Protein 7E1G (pdb70)

Foldseek 3Di:
DDAEKEWEQEQFWIWIQDVVQGILGTFGQKWKAQPPDHTDDAGPVRVCVVDDPGIDMDGQDALQDGPDLVSVLVNVVVSVVSSVDPLSLAQHQYEYEGANYDPVSQVVNQVSSCSHYPYYYYHYLQLLLCVLQPDPLQAAWAWEWAAAQQIKTFTGGNSGTPDMDDRLHNVVLLVLQCCCCVVVQFGDDSVQSSVPVQEAQPAPWDKDKTAHNVPRHIIDDDTSVVNNVSVNVSCVVVVVRSVVRLVVDDPVNNVVCQAQHYEYAYPCLPHHHCCNNCVVNVGDYYGVRHCSSVSSVVVVSCSVVVSVVVD/DAEWEWEQDQFWIWIQDVVPGTLGTFGQKFKDFAPDDTPDAGPSGCVPPDPHGIDMDGQDDLQDGPDLVSVLVSVVVSQVSVVDPLNLAQHEYEYEGANYDPVSQVVNQVSSCSHYPYYYYYHLQLLLQVLQPHPLQAAWAWEWAAAQSIKIFTGGNRHTPDMDDRLHNQVLLVLQCVCCVPVQWHDDSVVSSVPVLEAQAAPWDKDKGARNVPRHIIDDDTSVVNNVSVNVSCVVVVVRSVVNLVVDPPVNSVVCQAQHYEYAYPCLPHHHCCNCCVVSVGDYYGPRHCSSVSSVVVVCVSVVVVVVD

Organism: NCBI:txid315358

B-factor: mean 26.21, std 13.28, range [7.71, 82.86]

Sequence (620 aa):
PPRFIAIDLGTTNSIAYIGGRGIIYNEASVMAYETGTKLVALGEDARLIGTHDKIEIYTPLRNGAITDLRIAEEFIQHIGNRAKVQDVWKGSIVLIACPSVTELERRAMVEMCHHLGADLVQVEEDTLMAALGAGANIFAPGTFILDIGGGTSAGIISAGGIVVSSIKIAGNYIDEEEILYIRAKKHTISIGVVTAEQIQIGSLYGETMVIFGRDVVTGMPETEEILDSEIRKLLISIFSSITQLVTDILESTPAELAGDAVMNGLLVSGGCAQISGLEFLESYFQIPVIANPQTAVIDGCIAYEEIRDRLIEENPRFIAIDLGTTNSIAYIGGRGIIYNEASVMAYETGTKLVALGEDARLIGTHDKIEIYTPLRNGAITDLRIAEEFIQHIIGNRAKVQDVWKGSIVLIACPSVTELERRAMVEMCHLGADLVQVEEDTLMAALGAGANIFAPGTFILDIGGGTSAGIISAGGIVVSSIKIAGNYIDEEEILYIRRAKHTISIGVVTAEQIQIGSLYGETMVIFGRRDVVTGMPETEILDSEIRKLLISIFSSITQLVTDILESTPAELAGDAVMNGLLVSGGCAQISGLEFLESSYFQIPVIANPQTAVIDGCIAYEEIRDRLIEE

InterPro domains:
  IPR004753 Cell shape determining protein MreB [MF_02207] (19-348)
  IPR004753 Cell shape determining protein MreB [PR01652] (57-75)
  IPR004753 Cell shape determining protein MreB [PR01652] (77-100)
  IPR004753 Cell shape determining protein MreB [PR01652] (140-159)
  IPR004753 Cell shape determining protein MreB [PR01652] (195-215)
  IPR004753 Cell shape determining protein MreB [PR01652] (308-334)
  IPR004753 Cell shape determining protein MreB [cd10225] (22-333)
  IPR018181 Heat shock protein 70, conserved site [PS00297] (24-31)
  IPR043129 ATPase, nucleotide binding domain [SSF53067] (20-156)
  IPR043129 ATPase, nucleotide binding domain [SSF53067] (161-336)
  IPR056546 MreB/MamK-like [PF06723] (20-341)

Nearest PDB structures (foldseek):
  7e1c-assembly1_A  TM=9.773E-01  e=6.033E-52  Spiroplasma eriocheiris
  7bvz-assembly1_A  TM=9.174E-01  e=8.202E-34  Spiroplasma citri
  4czi-assembly1_A  TM=8.754E-01  e=6.742E-29  Caulobacter vibrioides
  7zpt-assembly1_M  TM=8.899E-01  e=3.237E-27  Geobacillus stearothermophilus
  7zpu-assembly1_M  TM=8.758E-01  e=3.647E-27  Geobacillus stearothermophilus ATCC 7953

Secondary structure (DSSP, 8-state):
----EEEE--SSEEEEEETTTEEEEEEES-EEEETT--EEEEGGGT------TTEEEE-SEETTEES-HHHHHHHHHHHHHTT--TTTTTT-EEEEEE----HHHHHHHHHH---S-SEEEEEEHHHHHHHHTT--TT---EEEEE-----EEEEEETTEEEE---S-SHHHHHHHH--HHHHH-EE--HHHHHH----B------EE--EETTT----EE--HHHHHHHHHHHHHHHHHHHHHHHHTS-HHHHHHHHHH-EEEESGGGGSBT--HHHHHH-S-----TTTHHHHHHHHT--HHHHHHHT-/---EEEE--SSEEEEEETTTEEEEEEES-EEEETT--EEEEGGGT------SSEEEE-SEETTEES-HHHHHHHHHHHHHTT--TTTTTT-EEEEEE----HHHHHHHHHH---S-SEEEEEEHHHHHHHHTT--TT---EEEEE-----EEEEEETTEEEE---S-SHHHHHHHH--HHHHH-B---HHHHHH----B------EE---BTTT----EE--HHHHHHHHHHHHHHHHHHHHHHHHTS-HHHHHHHHHH-EEEESGGGGSBT--HHHHHH-S-----TTTHHHHHHHHT--HHHHHHH-

Solvent-accessible surface area: 32610 Å² total

Radius of gyration: 34.28 Å; Cα contacts (8 Å, |Δi|>4): 1248; chains: 2; bounding box: 67×41×112 Å

Structure (mmCIF, N/CA/C/O backbone):
data_7E1G
#
_entry.id   7E1G
#
_cell.length_a   50.290
_cell.length_b   56.270
_cell.length_c   120.531
_cell.angle_alpha   90.00
_cell.angle_beta   90.56
_cell.angle_gamma   90.00
#
_symmetry.space_group_name_H-M   'P 1 21 1'
#
loop_
_entity.id
_entity.type
_entity.pdbx_description
1 polymer 'Cell shape-determining protein MreB'
2 non-polymer 'MAGNESIUM ION'
3 non-polymer 'PHOSPHOAMINOPHOSPHONIC ACID-ADENYLATE ESTER'
4 water water
#
loop_
_atom_site.group_PDB
_atom_site.id
_atom_site.type_symbol
_atom_site.label_atom_id
_atom_site.label_alt_id
_atom_site.label_comp_id
_atom_site.label_asym_id
_atom_site.label_entity_id
_atom_site.label_seq_id
_atom_site.pdbx_PDB_ins_code
_atom_site.Cartn_x
_atom_site.Cartn_y
_atom_site.Cartn_z
_atom_site.occupancy
_atom_site.B_iso_or_equiv
_atom_site.auth_seq_id
_atom_site.auth_comp_id
_atom_site.auth_asym_id
_atom_site.auth_atom_id
_atom_site.pdbx_PDB_model_num
ATOM 1 N N . PRO A 1 20 ? -7.791 -9.002 36.616 1.00 64.74 17 PRO A N 1
ATOM 2 C CA . PRO A 1 20 ? -9.076 -8.520 36.104 1.00 67.08 17 PRO A CA 1
ATOM 3 C C . PRO A 1 20 ? -8.884 -7.532 34.957 1.00 66.06 17 PRO A C 1
ATOM 4 O O . PRO A 1 20 ? -9.078 -6.331 35.163 1.00 61.91 17 PRO A O 1
ATOM 8 N N . PRO A 1 21 ? -8.514 -8.038 33.779 1.00 67.27 18 PRO A N 1
ATOM 9 C CA . PRO A 1 21 ? -8.118 -7.152 32.677 1.00 66.56 18 PRO A CA 1
ATOM 10 C C . PRO A 1 21 ? -9.152 -6.066 32.414 1.00 54.57 18 PRO A C 1
ATOM 11 O O . PRO A 1 21 ? -10.361 -6.316 32.405 1.00 59.29 18 PRO A O 1
ATOM 15 N N . ARG A 1 22 ? -8.661 -4.846 32.225 1.00 50.97 19 ARG A N 1
ATOM 16 C CA . ARG A 1 22 ? -9.514 -3.710 31.910 1.00 42.29 19 ARG A CA 1
ATOM 17 C C . ARG A 1 22 ? -10.160 -3.915 30.551 1.00 36.19 19 ARG A C 1
ATOM 18 O O . ARG A 1 22 ? -9.506 -4.384 29.618 1.00 34.29 19 ARG A O 1
ATOM 37 N N . PHE A 1 24 ? -11.429 -2.971 26.993 1.00 25.17 21 PHE A N 1
ATOM 38 C CA . PHE A 1 24 ? -11.100 -2.031 25.937 1.00 17.62 21 PHE A CA 1
ATOM 39 C C . PHE A 1 24 ? -12.357 -1.717 25.143 1.00 17.28 21 PHE A C 1
ATOM 40 O O . PHE A 1 24 ? -13.006 -2.628 24.642 1.00 18.15 21 PHE A O 1
ATOM 48 N N . ILE A 1 25 ? -12.677 -0.431 25.044 1.00 14.59 22 ILE A N 1
ATOM 49 C CA . ILE A 1 25 ? -13.827 0.076 24.300 1.00 13.63 22 ILE A CA 1
ATOM 50 C C . ILE A 1 25 ? -13.301 1.015 23.225 1.00 17.65 22 ILE A C 1
ATOM 51 O O . ILE A 1 25 ? -12.535 1.938 23.524 1.00 15.66 22 ILE A O 1
ATOM 56 N N . ALA A 1 26 ? -13.710 0.790 21.981 1.00 14.30 23 ALA A N 1
ATOM 57 C CA . ALA A 1 26 ? -13.297 1.651 20.881 1.00 13.76 23 ALA A CA 1
ATOM 58 C C . ALA A 1 26 ? -14.526 2.181 20.168 1.00 13.98 23 ALA A C 1
ATOM 59 O O . ALA A 1 26 ? -15.495 1.443 19.960 1.00 14.28 23 ALA A O 1
ATOM 61 N N . ILE A 1 27 ? -14.487 3.458 19.790 1.00 13.00 24 ILE A N 1
ATOM 62 C CA . ILE A 1 27 ? -15.611 4.099 19.110 1.00 12.30 24 ILE A CA 1
ATOM 63 C C . ILE A 1 27 ? -15.096 4.833 17.882 1.00 15.22 24 ILE A C 1
ATOM 64 O O . ILE A 1 27 ? -14.234 5.715 17.996 1.00 14.49 24 ILE A O 1
ATOM 69 N N . ASP A 1 28 ? -15.615 4.463 16.710 1.00 13.34 25 ASP A N 1
ATOM 70 C CA . ASP A 1 28 ? -15.439 5.234 15.478 1.00 11.20 25 ASP A CA 1
ATOM 71 C C . ASP A 1 28 ? -16.615 6.186 15.401 1.00 11.22 25 ASP A C 1
ATOM 72 O O . ASP A 1 28 ? -17.711 5.772 15.037 1.00 11.47 25 ASP A O 1
ATOM 77 N N . LEU A 1 29 ? -16.403 7.450 15.764 1.00 10.16 26 LEU A N 1
ATOM 78 C CA . LEU A 1 29 ? -17.464 8.461 15.734 1.00 10.93 26 LEU A CA 1
ATOM 79 C C . LEU A 1 29 ? -17.456 9.132 14.361 1.00 12.82 26 LEU A C 1
ATOM 80 O O . LEU A 1 29 ? -16.563 9.933 14.055 1.00 15.33 26 LEU A O 1
ATOM 85 N N . GLY A 1 30 ? -18.446 8.803 13.523 1.00 13.17 27 GLY A N 1
ATOM 86 C CA . GLY A 1 30 ? -18.444 9.325 12.167 1.00 12.95 27 GLY A CA 1
ATOM 87 C C . GLY A 1 30 ? -19.644 10.193 11.849 1.00 11.50 27 GLY A C 1
ATOM 88 O O . GLY A 1 30 ? -20.651 10.154 12.566 1.00 13.84 27 GLY A O 1
ATOM 89 N N . THR A 1 31 ? -19.539 11.006 10.795 1.00 12.91 28 THR A N 1
ATOM 90 C CA . THR A 1 31 ? -20.641 11.894 10.434 1.00 15.61 28 THR A CA 1
ATOM 91 C C . THR A 1 31 ? -21.878 11.101 10.044 1.00 16.09 28 THR A C 1
ATOM 92 O O . THR A 1 31 ? -23.003 11.479 10.388 1.00 13.46 28 THR A O 1
ATOM 96 N N . THR A 1 32 ? -21.689 10.017 9.293 1.00 11.26 29 THR A N 1
ATOM 97 C CA . THR A 1 32 ? -22.774 9.223 8.734 1.00 12.27 29 THR A CA 1
ATOM 98 C C . THR A 1 32 ? -23.094 8.000 9.582 1.00 11.88 29 THR A C 1
ATOM 99 O O . THR A 1 32 ? -24.266 7.738 9.881 1.00 11.40 29 THR A O 1
ATOM 103 N N . ASN A 1 33 ? -22.064 7.261 9.986 1.00 11.48 30 ASN A N 1
ATOM 104 C CA . ASN A 1 33 ? -22.182 6.023 10.739 1.00 12.72 30 ASN A CA 1
ATOM 105 C C . ASN A 1 33 ? -21.191 6.048 11.892 1.00 10.50 30 ASN A C 1
ATOM 106 O O . ASN A 1 33 ? -20.138 6.682 11.802 1.00 11.12 30 ASN A O 1
ATOM 111 N N . SER A 1 34 ? -21.530 5.356 12.974 1.00 9.91 31 SER A N 1
ATOM 112 C CA . SER A 1 34 ? -20.579 5.139 14.055 1.00 11.13 31 SER A CA 1
ATOM 113 C C . SER A 1 34 ? -20.505 3.660 14.397 1.00 10.52 31 SER A C 1
ATOM 114 O O . SER A 1 34 ? -21.461 2.905 14.219 1.00 11.38 31 SER A O 1
ATOM 117 N N . ILE A 1 35 ? -19.326 3.239 14.845 1.00 9.81 32 ILE A N 1
ATOM 118 C CA . ILE A 1 35 ? -19.080 1.850 15.195 1.00 13.47 32 ILE A CA 1
ATOM 119 C C . ILE A 1 35 ? -18.471 1.816 16.586 1.00 14.40 32 ILE A C 1
ATOM 120 O O . ILE A 1 35 ? -17.614 2.646 16.917 1.00 13.96 32 ILE A O 1
ATOM 125 N N . ALA A 1 36 ? -18.931 0.880 17.413 1.00 14.05 33 ALA A N 1
ATOM 126 C CA . ALA A 1 36 ? -18.347 0.666 18.728 1.00 18.05 33 ALA A CA 1
ATOM 127 C C . ALA A 1 36 ? -17.991 -0.798 18.910 1.00 14.51 33 ALA A C 1
ATOM 128 O O . ALA A 1 36 ? -18.718 -1.690 18.456 1.00 14.39 33 ALA A O 1
ATOM 130 N N . TYR A 1 37 ? -16.861 -1.018 19.578 1.00 12.70 34 TYR A N 1
ATOM 131 C CA . TYR A 1 37 ? -16.258 -2.322 19.811 1.00 16.25 34 TYR A CA 1
ATOM 132 C C . TYR A 1 37 ? -15.930 -2.429 21.287 1.00 15.98 34 TYR A C 1
ATOM 133 O O . TYR A 1 37 ? -15.485 -1.454 21.899 1.00 14.53 34 TYR A O 1
ATOM 142 N N . ILE A 1 38 ? -16.173 -3.598 21.866 1.00 13.72 35 ILE A N 1
ATOM 143 C CA . ILE A 1 38 ? -15.734 -3.890 23.226 1.00 18.01 35 ILE A CA 1
ATOM 144 C C . ILE A 1 38 ? -14.994 -5.216 23.209 1.00 17.11 35 ILE A C 1
ATOM 145 O O . ILE A 1 38 ? -15.519 -6.217 22.713 1.00 19.15 35 ILE A O 1
ATOM 150 N N . GLY A 1 39 ? -13.765 -5.217 23.729 1.00 20.77 36 GLY A N 1
ATOM 151 C CA . GLY A 1 39 ? -12.995 -6.443 23.823 1.00 21.56 36 GLY A CA 1
ATOM 152 C C . GLY A 1 39 ? -13.781 -7.529 24.528 1.00 25.17 36 GLY A C 1
ATOM 153 O O . GLY A 1 39 ? -14.426 -7.261 25.544 1.00 27.22 36 GLY A O 1
ATOM 154 N N . GLY A 1 40 ? -13.772 -8.747 23.986 1.00 26.20 37 GLY A N 1
ATOM 155 C CA . GLY A 1 40 ? -14.598 -9.820 24.500 1.00 23.87 37 GLY A CA 1
ATOM 156 C C . GLY A 1 40 ? -16.015 -9.841 23.971 1.00 28.77 37 GLY A C 1
ATOM 157 O O . GLY A 1 40 ? -16.705 -10.858 24.121 1.00 32.10 37 GLY A O 1
ATOM 158 N N . ARG A 1 41 ? -16.474 -8.750 23.357 1.00 22.77 38 ARG A N 1
ATOM 159 C CA . ARG A 1 41 ? -17.792 -8.694 22.749 1.00 22.70 38 ARG A CA 1
ATOM 160 C C . ARG A 1 41 ? -17.764 -8.456 21.247 1.00 22.52 38 ARG A C 1
ATOM 161 O O . ARG A 1 41 ? -18.753 -8.766 20.575 1.00 26.76 38 ARG A O 1
ATOM 169 N N . GLY A 1 42 ? -16.688 -7.904 20.712 1.00 17.69 39 GLY A N 1
ATOM 170 C CA . GLY A 1 42 ? -16.651 -7.566 19.308 1.00 18.13 39 GLY A CA 1
ATOM 171 C C . GLY A 1 42 ? -17.383 -6.262 19.052 1.00 20.96 39 GLY A C 1
ATOM 172 O O . GLY A 1 42 ? -17.543 -5.411 19.936 1.00 14.92 39 GLY A O 1
ATOM 173 N N . ILE A 1 43 ? -17.845 -6.115 17.814 1.00 15.95 40 ILE A N 1
ATOM 174 C CA . ILE A 1 43 ? -18.620 -4.939 17.431 1.00 15.12 40 ILE A CA 1
ATOM 175 C C . ILE A 1 43 ? -20.001 -5.045 18.059 1.00 17.81 40 ILE A C 1
ATOM 176 O O . ILE A 1 43 ? -20.732 -6.011 17.819 1.00 19.36 40 ILE A O 1
ATOM 181 N N . ILE A 1 44 ? -20.374 -4.036 18.853 1.00 13.81 41 ILE A N 1
ATOM 182 C CA . ILE A 1 44 ? -21.689 -3.988 19.490 1.00 20.02 41 ILE A CA 1
ATOM 183 C C . ILE A 1 44 ? -22.622 -2.988 18.827 1.00 18.54 41 ILE A C 1
ATOM 184 O O . ILE A 1 44 ? -23.820 -2.952 19.164 1.00 16.93 41 ILE A O 1
ATOM 189 N N . TYR A 1 45 ? -22.126 -2.192 17.881 1.00 14.62 42 TYR A N 1
ATOM 190 C CA . TYR A 1 45 ? -22.926 -1.165 17.231 1.00 13.02 42 TYR A CA 1
ATOM 191 C C . TYR A 1 45 ? -22.230 -0.817 15.926 1.00 14.91 42 TYR A C 1
ATOM 192 O O . TYR A 1 45 ? -21.031 -0.534 15.931 1.00 13.82 42 TYR A O 1
ATOM 201 N N . ASN A 1 46 ? -22.965 -0.878 14.815 1.00 12.90 43 ASN A N 1
ATOM 202 C CA . ASN A 1 46 ? -22.425 -0.425 13.530 1.00 12.60 43 ASN A CA 1
ATOM 203 C C . ASN A 1 46 ? -23.614 0.084 12.710 1.00 13.12 43 ASN A C 1
ATOM 204 O O . ASN A 1 46 ? -24.170 -0.635 11.880 1.00 12.35 43 ASN A O 1
ATOM 209 N N . GLU A 1 47 ? -23.987 1.344 12.942 1.00 10.15 44 GLU A N 1
ATOM 210 C CA . GLU A 1 47 ? -25.231 1.889 12.404 1.00 13.41 44 GLU A CA 1
ATOM 211 C C . GLU A 1 47 ? -25.101 3.397 12.245 1.00 13.20 44 GLU A C 1
ATOM 212 O O . GLU A 1 47 ? -24.111 4.012 12.652 1.00 10.30 44 GLU A O 1
ATOM 218 N N . ALA A 1 48 ? -26.149 3.992 11.687 1.00 10.14 45 ALA A N 1
ATOM 219 C CA . ALA A 1 48 ? -26.175 5.415 11.398 1.00 9.79 45 ALA A CA 1
ATOM 220 C C . ALA A 1 48 ? -25.911 6.238 12.653 1.00 10.75 45 ALA A C 1
ATOM 221 O O . ALA A 1 48 ? -26.277 5.850 13.767 1.00 12.80 45 ALA A O 1
ATOM 223 N N . SER A 1 49 ? -25.279 7.397 12.457 1.00 10.02 46 SER A N 1
ATOM 224 C CA . SER A 1 49 ? -25.054 8.366 13.534 1.00 11.45 46 SER A CA 1
ATOM 225 C C . SER A 1 49 ? -26.263 9.293 13.652 1.00 10.68 46 SER A C 1
ATOM 226 O O . SER A 1 49 ? -26.204 10.488 13.361 1.00 13.39 46 SER A O 1
ATOM 229 N N . VAL A 1 50 ? -27.372 8.707 14.085 1.00 10.89 47 VAL A N 1
ATOM 230 C CA . VAL A 1 50 ? -28.667 9.381 14.057 1.00 10.79 47 VAL A CA 1
ATOM 231 C C . VAL A 1 50 ? -29.455 8.934 15.277 1.00 10.40 47 VAL A C 1
ATOM 232 O O . VAL A 1 50 ? -29.413 7.763 15.658 1.00 11.47 47 VAL A O 1
ATOM 236 N N . MET A 1 51 ? -30.172 9.874 15.887 1.00 14.06 48 MET A N 1
ATOM 237 C CA . MET A 1 51 ? -31.093 9.592 16.978 1.00 11.25 48 MET A CA 1
ATOM 238 C C . MET A 1 51 ? -32.425 10.261 16.669 1.00 10.47 48 MET A C 1
ATOM 239 O O . MET A 1 51 ? -32.473 11.286 15.989 1.00 12.08 48 MET A O 1
ATOM 244 N N . ALA A 1 52 ? -33.505 9.661 17.151 1.00 11.57 49 ALA A N 1
ATOM 245 C CA . ALA A 1 52 ? -34.835 10.251 17.041 1.00 11.84 49 ALA A CA 1
ATOM 246 C C . ALA A 1 52 ? -35.428 10.351 18.438 1.00 12.99 49 ALA A C 1
ATOM 247 O O . ALA A 1 52 ? -35.394 9.377 19.194 1.00 12.01 49 ALA A O 1
ATOM 249 N N . TYR A 1 53 ? -35.975 11.519 18.776 1.00 14.83 50 TYR A N 1
ATOM 250 C CA . TYR A 1 53 ? -36.610 11.736 20.068 1.00 13.13 50 TYR A CA 1
ATOM 251 C C . TYR A 1 53 ? -38.067 12.124 19.881 1.00 14.33 50 TYR A C 1
ATOM 252 O O . TYR A 1 53 ? -38.444 12.719 18.865 1.00 12.95 50 TYR A O 1
ATOM 261 N N . GLU A 1 54 ? -38.878 11.817 20.890 1.00 16.47 51 GLU A N 1
ATOM 262 C CA . GLU A 1 54 ? -40.198 12.435 20.957 1.00 16.21 51 GLU A CA 1
ATOM 263 C C . GLU A 1 54 ? -40.016 13.949 21.042 1.00 18.10 51 GLU A C 1
ATOM 264 O O . GLU A 1 54 ? -39.257 14.446 21.875 1.00 15.71 51 GLU A O 1
ATOM 270 N N . THR A 1 55 ? -40.680 14.678 20.149 1.00 15.04 52 THR A N 1
ATOM 271 C CA . THR A 1 55 ? -40.410 16.105 20.001 1.00 16.22 52 THR A CA 1
ATOM 272 C C . THR A 1 55 ? -40.584 16.841 21.325 1.00 21.42 52 THR A C 1
ATOM 273 O O . THR A 1 55 ? -41.580 16.657 22.034 1.00 16.72 52 THR A O 1
ATOM 277 N N . GLY A 1 56 ? -39.586 17.654 21.668 1.00 19.06 53 GLY A N 1
ATOM 278 C CA . GLY A 1 56 ? -39.611 18.437 22.883 1.00 20.75 53 GLY A CA 1
ATOM 279 C C . GLY A 1 56 ? -39.330 17.682 24.163 1.00 23.48 53 GLY A C 1
ATOM 280 O O . GLY A 1 56 ? -39.487 18.262 25.243 1.00 23.83 53 GLY A O 1
ATOM 281 N N . THR A 1 57 ? -38.931 16.412 24.089 1.00 13.56 54 THR A N 1
ATOM 282 C CA . THR A 1 57 ? -38.653 15.621 25.292 1.00 14.39 54 THR A CA 1
ATOM 283 C C . THR A 1 57 ? -37.306 14.934 25.206 1.00 21.06 54 THR A C 1
ATOM 284 O O . THR A 1 57 ? -36.677 14.916 24.148 1.00 17.19 54 THR A O 1
ATOM 299 N N . LYS A 1 59 ? -37.152 11.705 25.615 1.00 17.07 56 LYS A N 1
ATOM 300 C CA . LYS A 1 59 ? -37.473 10.314 25.331 1.00 19.90 56 LYS A CA 1
ATOM 301 C C . LYS A 1 59 ? -36.906 9.882 23.975 1.00 16.95 56 LYS A C 1
ATOM 302 O O . LYS A 1 59 ? -37.399 10.299 22.934 1.00 13.87 56 LYS A O 1
ATOM 308 N N . LEU A 1 60 ? -35.873 9.044 23.996 1.00 18.43 57 LEU A N 1
ATOM 309 C CA . LEU A 1 60 ? -35.339 8.485 22.758 1.00 15.21 57 LEU A CA 1
ATOM 310 C C . LEU A 1 60 ? -36.307 7.461 22.186 1.00 19.13 57 LEU A C 1
ATOM 311 O O . LEU A 1 60 ? -36.712 6.523 22.877 1.00 21.59 57 LEU A O 1
ATOM 316 N N . VAL A 1 61 ? -36.682 7.622 20.920 1.00 14.51 58 VAL A N 1
ATOM 317 C CA . VAL A 1 61 ? -37.568 6.657 20.291 1.00 16.56 58 VAL A CA 1
ATOM 318 C C . VAL A 1 61 ? -36.871 5.830 19.219 1.00 18.38 58 VAL A C 1
ATOM 319 O O . VAL A 1 61 ? -37.387 4.757 18.865 1.00 17.10 58 VAL A O 1
ATOM 323 N N . ALA A 1 62 ? -35.716 6.269 18.712 1.00 14.68 59 ALA A N 1
ATOM 324 C CA . ALA A 1 62 ? -34.973 5.465 17.746 1.00 15.29 59 ALA A CA 1
ATOM 325 C C . ALA A 1 62 ? -33.491 5.812 17.800 1.00 14.22 59 ALA A C 1
ATOM 326 O O . ALA A 1 62 ? -33.116 6.954 18.069 1.00 15.19 59 ALA A O 1
ATOM 328 N N . LEU A 1 63 ? -32.651 4.823 17.494 1.00 15.79 60 LEU A N 1
ATOM 329 C CA . LEU A 1 63 ? -31.202 5.005 17.467 1.00 12.10 60 LEU A CA 1
ATOM 330 C C . LEU A 1 63 ? -30.628 4.226 16.294 1.00 14.37 60 LEU A C 1
ATOM 331 O O . LEU A 1 63 ? -30.993 3.068 16.086 1.00 19.66 60 LEU A O 1
ATOM 336 N N . GLY A 1 64 ? -29.740 4.857 15.530 1.00 12.08 61 GLY A N 1
ATOM 337 C CA . GLY A 1 64 ? -29.047 4.141 14.463 1.00 13.19 61 GLY A CA 1
ATOM 338 C C . GLY A 1 64 ? -29.931 3.954 13.247 1.00 14.54 61 GLY A C 1
ATOM 339 O O . GLY A 1 64 ? -30.565 4.903 12.765 1.00 13.04 61 GLY A O 1
ATOM 340 N N . GLU A 1 65 ? -29.974 2.718 12.745 1.00 12.02 62 GLU A N 1
ATOM 341 C CA . GLU A 1 65 ? -30.659 2.444 11.484 1.00 16.67 62 GLU A CA 1
ATOM 342 C C . GLU A 1 65 ? -32.136 2.821 11.547 1.00 14.57 62 GLU A C 1
ATOM 343 O O . GLU A 1 65 ? -32.679 3.380 10.585 1.00 15.53 62 GLU A O 1
ATOM 349 N N . ASP A 1 66 ? -32.807 2.536 12.668 1.00 15.14 63 ASP A N 1
ATOM 350 C CA . ASP A 1 66 ? -34.217 2.926 12.776 1.00 14.83 63 ASP A CA 1
ATOM 351 C C . ASP A 1 66 ? -34.383 4.441 12.729 1.00 15.91 63 ASP A C 1
ATOM 352 O O . ASP A 1 66 ? -35.409 4.942 12.257 1.00 13.89 63 ASP A O 1
ATOM 357 N N . ALA A 1 67 ? -33.401 5.182 13.232 1.00 13.54 64 ALA A N 1
ATOM 358 C CA . ALA A 1 67 ? -33.472 6.637 13.203 1.00 12.36 64 ALA A CA 1
ATOM 359 C C . ALA A 1 67 ? -33.130 7.192 11.826 1.00 13.45 64 ALA A C 1
ATOM 360 O O . ALA A 1 67 ? -33.750 8.161 11.377 1.00 10.87 64 ALA A O 1
ATOM 362 N N . ARG A 1 68 ? -32.148 6.603 11.141 1.00 12.42 65 ARG A N 1
ATOM 363 C CA . ARG A 1 68 ? -31.843 7.010 9.770 1.00 13.62 65 ARG A CA 1
ATOM 364 C C . ARG A 1 68 ? -33.059 6.876 8.848 1.00 12.86 65 ARG A C 1
ATOM 365 O O . ARG A 1 68 ? -33.305 7.739 7.998 1.00 16.04 65 ARG A O 1
ATOM 384 N N . LEU A 1 70 ? -36.048 7.250 9.612 1.00 10.43 67 LEU A N 1
ATOM 385 C CA . LEU A 1 70 ? -37.012 8.302 9.937 1.00 11.90 67 LEU A CA 1
ATOM 386 C C . LEU A 1 70 ? -36.686 9.647 9.309 1.00 14.66 67 LEU A C 1
ATOM 387 O O . LEU A 1 70 ? -37.528 10.547 9.314 1.00 15.11 67 LEU A O 1
ATOM 392 N N . ILE A 1 71 ? -35.458 9.808 8.801 1.00 14.59 68 ILE A N 1
ATOM 393 C CA . ILE A 1 71 ? -35.060 11.101 8.254 1.00 14.37 68 ILE A CA 1
ATOM 394 C C . ILE A 1 71 ? -35.949 11.451 7.067 1.00 18.28 68 ILE A C 1
ATOM 395 O O . ILE A 1 71 ? -36.019 10.712 6.076 1.00 16.54 68 ILE A O 1
ATOM 400 N N . GLY A 1 72 ? -36.637 12.585 7.167 1.00 13.10 69 GLY A N 1
ATOM 401 C CA . GLY A 1 72 ? -37.552 13.022 6.125 1.00 14.92 69 GLY A CA 1
ATOM 402 C C . GLY A 1 72 ? -38.890 12.306 6.166 1.00 13.19 69 GLY A C 1
ATOM 403 O O . GLY A 1 72 ? -39.757 12.559 5.331 1.00 12.79 69 GLY A O 1
ATOM 415 N N . THR A 1 74 ? -40.689 11.782 9.311 1.00 15.26 71 THR A N 1
ATOM 416 C CA . THR A 1 74 ? -41.275 11.980 10.628 1.00 13.78 71 THR A CA 1
ATOM 417 C C . THR A 1 74 ? -42.578 12.741 10.535 1.00 14.28 71 THR A C 1
ATOM 418 O O . THR A 1 74 ? -42.821 13.448 9.568 1.00 16.89 71 THR A O 1
ATOM 422 N N . HIS A 1 75 ? -43.406 12.593 11.559 1.00 12.83 72 HIS A N 1
ATOM 423 C CA . HIS A 1 75 ? -44.485 13.537 11.798 1.00 15.14 72 HIS A CA 1
ATOM 424 C C . HIS A 1 75 ? -44.031 14.523 12.875 1.00 17.69 72 HIS A C 1
ATOM 425 O O . HIS A 1 75 ? -42.895 14.463 13.354 1.00 18.70 72 HIS A O 1
ATOM 432 N N . ASP A 1 76 ? -44.939 15.425 13.270 1.00 17.43 73 ASP A N 1
ATOM 433 C CA . ASP A 1 76 ? -44.589 16.542 14.152 1.00 18.38 73 ASP A CA 1
ATOM 434 C C . ASP A 1 76 ? -44.027 16.095 15.499 1.00 17.31 73 ASP A C 1
ATOM 435 O O . ASP A 1 76 ? -43.311 16.863 16.147 1.00 20.46 73 ASP A O 1
ATOM 440 N N . LYS A 1 77 ? -44.380 14.904 15.977 1.00 15.44 74 LYS A N 1
ATOM 441 C CA . LYS A 1 77 ? -44.025 14.499 17.331 1.00 17.30 74 LYS A CA 1
ATOM 442 C C . LYS A 1 77 ? -42.773 13.617 17.400 1.00 13.32 74 LYS A C 1
ATOM 443 O O . LYS A 1 77 ? -42.483 13.072 18.464 1.00 15.19 74 LYS A O 1
ATOM 449 N N . ILE A 1 78 ? -42.036 13.463 16.296 1.00 13.04 75 ILE A N 1
ATOM 450 C CA . ILE A 1 78 ? -40.701 12.861 16.290 1.00 14.02 75 ILE A CA 1
ATOM 451 C C . ILE A 1 78 ? -39.741 13.866 15.672 1.00 15.84 75 ILE A C 1
ATOM 452 O O . ILE A 1 78 ? -40.072 14.513 14.672 1.00 16.32 75 ILE A O 1
ATOM 457 N N . GLU A 1 79 ? -38.541 13.992 16.248 1.00 12.35 76 GLU A N 1
ATOM 458 C CA . GLU A 1 79 ? -37.538 14.870 15.664 1.00 12.59 76 GLU A CA 1
ATOM 459 C C . GLU A 1 79 ? -36.197 14.147 15.648 1.00 11.52 76 GLU A C 1
ATOM 460 O O . GLU A 1 79 ? -35.951 13.234 16.441 1.00 13.75 76 GLU A O 1
ATOM 466 N N . ILE A 1 80 ? -35.338 14.566 14.728 1.00 14.49 77 ILE A N 1
ATOM 467 C CA . ILE A 1 80 ? -34.092 13.867 14.426 1.00 16.08 77 ILE A CA 1
ATOM 468 C C . ILE A 1 80 ? -32.929 14.706 14.920 1.00 11.56 77 ILE A C 1
ATOM 469 O O . ILE A 1 80 ? -32.895 15.915 14.685 1.00 14.35 77 ILE A O 1
ATOM 474 N N . TYR A 1 81 ? -31.952 14.063 15.571 1.00 12.76 78 TYR A N 1
ATOM 475 C CA . TYR A 1 81 ? -30.694 14.724 15.910 1.00 13.02 78 TYR A CA 1
ATOM 476 C C . TYR A 1 81 ? -29.533 13.915 15.355 1.00 15.48 78 TYR A C 1
ATOM 477 O O . TYR A 1 81 ? -29.548 12.686 15.419 1.00 15.35 78 TYR A O 1
ATOM 486 N N . THR A 1 82 ? -28.525 14.609 14.818 1.00 18.60 79 THR A N 1
ATOM 487 C CA . THR A 1 82 ? -27.302 13.964 14.351 1.00 19.62 79 THR A CA 1
ATOM 488 C C . THR A 1 82 ? -26.127 14.609 15.073 1.00 19.11 79 THR A C 1
ATOM 489 O O . THR A 1 82 ? -25.947 15.834 14.973 1.00 23.70 79 THR A O 1
ATOM 493 N N . PRO A 1 83 ? -25.314 13.839 15.797 1.00 20.97 80 PRO A N 1
ATOM 494 C CA . PRO A 1 83 ? -24.221 14.438 16.582 1.00 22.20 80 PRO A CA 1
ATOM 495 C C . PRO A 1 83 ? -23.168 15.147 15.753 1.00 21.17 80 PRO A C 1
ATOM 496 O O . PRO A 1 83 ? -22.462 16.007 16.292 1.00 18.86 80 PRO A O 1
ATOM 500 N N . LEU A 1 84 ? -22.996 14.786 14.482 1.00 17.41 81 LEU A N 1
ATOM 501 C CA . LEU A 1 84 ? -21.971 15.380 13.639 1.00 18.35 81 LEU A CA 1
ATOM 502 C C . LEU A 1 84 ? -22.586 15.870 12.340 1.00 21.93 81 LEU A C 1
ATOM 503 O O . LEU A 1 84 ? -23.494 15.238 11.793 1.00 25.27 81 LEU A O 1
ATOM 508 N N . ARG A 1 85 ? -22.075 16.992 11.845 1.00 24.96 82 ARG A N 1
ATOM 509 C CA . ARG A 1 85 ? -22.422 17.491 10.518 1.00 23.52 82 ARG A CA 1
ATOM 510 C C . ARG A 1 85 ? -21.136 17.967 9.868 1.00 25.43 82 ARG A C 1
ATOM 511 O O . ARG A 1 85 ? -20.444 18.816 10.434 1.00 29.95 82 ARG A O 1
ATOM 519 N N . ASN A 1 86 ? -20.801 17.393 8.710 1.00 27.34 83 ASN A N 1
ATOM 520 C CA . ASN A 1 86 ? -19.552 17.693 8.005 1.00 28.36 83 ASN A CA 1
ATOM 521 C C . ASN A 1 86 ? -18.342 17.551 8.925 1.00 29.64 83 ASN A C 1
ATOM 522 O O . ASN A 1 86 ? -17.478 18.428 9.006 1.00 29.95 83 ASN A O 1
ATOM 527 N N . GLY A 1 87 ? -18.283 16.426 9.630 1.00 26.09 84 GLY A N 1
ATOM 528 C CA . GLY A 1 87 ? -17.155 16.142 10.484 1.00 22.52 84 GLY A CA 1
ATOM 529 C C . GLY A 1 87 ? -17.036 17.015 11.710 1.00 25.36 84 GLY A C 1
ATOM 530 O O . GLY A 1 87 ? -16.031 16.914 12.422 1.00 31.27 84 GLY A O 1
ATOM 531 N N . ALA A 1 88 ? -18.017 17.868 11.984 1.00 21.01 85 ALA A N 1
ATOM 532 C CA . ALA A 1 88 ? -17.971 18.772 13.123 1.00 20.43 85 ALA A CA 1
ATOM 533 C C . ALA A 1 88 ? -19.139 18.490 14.056 1.00 29.35 85 ALA A C 1
ATOM 534 O O . ALA A 1 88 ? -20.251 18.202 13.606 1.00 25.99 85 ALA A O 1
ATOM 536 N N . ILE A 1 89 ? -18.889 18.596 15.362 1.00 20.98 86 ILE A N 1
ATOM 537 C CA . ILE A 1 89 ? -19.925 18.302 16.345 1.00 21.90 86 ILE A CA 1
ATOM 538 C C . ILE A 1 89 ? -21.005 19.380 16.297 1.00 23.84 86 ILE A C 1
ATOM 539 O O . ILE A 1 89 ? -20.718 20.586 16.326 1.00 25.64 86 ILE A O 1
ATOM 544 N N . THR A 1 90 ? -22.262 18.947 16.194 1.00 22.60 87 THR A N 1
ATOM 545 C CA . THR A 1 90 ? -23.368 19.896 16.139 1.00 18.82 87 THR A CA 1
ATOM 546 C C . THR A 1 90 ? -23.721 20.418 17.524 1.00 24.49 87 THR A C 1
ATOM 547 O O . THR A 1 90 ? -23.958 21.616 17.707 1.00 28.41 87 THR A O 1
ATOM 551 N N . ASP A 1 91 ? -23.762 19.528 18.503 1.00 23.17 88 ASP A N 1
ATOM 552 C CA . ASP A 1 91 ? -24.195 19.865 19.849 1.00 23.71 88 ASP A CA 1
ATOM 553 C C . ASP A 1 91 ? -23.499 18.884 20.769 1.00 25.69 88 ASP A C 1
ATOM 554 O O . ASP A 1 91 ? -23.721 17.675 20.654 1.00 20.47 88 ASP A O 1
ATOM 559 N N . LEU A 1 92 ? -22.633 19.397 21.648 1.00 24.87 89 LEU A N 1
ATOM 560 C CA . LEU A 1 92 ? -21.796 18.516 22.457 1.00 21.94 89 LEU A CA 1
ATOM 561 C C . LEU A 1 92 ? -22.633 17.580 23.321 1.00 24.22 89 LEU A C 1
ATOM 562 O O . LEU A 1 92 ? -22.306 16.397 23.460 1.00 17.67 89 LEU A O 1
ATOM 567 N N . ARG A 1 93 ? -23.732 18.080 23.897 1.00 21.42 90 ARG A N 1
ATOM 568 C CA . ARG A 1 93 ? -24.563 17.215 24.733 1.00 19.95 90 ARG A CA 1
ATOM 569 C C . ARG A 1 93 ? -25.203 16.105 23.908 1.00 18.08 90 ARG A C 1
ATOM 570 O O . ARG A 1 93 ? -25.378 14.981 24.395 1.00 19.51 90 ARG A O 1
ATOM 578 N N . ILE A 1 94 ? -25.578 16.414 22.668 1.00 18.37 91 ILE A N 1
ATOM 579 C CA . ILE A 1 94 ? -26.134 15.397 21.782 1.00 16.91 91 ILE A CA 1
ATOM 580 C C . ILE A 1 94 ? -25.076 14.345 21.475 1.00 17.98 91 ILE A C 1
ATOM 581 O O . ILE A 1 94 ? -25.351 13.14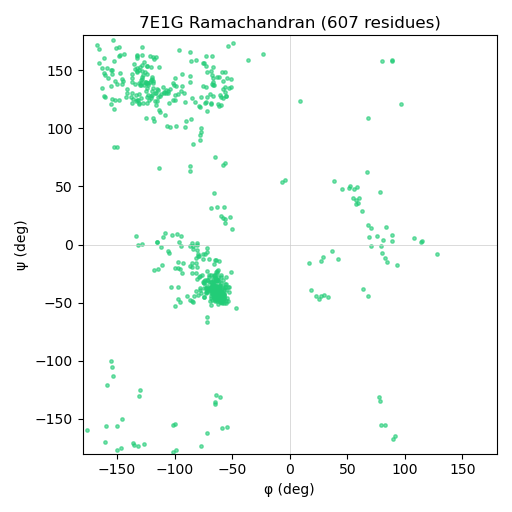2 21.484 1.00 15.39 91 ILE A O 1
ATOM 586 N N . ALA A 1 95 ? -23.839 14.786 21.220 1.00 13.59 92 ALA A N 1
ATOM 587 C CA . ALA A 1 95 ? -22.762 13.835 20.953 1.00 15.61 92 ALA A CA 1
ATOM 588 C C . ALA A 1 95 ? -22.501 12.965 22.170 1.00 16.98 92 ALA A C 1
ATOM 589 O O . ALA A 1 95 ? -22.296 11.751 22.051 1.00 16.57 92 ALA A O 1
ATOM 591 N N . GLU A 1 96 ? -22.503 13.576 23.356 1.00 15.54 93 GLU A N 1
ATOM 592 C CA . GLU A 1 96 ? -22.267 12.833 24.586 1.00 20.94 93 GLU A CA 1
ATOM 593 C C . GLU A 1 96 ? -23.346 11.785 24.820 1.00 21.08 93 GLU A C 1
ATOM 594 O O . GLU A 1 96 ? -23.048 10.640 25.177 1.00 21.29 93 GLU A O 1
ATOM 600 N N . GLU A 1 97 ? -24.612 12.163 24.642 1.00 18.24 94 GLU A N 1
ATOM 601 C CA . GLU A 1 97 ? -25.689 11.198 24.832 1.00 19.30 94 GLU A CA 1
ATOM 602 C C . GLU A 1 97 ? -25.616 10.073 23.809 1.00 18.30 94 GLU A C 1
ATOM 603 O O . GLU A 1 97 ? -25.907 8.913 24.125 1.00 18.63 94 GLU A O 1
ATOM 609 N N . PHE A 1 98 ? -25.262 10.404 22.569 1.00 15.41 95 PHE A N 1
ATOM 610 C CA . PHE A 1 98 ? -25.139 9.384 21.531 1.00 13.88 95 PHE A CA 1
ATOM 611 C C . PHE A 1 98 ? -24.129 8.316 21.935 1.00 16.31 95 PHE A C 1
ATOM 612 O O . PHE A 1 98 ? -24.397 7.114 21.820 1.00 15.11 95 PHE A O 1
ATOM 620 N N . ILE A 1 99 ? -22.966 8.744 22.426 1.00 14.78 96 ILE A N 1
ATOM 621 C CA . ILE A 1 99 ? -21.938 7.804 22.868 1.00 16.77 96 ILE A CA 1
ATOM 622 C C . ILE A 1 99 ? -22.470 6.921 23.990 1.00 18.23 96 ILE A C 1
ATOM 623 O O . ILE A 1 99 ? -22.243 5.705 24.002 1.00 18.94 96 ILE A O 1
ATOM 628 N N . GLN A 1 100 ? -23.196 7.512 24.938 1.00 14.39 97 GLN A N 1
ATOM 629 C CA . GLN A 1 100 ? -23.753 6.728 26.035 1.00 16.53 97 GLN A CA 1
ATOM 630 C C . GLN A 1 100 ? -24.800 5.728 25.547 1.00 18.75 97 GLN A C 1
ATOM 631 O O . GLN A 1 100 ? -24.857 4.595 26.040 1.00 21.29 97 GLN A O 1
ATOM 637 N N . HIS A 1 101 ? -25.623 6.113 24.569 1.00 17.63 98 HIS A N 1
ATOM 638 C CA . HIS A 1 101 ? -26.611 5.177 24.034 1.00 20.71 98 HIS A CA 1
ATOM 639 C C . HIS A 1 101 ? -25.936 4.031 23.282 1.00 20.99 98 HIS A C 1
ATOM 640 O O . HIS A 1 101 ? -26.352 2.871 23.395 1.00 18.87 98 HIS A O 1
ATOM 647 N N . ILE A 1 102 ? -24.892 4.339 22.510 1.00 17.38 99 ILE A N 1
ATOM 648 C CA . ILE A 1 102 ? -24.089 3.297 21.872 1.00 19.42 99 ILE A CA 1
ATOM 649 C C . ILE A 1 102 ? -23.606 2.284 22.906 1.00 24.37 99 ILE A C 1
ATOM 650 O O . ILE A 1 102 ? -23.722 1.067 22.716 1.00 25.56 99 ILE A O 1
ATOM 655 N N . GLY A 1 103 ? -23.043 2.776 24.012 1.00 21.97 100 GLY A N 1
ATOM 656 C CA . GLY A 1 103 ? -22.535 1.880 25.037 1.00 22.53 100 GLY A CA 1
ATOM 657 C C . GLY A 1 103 ? -23.611 1.054 25.711 1.00 27.35 100 GLY A C 1
ATOM 658 O O . GLY A 1 103 ? -23.336 -0.045 26.198 1.00 28.57 100 GLY A O 1
ATOM 659 N N . ASN A 1 104 ? -24.838 1.577 25.777 1.00 25.88 101 ASN A N 1
ATOM 660 C CA . ASN A 1 104 ? -25.952 0.793 26.303 1.00 29.97 101 ASN A CA 1
ATOM 661 C C . ASN A 1 104 ? -26.277 -0.403 25.414 1.00 30.96 101 ASN A C 1
ATOM 662 O O . ASN A 1 104 ? -26.834 -1.400 25.895 1.00 24.73 101 ASN A O 1
ATOM 667 N N . ARG A 1 105 ? -25.962 -0.323 24.119 1.00 26.58 102 ARG A N 1
ATOM 668 C CA . ARG A 1 105 ? -26.206 -1.455 23.229 1.00 28.06 102 ARG A CA 1
ATOM 669 C C . ARG A 1 105 ? -25.376 -2.679 23.593 1.00 30.36 102 ARG A C 1
ATOM 670 O O . ARG A 1 105 ? -25.658 -3.768 23.086 1.00 34.19 102 ARG A O 1
ATOM 678 N N . ALA A 1 106 ? -24.363 -2.523 24.445 1.00 28.44 103 ALA A N 1
ATOM 679 C CA . ALA A 1 106 ? -23.504 -3.636 24.822 1.00 30.39 103 ALA A CA 1
ATOM 680 C C . ALA A 1 106 ? -24.202 -4.633 25.731 1.00 40.89 103 ALA A C 1
ATOM 681 O O . ALA A 1 106 ? -23.768 -5.788 25.809 1.00 33.85 103 ALA A O 1
ATOM 683 N N . LYS A 1 107 ? -25.250 -4.203 26.436 1.00 35.90 104 LYS A N 1
ATOM 684 C CA . LYS A 1 107 ? -25.965 -5.046 27.391 1.00 42.92 104 LYS A CA 1
ATOM 685 C C . LYS A 1 107 ? -25.057 -5.487 28.537 1.00 45.55 104 LYS A C 1
ATOM 686 O O . LYS A 1 107 ? -25.261 -6.546 29.133 1.00 50.25 104 LYS A O 1
ATOM 692 N N . VAL A 1 108 ? -24.052 -4.678 28.866 1.00 43.33 105 VAL A N 1
ATOM 693 C CA . VAL A 1 108 ? -23.106 -4.983 29.935 1.00 41.95 105 VAL A CA 1
ATOM 694 C C . VAL A 1 108 ? -23.265 -3.938 31.032 1.00 47.17 105 VAL A C 1
ATOM 695 O O . VAL A 1 108 ? -23.129 -2.735 30.773 1.00 49.47 105 VAL A O 1
ATOM 699 N N . GLN A 1 109 ? -23.547 -4.395 32.253 1.00 50.78 106 GLN A N 1
ATOM 700 C CA . GLN A 1 109 ? -23.679 -3.484 33.384 1.00 45.70 106 GLN A CA 1
ATOM 701 C C . GLN A 1 109 ? -22.335 -2.849 33.714 1.00 32.24 106 GLN A C 1
ATOM 702 O O . GLN A 1 109 ? -21.296 -3.517 33.693 1.00 39.18 106 GLN A O 1
ATOM 708 N N . ASP A 1 110 ? -22.359 -1.548 34.013 1.00 36.76 107 ASP A N 1
ATOM 709 C CA . ASP A 1 110 ? -21.151 -0.800 34.371 1.00 39.18 107 ASP A CA 1
ATOM 710 C C . ASP A 1 110 ? -20.074 -0.934 33.299 1.00 31.68 107 ASP A C 1
ATOM 711 O O . ASP A 1 110 ? -18.889 -1.068 33.602 1.00 28.54 107 ASP A O 1
ATOM 716 N N . VAL A 1 111 ? -20.484 -0.900 32.027 1.00 32.26 108 VAL A N 1
ATOM 717 C CA . VAL A 1 111 ? -19.545 -1.251 30.961 1.00 27.64 108 VAL A CA 1
ATOM 718 C C . VAL A 1 111 ? -18.369 -0.285 30.924 1.00 23.29 108 VAL A C 1
ATOM 719 O O . VAL A 1 111 ? -17.259 -0.666 30.534 1.00 24.79 108 VAL A O 1
ATOM 723 N N . TRP A 1 112 ? -18.569 0.959 31.360 1.00 22.51 109 TRP A N 1
ATOM 724 C CA . TRP A 1 112 ? -17.498 1.949 31.314 1.00 22.52 109 TRP A CA 1
ATOM 725 C C . TRP A 1 112 ? -16.527 1.823 32.478 1.00 26.87 109 TRP A C 1
ATOM 726 O O . TRP A 1 112 ? -15.428 2.384 32.415 1.00 23.43 109 TRP A O 1
ATOM 737 N N . LYS A 1 113 ? -16.909 1.105 33.526 1.00 28.87 110 LYS A N 1
ATOM 738 C CA . LYS A 1 113 ? -16.184 1.131 34.788 1.00 28.41 110 LYS A CA 1
ATOM 739 C C . LYS A 1 113 ? -14.819 0.474 34.643 1.00 28.37 110 LYS A C 1
ATOM 740 O O . LYS A 1 113 ? -14.725 -0.714 34.313 1.00 28.69 110 LYS A O 1
ATOM 746 N N . GLY A 1 114 ? -13.766 1.237 34.920 1.00 25.48 111 GLY A N 1
ATOM 747 C CA . GLY A 1 114 ? -12.410 0.740 34.809 1.00 32.09 111 GLY A CA 1
ATOM 748 C C . GLY A 1 114 ? -11.936 0.516 33.394 1.00 30.51 111 GLY A C 1
ATOM 749 O O . GLY A 1 114 ? -10.912 -0.138 33.191 1.00 28.21 111 GLY A O 1
ATOM 750 N N . SER A 1 115 ? -12.648 1.042 32.409 1.00 25.43 112 SER A N 1
ATOM 751 C CA . SER A 1 115 ? -12.373 0.712 31.022 1.00 23.32 112 SER A CA 1
ATOM 752 C C . SER A 1 115 ? -11.285 1.606 30.446 1.00 20.67 112 SER A C 1
ATOM 753 O O . SER A 1 115 ? -11.014 2.701 30.936 1.00 22.94 112 SER A O 1
ATOM 756 N N . ILE A 1 116 ? -10.661 1.112 29.384 1.00 19.34 113 ILE A N 1
ATOM 757 C CA . ILE A 1 116 ? -9.742 1.879 28.556 1.00 21.95 113 ILE A CA 1
ATOM 758 C C . ILE A 1 116 ? -10.488 2.212 27.270 1.00 17.78 113 ILE A C 1
ATOM 759 O O . ILE A 1 116 ? -10.931 1.302 26.561 1.00 20.40 113 ILE A O 1
ATOM 764 N N . VAL A 1 117 ? -10.617 3.499 26.955 1.00 16.00 114 VAL A N 1
ATOM 765 C CA . VAL A 1 117 ? -11.486 3.947 25.866 1.00 18.06 114 VAL A CA 1
ATOM 766 C C . VAL A 1 117 ? -10.645 4.621 24.790 1.00 19.91 114 VAL A C 1
ATOM 767 O O . VAL A 1 117 ? -9.838 5.505 25.087 1.00 17.68 114 VAL A O 1
ATOM 771 N N . LEU A 1 118 ? -10.844 4.206 23.540 1.00 16.92 115 LEU A N 1
ATOM 772 C CA . LEU A 1 118 ? -10.251 4.862 22.382 1.00 13.22 115 LEU A CA 1
ATOM 773 C C . LEU A 1 118 ? -11.389 5.392 21.527 1.00 17.06 115 LEU A C 1
ATOM 774 O O . LEU A 1 118 ? -12.269 4.624 21.130 1.00 15.31 115 LEU A O 1
ATOM 779 N N . ILE A 1 119 ? -11.385 6.695 21.263 1.00 13.77 116 ILE A N 1
ATOM 780 C CA . ILE A 1 119 ? -12.363 7.328 20.380 1.00 13.96 116 ILE A CA 1
ATOM 781 C C . ILE A 1 119 ? -11.626 7.856 19.157 1.00 13.94 116 ILE A C 1
ATOM 782 O O . ILE A 1 119 ? -10.639 8.591 19.296 1.00 15.40 116 ILE A O 1
ATOM 787 N N . ALA A 1 120 ? -12.094 7.485 17.968 1.00 12.53 117 ALA A N 1
ATOM 788 C CA . ALA A 1 120 ? -11.572 8.013 16.717 1.00 10.38 117 ALA A CA 1
ATOM 789 C C . ALA A 1 120 ? -12.585 8.992 16.146 1.00 14.41 117 ALA A C 1
ATOM 790 O O . ALA A 1 120 ? -13.774 8.674 16.062 1.00 15.47 117 ALA A O 1
ATOM 792 N N . CYS A 1 121 ? -12.130 10.179 15.767 1.00 14.16 118 CYS A N 1
ATOM 793 C CA . CYS A 1 121 ? -13.106 11.165 15.326 1.00 20.16 118 CYS A CA 1
ATOM 794 C C . CYS A 1 121 ? -12.466 12.061 14.268 1.00 16.78 118 CYS A C 1
ATOM 795 O O . CYS A 1 121 ? -11.243 12.098 14.134 1.00 16.71 118 CYS A O 1
ATOM 798 N N . PRO A 1 122 ? -13.275 12.784 13.493 1.00 16.29 119 PRO A N 1
ATOM 799 C CA . PRO A 1 122 ? -12.740 13.673 12.463 1.00 14.89 119 PRO A CA 1
ATOM 800 C C . PRO A 1 122 ? -11.852 14.741 13.080 1.00 17.92 119 PRO A C 1
ATOM 801 O O . PRO A 1 122 ? -12.048 15.086 14.249 1.00 17.11 119 PRO A O 1
ATOM 816 N N . SER A 1 124 ? -11.966 17.762 12.579 1.00 16.97 121 SER A N 1
ATOM 817 C 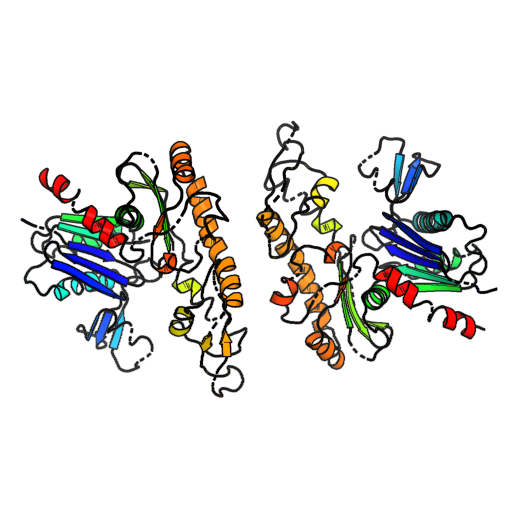CA . SER A 1 124 ? -12.801 18.923 12.874 1.00 21.54 121 SER A CA 1
ATOM 818 C C . SER A 1 124 ? -13.447 18.911 14.264 1.00 23.58 121 SER A C 1
ATOM 819 O O . SER A 1 124 ? -14.098 19.884 14.655 1.00 26.55 121 SER A O 1
ATOM 822 N N . VAL A 1 125 ? -13.292 17.819 15.004 1.00 20.14 122 VAL A N 1
ATOM 823 C CA . VAL A 1 125 ? -13.704 17.803 16.402 1.00 18.96 122 VAL A CA 1
ATOM 824 C C . VAL A 1 125 ? -12.624 18.515 17.209 1.00 20.28 122 VAL A C 1
ATOM 825 O O . VAL A 1 125 ? -11.459 18.101 17.210 1.00 20.25 122 VAL A O 1
ATOM 829 N N . THR A 1 126 ? -13.005 19.602 17.879 1.00 20.67 123 THR A N 1
ATOM 830 C CA . THR A 1 126 ? -12.024 20.477 18.509 1.00 23.13 123 THR A CA 1
ATOM 831 C C . THR A 1 126 ? -11.424 19.834 19.759 1.00 21.68 123 THR A C 1
ATOM 832 O O . THR A 1 126 ? -11.979 18.899 20.345 1.00 21.04 123 THR A O 1
ATOM 836 N N . GLU A 1 127 ? -10.269 20.369 20.187 1.00 25.31 124 GLU A N 1
ATOM 837 C CA . GLU A 1 127 ? -9.635 19.849 21.398 1.00 25.67 124 GLU A CA 1
ATOM 838 C C . GLU A 1 127 ? -10.550 20.015 22.599 1.00 19.28 124 GLU A C 1
ATOM 839 O O . GLU A 1 127 ? -10.583 19.157 23.487 1.00 20.59 124 GLU A O 1
ATOM 845 N N . LEU A 1 128 ? -11.313 21.111 22.629 1.00 23.34 125 LEU A N 1
ATOM 846 C CA . LEU A 1 128 ? -12.303 21.328 23.677 1.00 22.88 125 LEU A CA 1
ATOM 847 C C . LEU A 1 128 ? -13.324 20.194 23.712 1.00 22.03 125 LEU A C 1
ATOM 848 O O . LEU A 1 128 ? -13.657 19.667 24.781 1.00 19.48 125 LEU A O 1
ATOM 853 N N . GLU A 1 129 ? -13.835 19.810 22.541 1.00 18.29 126 GLU A N 1
ATOM 854 C CA . GLU A 1 129 ? -14.807 18.722 22.474 1.00 17.91 126 GLU A CA 1
ATOM 855 C C . GLU A 1 129 ? -14.166 17.378 22.808 1.00 20.83 126 GLU A C 1
ATOM 856 O O . GLU A 1 129 ? -14.790 16.529 23.458 1.00 19.26 126 GLU A O 1
ATOM 862 N N . ARG A 1 130 ? -12.920 17.165 22.380 1.00 18.57 127 ARG A N 1
ATOM 863 C CA . ARG A 1 130 ? -12.212 15.945 22.753 1.00 23.27 127 ARG A CA 1
ATOM 864 C C . ARG A 1 130 ? -12.074 15.824 24.266 1.00 24.78 127 ARG A C 1
ATOM 865 O O . ARG A 1 130 ? -12.382 14.776 24.845 1.00 20.08 127 ARG A O 1
ATOM 873 N N . ARG A 1 131 ? -11.616 16.891 24.929 1.00 23.15 128 ARG A N 1
ATOM 874 C CA . ARG A 1 131 ? -11.474 16.841 26.380 1.00 21.00 128 ARG A CA 1
ATOM 875 C C . ARG A 1 131 ? -12.814 16.583 27.063 1.00 18.73 128 ARG A C 1
ATOM 876 O O . ARG A 1 131 ? -12.870 15.885 28.079 1.00 23.56 128 ARG A O 1
ATOM 884 N N . ALA A 1 132 ? -13.901 17.154 26.530 1.00 22.20 129 ALA A N 1
ATOM 885 C CA . ALA A 1 132 ? -15.219 16.903 27.111 1.00 22.93 129 ALA A CA 1
ATOM 886 C C . ALA A 1 132 ? -15.603 15.434 26.987 1.00 23.94 129 ALA A C 1
ATOM 887 O O . ALA A 1 132 ? -16.140 14.841 27.934 1.00 22.34 129 ALA A O 1
ATOM 889 N N . MET A 1 133 ? -15.332 14.823 25.831 1.00 22.91 130 MET A N 1
ATOM 890 C CA . MET A 1 133 ? -15.605 13.395 25.683 1.00 22.32 130 MET A CA 1
ATOM 891 C C . MET A 1 133 ? -14.740 12.570 26.632 1.00 22.85 130 MET A C 1
ATOM 892 O O . MET A 1 133 ? -15.221 11.616 27.256 1.00 21.56 130 MET A O 1
ATOM 897 N N . VAL A 1 134 ? -13.461 12.926 26.753 1.00 21.66 131 VAL A N 1
ATOM 898 C CA . VAL A 1 134 ? -12.584 12.261 27.714 1.00 22.85 131 VAL A CA 1
ATOM 899 C C . VAL A 1 134 ? -13.176 12.343 29.117 1.00 23.12 131 VAL A C 1
ATOM 900 O O . VAL A 1 134 ? -13.300 11.331 29.820 1.00 25.81 131 VAL A O 1
ATOM 904 N N . GLU A 1 135 ? -13.568 13.551 29.540 1.00 26.72 132 GLU A N 1
ATOM 905 C CA . GLU A 1 135 ? -14.052 13.728 30.907 1.00 28.95 132 GLU A CA 1
ATOM 906 C C . GLU A 1 135 ? -15.370 13.006 31.138 1.00 23.77 132 GLU A C 1
ATOM 907 O O . GLU A 1 135 ? -15.604 12.481 32.228 1.00 25.41 132 GLU A O 1
ATOM 913 N N . MET A 1 136 ? -16.229 12.950 30.123 1.00 23.33 133 MET A N 1
ATOM 914 C CA . MET A 1 136 ? -17.487 12.231 30.264 1.00 26.04 133 MET A CA 1
ATOM 915 C C . MET A 1 136 ? -17.252 10.749 30.517 1.00 29.08 133 MET A C 1
ATOM 916 O O . MET A 1 136 ? -17.807 10.174 31.460 1.00 30.43 133 MET A O 1
ATOM 921 N N . CYS A 1 137 ? -16.434 10.109 29.681 1.00 25.76 134 CYS A N 1
ATOM 922 C CA . CYS A 1 137 ? -16.166 8.685 29.838 1.00 24.07 134 CYS A CA 1
ATOM 923 C C . CYS A 1 137 ? -15.460 8.409 31.167 1.00 22.93 134 CYS A C 1
ATOM 924 O O . CYS A 1 137 ? -15.693 7.376 31.789 1.00 25.23 134 CYS A O 1
ATOM 938 N N . HIS A 1 139 ? -15.979 10.187 33.833 1.00 28.54 136 HIS A N 1
ATOM 939 C CA A HIS A 1 139 ? -17.081 10.340 34.780 0.50 34.12 136 HIS A CA 1
ATOM 940 C CA B HIS A 1 139 ? -17.076 10.335 34.785 0.50 34.12 136 HIS A CA 1
ATOM 941 C C . HIS A 1 139 ? -17.914 9.061 34.844 1.00 36.55 136 HIS A C 1
ATOM 942 O O . HIS A 1 139 ? -18.453 8.711 35.894 1.00 38.34 136 HIS A O 1
ATOM 955 N N . LEU A 1 140 ? -18.016 8.370 33.705 1.00 28.57 137 LEU A N 1
ATOM 956 C CA . LEU A 1 140 ? -18.743 7.110 33.619 1.00 27.80 137 LEU A CA 1
ATOM 957 C C . LEU A 1 140 ? -17.983 5.947 34.242 1.00 25.51 137 LEU A C 1
ATOM 958 O O . LEU A 1 1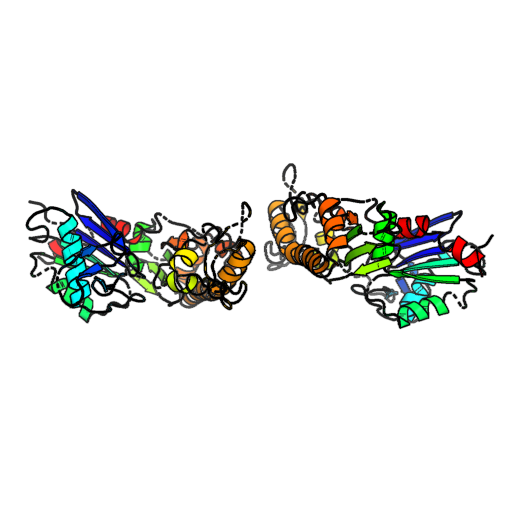40 ? -18.574 4.881 34.441 1.00 30.79 137 LEU A O 1
ATOM 963 N N . GLY A 1 141 ? -16.700 6.114 34.547 1.00 29.36 138 GLY A N 1
ATOM 964 C CA . GLY A 1 141 ? -15.941 5.052 35.176 1.00 28.92 138 GLY A CA 1
ATOM 965 C C . GLY A 1 141 ? -14.636 4.694 34.490 1.00 31.35 138 GLY A C 1
ATOM 966 O O . GLY A 1 141 ? -13.844 3.913 35.031 1.00 28.56 138 GLY A O 1
ATOM 967 N N . ALA A 1 142 ? -14.392 5.251 33.306 1.00 28.50 139 ALA A N 1
ATOM 968 C CA . ALA A 1 142 ? -13.210 4.877 32.542 1.00 26.63 139 ALA A CA 1
ATOM 969 C C . ALA A 1 142 ? -11.936 5.303 33.258 1.00 25.30 139 ALA A C 1
ATOM 970 O O . ALA A 1 142 ? -11.839 6.414 33.787 1.00 24.98 139 ALA A O 1
ATOM 972 N N . ASP A 1 143 ? -10.953 4.406 33.255 1.00 22.88 140 ASP A N 1
ATOM 973 C CA . ASP A 1 143 ? -9.634 4.693 33.810 1.00 25.15 140 ASP A CA 1
ATOM 974 C C . ASP A 1 143 ? -8.760 5.477 32.839 1.00 31.06 140 ASP A C 1
ATOM 975 O O . ASP A 1 143 ? -7.889 6.240 33.273 1.00 31.56 140 ASP A O 1
ATOM 980 N N . LEU A 1 144 ? -8.962 5.297 31.534 1.00 24.05 141 LEU A N 1
ATOM 981 C CA . LEU A 1 144 ? -8.188 6.012 30.531 1.00 21.02 141 LEU A CA 1
ATOM 982 C C . LEU A 1 144 ? -9.045 6.217 29.289 1.00 21.51 141 LEU A C 1
ATOM 983 O O . LEU A 1 144 ? -9.786 5.314 28.880 1.00 21.23 141 LEU A O 1
ATOM 988 N N . VAL A 1 145 ? -8.950 7.417 28.710 1.00 22.69 142 VAL A N 1
ATOM 989 C CA . VAL A 1 145 ? -9.620 7.773 27.460 1.00 18.73 142 VAL A CA 1
ATOM 990 C C . VAL A 1 145 ? -8.616 8.473 26.557 1.00 25.94 142 VAL A C 1
ATOM 991 O O . VAL A 1 145 ? -7.967 9.437 26.975 1.00 25.05 142 VAL A O 1
ATOM 995 N N . GLN A 1 146 ? -8.500 8.001 25.318 1.00 20.42 143 GLN A N 1
ATOM 996 C CA . GLN A 1 146 ? -7.620 8.599 24.330 1.00 19.45 143 GLN A CA 1
ATOM 997 C C . GLN A 1 146 ? -8.422 8.884 23.077 1.00 21.47 143 GLN A C 1
ATOM 998 O O . GLN A 1 146 ? -9.348 8.140 22.735 1.00 18.09 143 GLN A O 1
ATOM 1004 N N . VAL A 1 147 ? -8.075 9.976 22.402 1.00 17.06 144 VAL A N 1
ATOM 1005 C CA . VAL A 1 147 ? -8.750 10.380 21.174 1.00 18.01 144 VAL A CA 1
ATOM 1006 C C . VAL A 1 147 ? -7.734 10.401 20.041 1.00 18.21 144 VAL A C 1
ATOM 1007 O O . VAL A 1 147 ? -6.664 11.009 20.171 1.00 19.81 144 VAL A O 1
ATOM 1011 N N . GLU A 1 148 ? -8.069 9.734 18.930 1.00 16.50 145 GLU A N 1
ATOM 1012 C CA . GLU A 1 148 ? -7.203 9.658 17.761 1.00 15.18 145 GLU A CA 1
ATOM 1013 C C . GLU A 1 148 ? -7.932 10.169 16.527 1.00 17.89 145 GLU A C 1
ATOM 1014 O O . GLU A 1 148 ? -9.162 10.122 16.443 1.00 16.42 145 GLU A O 1
ATOM 1020 N N . GLU A 1 149 ? -7.157 10.658 15.563 1.00 15.91 146 GLU A N 1
ATOM 1021 C CA . GLU A 1 149 ? -7.725 11.119 14.307 1.00 13.90 146 GLU A CA 1
ATOM 1022 C C . GLU A 1 149 ? -8.176 9.929 13.469 1.00 12.45 146 GLU A C 1
ATOM 1023 O O . GLU A 1 149 ? -7.460 8.923 13.353 1.00 12.29 146 GLU A O 1
ATOM 1029 N N . ASP A 1 150 ? -9.375 10.043 12.886 1.00 14.92 147 ASP A N 1
ATOM 1030 C CA . ASP A 1 150 ? -9.913 8.944 12.092 1.00 12.47 147 ASP A CA 1
ATOM 1031 C C . ASP A 1 150 ? -8.967 8.558 10.954 1.00 12.67 147 ASP A C 1
ATOM 1032 O O . ASP A 1 150 ? -8.794 7.367 10.664 1.00 14.58 147 ASP A O 1
ATOM 1037 N N . THR A 1 151 ? -8.315 9.546 10.331 1.00 12.29 148 THR A N 1
ATOM 1038 C CA . THR A 1 151 ? -7.455 9.266 9.182 1.00 12.59 148 THR A CA 1
ATOM 1039 C C . THR A 1 151 ? -6.330 8.317 9.561 1.00 12.68 148 THR A C 1
ATOM 1040 O O . THR A 1 151 ? -5.990 7.404 8.796 1.00 11.88 148 THR A O 1
ATOM 1044 N N . LEU A 1 152 ? -5.751 8.519 10.747 1.00 13.03 149 LEU A N 1
ATOM 1045 C CA . LEU A 1 152 ? -4.665 7.661 11.210 1.00 11.44 149 LEU A CA 1
ATOM 1046 C C . LEU A 1 152 ? -5.144 6.237 11.449 1.00 13.20 149 LEU A C 1
ATOM 1047 O O . LEU A 1 152 ? -4.477 5.275 11.045 1.00 13.19 149 LEU A O 1
ATOM 1052 N N . MET A 1 153 ? -6.307 6.086 12.093 1.00 11.46 150 MET A N 1
ATOM 1053 C CA . MET A 1 153 ? -6.859 4.761 12.340 1.00 12.91 150 MET A CA 1
ATOM 1054 C C . MET A 1 153 ? -7.288 4.086 11.042 1.00 12.06 150 MET A C 1
ATOM 1055 O O . MET A 1 153 ? -7.114 2.872 10.889 1.00 12.34 150 MET A O 1
ATOM 1060 N N . ALA A 1 154 ? -7.855 4.851 10.101 1.00 9.80 151 ALA A N 1
ATOM 1061 C CA . ALA A 1 154 ? -8.289 4.271 8.835 1.00 11.21 151 ALA A CA 1
ATOM 1062 C C . ALA A 1 154 ? -7.132 3.585 8.112 1.00 12.00 151 ALA A C 1
ATOM 1063 O O . ALA A 1 154 ? -7.274 2.463 7.614 1.00 11.86 151 ALA A O 1
ATOM 1065 N N . ALA A 1 155 ? -5.972 4.249 8.046 1.00 13.67 152 ALA A N 1
ATOM 1066 C CA . ALA A 1 155 ? -4.847 3.671 7.320 1.00 14.52 152 ALA A CA 1
ATOM 1067 C C . ALA A 1 155 ? -4.378 2.378 7.967 1.00 13.42 152 ALA A C 1
ATOM 1068 O O . ALA A 1 155 ? -4.055 1.410 7.267 1.00 14.83 152 ALA A O 1
ATOM 1070 N N . LEU A 1 156 ? -4.330 2.348 9.305 1.00 10.35 153 LEU A N 1
ATOM 1071 C CA . LEU A 1 156 ? -3.959 1.128 10.015 1.00 11.68 153 LEU A CA 1
ATOM 1072 C C . LEU A 1 156 ? -4.985 0.030 9.776 1.00 11.47 153 LEU A C 1
ATOM 1073 O O . LEU A 1 156 ? -4.636 -1.111 9.447 1.00 12.81 153 LEU A O 1
ATOM 1078 N N . GLY A 1 157 ? -6.269 0.366 9.907 1.00 11.43 154 GLY A N 1
ATOM 1079 C CA . GLY A 1 157 ? -7.294 -0.649 9.732 1.00 10.08 154 GLY A CA 1
ATOM 1080 C C . GLY A 1 157 ? -7.376 -1.169 8.313 1.00 12.88 154 GLY A C 1
ATOM 1081 O O . GLY A 1 157 ? -7.716 -2.334 8.094 1.00 14.55 154 GLY A O 1
ATOM 1082 N N . ALA A 1 158 ? -7.062 -0.325 7.335 1.00 11.12 155 ALA A N 1
ATOM 1083 C CA . ALA A 1 158 ? -7.098 -0.744 5.942 1.00 13.31 155 ALA A CA 1
ATOM 1084 C C . ALA A 1 158 ? -5.859 -1.518 5.534 1.00 19.80 155 ALA A C 1
ATOM 1085 O O . ALA A 1 158 ? -5.757 -1.906 4.364 1.00 19.58 155 ALA A O 1
ATOM 1087 N N . GLY A 1 159 ? -4.915 -1.720 6.453 1.00 13.11 156 GLY A N 1
ATOM 1088 C CA . GLY A 1 159 ? -3.832 -2.664 6.259 1.00 13.68 156 GLY A CA 1
ATOM 1089 C C . GLY A 1 159 ? -2.449 -2.063 6.157 1.00 20.96 156 GLY A C 1
ATOM 1090 O O . GLY A 1 159 ? -1.488 -2.813 5.967 1.00 17.52 156 GLY A O 1
ATOM 1091 N N . ALA A 1 160 ? -2.299 -0.755 6.285 1.00 13.19 157 ALA A N 1
ATOM 1092 C CA . ALA A 1 160 ? -0.982 -0.139 6.178 1.00 14.11 157 ALA A CA 1
ATOM 1093 C C . ALA A 1 160 ? -0.266 -0.147 7.522 1.00 16.61 157 ALA A C 1
ATOM 1094 O O . ALA A 1 160 ? -0.869 0.117 8.566 1.00 17.69 157 ALA A O 1
ATOM 1096 N N . ASN A 1 161 ? 1.034 -0.426 7.489 1.00 14.74 158 ASN A N 1
ATOM 1097 C CA . ASN A 1 161 ? 1.834 -0.341 8.705 1.00 16.40 158 ASN A CA 1
ATOM 1098 C C . ASN A 1 161 ? 2.126 1.128 8.960 1.00 14.02 158 ASN A C 1
ATOM 1099 O O . ASN A 1 161 ? 3.147 1.670 8.521 1.00 17.49 158 ASN A O 1
ATOM 1104 N N . ILE A 1 162 ? 1.232 1.775 9.715 1.00 12.39 159 ILE A N 1
ATOM 1105 C CA . ILE A 1 162 ? 1.392 3.200 9.987 1.00 11.28 159 ILE A CA 1
ATOM 1106 C C . ILE A 1 162 ? 2.619 3.476 10.833 1.00 13.58 159 ILE A C 1
ATOM 1107 O O . ILE A 1 162 ? 3.063 4.626 10.899 1.00 13.59 159 ILE A O 1
ATOM 1112 N N . PHE A 1 163 ? 3.165 2.455 11.492 1.00 14.81 160 PHE A N 1
ATOM 1113 C CA . PHE A 1 163 ? 4.300 2.648 12.395 1.00 16.50 160 PHE A CA 1
ATOM 1114 C C . PHE A 1 163 ? 5.639 2.639 11.677 1.00 15.77 160 PHE A C 1
ATOM 1115 O O . PHE A 1 163 ? 6.638 3.114 12.240 1.00 14.22 160 PHE A O 1
ATOM 1123 N N . ALA A 1 164 ? 5.690 2.093 10.469 1.00 15.33 161 ALA A N 1
ATOM 1124 C CA . ALA A 1 164 ? 6.947 1.999 9.749 1.00 15.61 161 ALA A CA 1
ATOM 1125 C C . ALA A 1 164 ? 7.437 3.382 9.325 1.00 14.64 161 ALA A C 1
ATOM 1126 O O . ALA A 1 164 ? 6.641 4.285 9.052 1.00 13.17 161 ALA A O 1
ATOM 1128 N N . PRO A 1 165 ? 8.755 3.573 9.240 1.00 13.55 162 PRO A N 1
ATOM 1129 C CA . PRO A 1 165 ? 9.288 4.803 8.648 1.00 11.40 162 PRO A CA 1
ATOM 1130 C C . PRO A 1 165 ? 9.178 4.734 7.128 1.00 13.43 162 PRO A C 1
ATOM 1131 O O . PRO A 1 165 ? 10.137 4.449 6.420 1.00 15.46 162 PRO A O 1
ATOM 1146 N N . GLY A 1 167 ? 6.228 6.211 3.870 1.00 11.72 164 GLY A N 1
ATOM 1147 C CA . GLY A 1 167 ? 5.056 7.029 3.593 1.00 11.57 164 GLY A CA 1
ATOM 1148 C C . GLY A 1 167 ? 3.859 6.203 3.175 1.00 15.43 164 GLY A C 1
ATOM 1149 O O . GLY A 1 167 ? 3.901 5.534 2.151 1.00 14.22 164 GLY A O 1
ATOM 1150 N N . THR A 1 168 ? 2.803 6.227 3.982 1.00 10.44 165 THR A N 1
ATOM 1151 C CA . THR A 1 168 ? 1.511 5.663 3.609 1.00 10.61 165 THR A CA 1
ATOM 1152 C C . THR A 1 168 ? 0.644 6.797 3.094 1.00 10.83 165 THR A C 1
ATOM 1153 O O . THR A 1 168 ? 0.527 7.836 3.754 1.00 12.34 165 THR A O 1
ATOM 1157 N N . PHE A 1 169 ? 0.052 6.593 1.909 1.00 11.25 166 PHE A N 1
ATOM 1158 C CA . PHE A 1 169 ? -0.742 7.582 1.180 1.00 10.45 166 PHE A CA 1
ATOM 1159 C C . PHE A 1 169 ? -2.196 7.120 1.274 1.00 9.38 166 PHE A C 1
ATOM 1160 O O . PHE A 1 169 ? -2.552 6.100 0.677 1.00 12.52 166 PHE A O 1
ATOM 1168 N N . ILE A 1 170 ? -3.024 7.866 2.013 1.00 12.19 167 ILE A N 1
ATOM 1169 C CA . ILE A 1 170 ? -4.391 7.452 2.337 1.00 9.12 167 ILE A CA 1
ATOM 1170 C C . ILE A 1 170 ? -5.397 8.476 1.826 1.00 11.74 167 ILE A C 1
ATOM 1171 O O . ILE A 1 170 ? -5.203 9.692 1.948 1.00 11.05 167 ILE A O 1
ATOM 1176 N N . LEU A 1 171 ? -6.506 7.967 1.299 1.00 8.89 168 LEU A N 1
ATOM 1177 C CA . LEU A 1 171 ? -7.640 8.778 0.873 1.00 10.07 168 LEU A CA 1
ATOM 1178 C C . LEU A 1 171 ? -8.874 8.132 1.469 1.00 10.61 168 LEU A C 1
ATOM 1179 O O . LEU A 1 171 ? -9.098 6.937 1.266 1.00 11.81 168 LEU A O 1
ATOM 1184 N N . ASP A 1 172 ? -9.655 8.909 2.222 1.00 10.62 169 ASP A N 1
ATOM 1185 C CA . ASP A 1 172 ? -10.800 8.406 2.975 1.00 11.71 169 ASP A CA 1
ATOM 1186 C C . ASP A 1 172 ? -12.002 9.231 2.537 1.00 9.89 169 ASP A C 1
ATOM 1187 O O . ASP A 1 172 ? -12.086 10.421 2.855 1.00 11.00 169 ASP A O 1
ATOM 1192 N N . ILE A 1 173 ? -12.911 8.621 1.781 1.00 8.78 170 ILE A N 1
ATOM 1193 C CA . ILE A 1 173 ? -14.066 9.332 1.233 1.00 9.35 170 ILE A CA 1
ATOM 1194 C C . ILE A 1 173 ? -15.287 8.879 2.022 1.00 13.97 170 ILE A C 1
ATOM 1195 O O . ILE A 1 173 ? -15.809 7.788 1.778 1.00 11.16 170 ILE A O 1
ATOM 1200 N N . GLY A 1 174 ? -15.743 9.714 2.953 1.00 14.12 171 GLY A N 1
ATOM 1201 C CA . GLY A 1 174 ? -16.839 9.417 3.858 1.00 12.78 171 GLY A CA 1
ATOM 1202 C C . GLY A 1 174 ? -18.134 10.040 3.381 1.00 13.24 171 GLY A C 1
ATOM 1203 O O . GLY A 1 174 ? -18.316 10.289 2.185 1.00 13.08 171 GLY A O 1
ATOM 1204 N N . GLY A 1 175 ? -19.039 10.293 4.328 1.00 14.58 172 GLY A N 1
ATOM 1205 C CA . GLY A 1 175 ? -20.285 10.989 4.037 1.00 11.91 172 GLY A CA 1
ATOM 1206 C C . GLY A 1 175 ? -20.161 12.498 4.180 1.00 16.17 172 GLY A C 1
ATOM 1207 O O . GLY A 1 175 ? -20.632 13.257 3.327 1.00 15.81 172 GLY A O 1
ATOM 1208 N N . GLY A 1 176 ? -19.521 12.956 5.250 1.00 14.14 173 GLY A N 1
ATOM 1209 C CA . GLY A 1 176 ? -19.398 14.383 5.491 1.00 16.42 173 GLY A CA 1
ATOM 1210 C C . GLY A 1 176 ? -18.122 15.036 4.981 1.00 14.50 173 GLY A C 1
ATOM 1211 O O . GLY A 1 176 ? -18.121 16.208 4.620 1.00 14.60 173 GLY A O 1
ATOM 1223 N N . THR A 1 178 ? -14.156 14.260 2.846 1.00 11.92 175 THR A N 1
ATOM 1224 C CA . THR A 1 178 ? -13.108 13.474 2.197 1.00 12.53 175 THR A CA 1
ATOM 1225 C C . THR A 1 178 ? -11.759 13.960 2.714 1.00 11.84 175 THR A C 1
ATOM 1226 O O . THR A 1 178 ? -11.464 15.153 2.646 1.00 10.98 175 THR A O 1
ATOM 1230 N N . SER A 1 179 ? -10.948 13.040 3.239 1.00 10.01 176 SER A N 1
ATOM 1231 C CA . SER A 1 179 ? -9.649 13.377 3.814 1.00 9.84 176 SER A CA 1
ATOM 1232 C C . SER A 1 179 ? -8.558 12.640 3.060 1.00 11.50 176 SER A C 1
ATOM 1233 O O . SER A 1 179 ? -8.747 11.498 2.639 1.00 12.73 176 SER A O 1
ATOM 1236 N N . ALA A 1 180 ? -7.412 13.294 2.898 1.00 10.48 177 ALA A N 1
ATOM 1237 C CA . ALA A 1 180 ? -6.259 12.662 2.276 1.00 11.29 177 ALA A CA 1
ATOM 1238 C C . ALA A 1 180 ? -5.027 13.036 3.078 1.00 10.64 177 ALA A C 1
ATOM 1239 O O . ALA A 1 180 ? -4.946 14.133 3.628 1.00 13.21 177 ALA A O 1
ATOM 1241 N N . GLY A 1 181 ? -4.068 12.127 3.149 1.00 12.04 178 GLY A N 1
ATOM 1242 C CA . GLY A 1 181 ? -2.919 12.460 3.971 1.00 10.62 178 GLY A CA 1
ATOM 1243 C C . GLY A 1 181 ? -1.778 11.504 3.738 1.00 10.76 178 GLY A C 1
ATOM 1244 O O . GLY A 1 181 ? -1.909 10.495 3.046 1.00 9.63 178 GLY A O 1
ATOM 1245 N N . ILE A 1 182 ? -0.642 11.856 4.332 1.00 9.43 179 ILE A N 1
ATOM 1246 C CA . ILE A 1 182 ? 0.544 11.011 4.343 1.00 12.55 179 ILE A CA 1
ATOM 1247 C C . ILE A 1 182 ? 0.811 10.644 5.791 1.00 13.12 179 ILE A C 1
ATOM 1248 O O . ILE A 1 182 ? 0.831 11.524 6.661 1.00 11.28 179 ILE A O 1
ATOM 1253 N N . ILE A 1 183 ? 1.004 9.352 6.048 1.00 12.10 180 ILE A N 1
ATOM 1254 C CA . ILE A 1 183 ? 1.227 8.831 7.391 1.00 9.69 180 ILE A CA 1
ATOM 1255 C C . ILE A 1 183 ? 2.608 8.183 7.417 1.00 9.88 180 ILE A C 1
ATOM 1256 O O . ILE A 1 183 ? 3.018 7.563 6.432 1.00 12.48 180 ILE A O 1
ATOM 1261 N N . SER A 1 184 ? 3.339 8.369 8.518 1.00 10.15 181 SER A N 1
ATOM 1262 C CA . SER A 1 184 ? 4.622 7.680 8.675 1.00 10.93 181 SER A CA 1
ATOM 1263 C C . SER A 1 184 ? 5.007 7.673 10.147 1.00 12.60 181 SER A C 1
ATOM 1264 O O . SER A 1 184 ? 4.709 8.618 10.875 1.00 10.52 181 SER A O 1
ATOM 1267 N N . ALA A 1 185 ? 5.671 6.593 10.578 1.00 11.61 182 ALA A N 1
ATOM 1268 C CA . ALA A 1 185 ? 6.300 6.542 11.902 1.00 13.87 182 ALA A CA 1
ATOM 1269 C C . ALA A 1 185 ? 5.298 6.792 13.026 1.00 14.23 182 ALA A C 1
ATOM 1270 O O . ALA A 1 185 ? 5.622 7.395 14.057 1.00 15.66 182 ALA A O 1
ATOM 1272 N N . GLY A 1 186 ? 4.068 6.312 12.828 1.00 13.41 183 GLY A N 1
ATOM 1273 C CA . GLY A 1 186 ? 3.039 6.387 13.846 1.00 18.16 183 GLY A CA 1
ATOM 1274 C C . GLY A 1 186 ? 2.201 7.645 13.846 1.00 14.08 183 GLY A C 1
ATOM 1275 O O . GLY A 1 186 ? 1.430 7.852 14.787 1.00 14.70 183 GLY A O 1
ATOM 1276 N N . GLY A 1 187 ? 2.338 8.511 12.851 1.00 12.16 184 GLY A N 1
ATOM 1277 C CA . GLY A 1 187 ? 1.589 9.749 12.915 1.00 14.68 184 GLY A CA 1
ATOM 1278 C C . GLY A 1 187 ? 1.248 10.295 11.550 1.00 14.97 184 GLY A C 1
ATOM 1279 O O . GLY A 1 187 ? 1.756 9.849 10.522 1.00 11.14 184 GLY A O 1
ATOM 1280 N N . ILE A 1 188 ? 0.374 11.292 11.559 1.00 10.65 185 ILE A N 1
ATOM 1281 C CA . ILE A 1 188 ? 0.022 11.996 10.337 1.00 12.10 185 ILE A CA 1
ATOM 1282 C C . ILE A 1 188 ? 1.080 13.053 10.058 1.00 11.93 185 ILE A C 1
ATOM 1283 O O . ILE A 1 188 ? 1.346 13.918 10.897 1.00 13.58 185 ILE A O 1
ATOM 1288 N N . VAL A 1 189 ? 1.699 12.973 8.885 1.00 9.73 186 VAL A N 1
ATOM 1289 C CA . VAL A 1 189 ? 2.709 13.952 8.497 1.00 13.54 186 VAL A CA 1
ATOM 1290 C C . VAL A 1 189 ? 2.050 15.185 7.891 1.00 16.27 186 VAL A C 1
ATOM 1291 O O . VAL A 1 189 ? 2.352 16.318 8.272 1.00 14.16 186 VAL A O 1
ATOM 1295 N N . VAL A 1 190 ? 1.147 14.981 6.931 1.00 12.83 187 VAL A N 1
ATOM 1296 C CA . VAL A 1 190 ? 0.389 16.074 6.334 1.00 13.63 187 VAL A CA 1
ATOM 1297 C C . VAL A 1 190 ? -0.983 15.525 5.970 1.00 15.69 187 VAL A C 1
ATOM 1298 O O . VAL A 1 190 ? -1.130 14.341 5.655 1.00 13.95 187 VAL A O 1
ATOM 1302 N N . SER A 1 191 ? -1.996 16.377 6.051 1.00 14.06 188 SER A N 1
ATOM 1303 C CA . SER A 1 191 ? -3.336 15.941 5.647 1.00 15.56 188 SER A CA 1
ATOM 1304 C C . SER A 1 191 ? -4.225 17.140 5.367 1.00 17.55 188 SER A C 1
ATOM 1305 O O . SER A 1 191 ? -3.902 18.272 5.723 1.00 17.45 188 SER A O 1
ATOM 1319 N N . SER A 1 193 ? -8.707 17.959 4.546 1.00 14.60 190 SER A N 1
ATOM 1320 C CA . SER A 1 193 ? -10.048 17.441 4.324 1.00 14.97 190 SER A CA 1
ATOM 1321 C C . SER A 1 193 ? -10.874 18.457 3.545 1.00 16.98 190 SER A C 1
ATOM 1322 O O . SER A 1 193 ? -10.640 19.665 3.648 1.00 18.18 190 SER A O 1
ATOM 1325 N N . ILE A 1 194 ? -11.836 17.971 2.757 1.00 13.84 191 ILE A N 1
ATOM 1326 C CA . ILE A 1 194 ? -12.722 18.841 1.994 1.00 9.76 191 ILE A CA 1
ATOM 1327 C C . ILE A 1 194 ? -14.156 18.368 2.204 1.00 13.44 191 ILE A C 1
ATOM 1328 O O . ILE A 1 194 ? -14.406 17.244 2.642 1.00 12.29 191 ILE A O 1
ATOM 1333 N N . LYS A 1 195 ? -15.104 19.253 1.883 1.00 12.98 192 LYS A N 1
ATOM 1334 C CA . LYS A 1 195 ? -16.526 18.985 2.090 1.00 15.40 192 LYS A CA 1
ATOM 1335 C C . LYS A 1 195 ? -17.144 18.145 0.978 1.00 17.21 192 LYS A C 1
ATOM 1336 O O . LYS A 1 195 ? -18.294 17.697 1.117 1.00 16.66 192 LYS A O 1
ATOM 1342 N N . ILE A 1 196 ? -16.430 17.956 -0.129 1.00 13.83 193 ILE A N 1
ATOM 1343 C CA . ILE A 1 196 ? -16.918 17.176 -1.264 1.00 15.60 193 ILE A CA 1
ATOM 1344 C C . ILE A 1 196 ? -16.785 15.705 -0.882 1.00 15.43 193 ILE A C 1
ATOM 1345 O O . ILE A 1 196 ? -15.686 15.141 -0.916 1.00 17.09 193 ILE A O 1
ATOM 1350 N N . ALA A 1 197 ? -17.892 15.093 -0.478 1.00 11.42 194 ALA A N 1
ATOM 1351 C CA . ALA A 1 197 ? -17.903 13.698 -0.035 1.00 11.62 194 ALA A CA 1
ATOM 1352 C C . ALA A 1 197 ? -19.279 13.126 -0.367 1.00 12.26 194 ALA A C 1
ATOM 1353 O O . ALA A 1 197 ? -19.974 13.643 -1.245 1.00 13.49 194 ALA A O 1
ATOM 1355 N N . GLY A 1 198 ? -19.688 12.073 0.344 1.00 13.84 195 GLY A N 1
ATOM 1356 C CA . GLY A 1 198 ? -20.873 11.333 -0.073 1.00 15.96 195 GLY A CA 1
ATOM 1357 C C . GLY A 1 198 ? -22.149 12.156 -0.051 1.00 16.44 195 GLY A C 1
ATOM 1358 O O . GLY A 1 198 ? -22.956 12.105 -0.984 1.00 12.55 195 GLY A O 1
ATOM 1359 N N . ASN A 1 199 ? -22.367 12.904 1.030 1.00 12.35 196 ASN A N 1
ATOM 1360 C CA . ASN A 1 199 ? -23.581 13.714 1.119 1.00 15.04 196 ASN A CA 1
ATOM 1361 C C . ASN A 1 199 ? -23.652 14.738 -0.008 1.00 14.12 196 ASN A C 1
ATOM 1362 O O . ASN A 1 199 ? -24.721 14.948 -0.607 1.00 15.10 196 ASN A O 1
ATOM 1367 N N . TYR A 1 200 ? -22.531 15.413 -0.284 1.00 12.92 197 TYR A N 1
ATOM 1368 C CA . TYR A 1 200 ? -22.469 16.371 -1.383 1.00 14.72 197 TYR A CA 1
ATOM 1369 C C . TYR A 1 200 ? -22.802 15.705 -2.714 1.00 14.31 197 TYR A C 1
ATOM 1370 O O . TYR A 1 200 ? -23.562 16.250 -3.528 1.00 15.49 197 TYR A O 1
ATOM 1379 N N . ILE A 1 201 ? -22.247 14.513 -2.941 1.00 14.69 198 ILE A N 1
ATOM 1380 C CA . ILE A 1 201 ? -22.462 13.805 -4.199 1.00 13.83 198 ILE A CA 1
ATOM 1381 C C . ILE A 1 201 ? -23.942 13.505 -4.390 1.00 14.08 198 ILE A C 1
ATOM 1382 O O . ILE A 1 201 ? -24.498 13.696 -5.476 1.00 15.16 198 ILE A O 1
ATOM 1387 N N . ASP A 1 202 ? -24.599 13.019 -3.338 1.00 11.45 199 ASP A N 1
ATOM 1388 C CA . ASP A 1 202 ? -26.005 12.666 -3.455 1.00 11.37 199 ASP A CA 1
ATOM 1389 C C . ASP A 1 202 ? -26.871 13.906 -3.670 1.00 12.65 199 ASP A C 1
ATOM 1390 O O . ASP A 1 202 ? -27.868 13.847 -4.406 1.00 13.72 199 ASP A O 1
ATOM 1395 N N . GLU A 1 203 ? -26.514 15.034 -3.046 1.00 14.23 200 GLU A N 1
ATOM 1396 C CA A GLU A 1 203 ? -27.280 16.256 -3.278 0.50 15.80 200 GLU A CA 1
ATOM 1397 C CA B GLU A 1 203 ? -27.249 16.279 -3.267 0.50 15.86 200 GLU A CA 1
ATOM 1398 C C . GLU A 1 203 ? -27.101 16.754 -4.705 1.00 19.07 200 GLU A C 1
ATOM 1399 O O . GLU A 1 203 ? -28.045 17.302 -5.290 1.00 13.02 200 GLU A O 1
ATOM 1410 N N . GLU A 1 204 ? -25.916 16.570 -5.284 1.00 12.91 201 GLU A N 1
ATOM 1411 C CA . GLU A 1 204 ? -25.713 16.944 -6.680 1.00 13.94 201 GLU A CA 1
ATOM 1412 C C . GLU A 1 204 ? -26.504 16.034 -7.615 1.00 14.06 201 GLU A C 1
ATOM 1413 O O . GLU A 1 204 ? -27.036 16.491 -8.637 1.00 12.57 201 GLU A O 1
ATOM 1419 N N . ILE A 1 205 ? -26.585 14.741 -7.295 1.00 14.00 202 ILE A N 1
ATOM 1420 C CA . ILE A 1 205 ? -27.413 13.840 -8.095 1.00 14.06 202 ILE A CA 1
ATOM 1421 C C . ILE A 1 205 ? -28.871 14.284 -8.037 1.00 16.54 202 ILE A C 1
ATOM 1422 O O . ILE A 1 205 ? -29.550 14.374 -9.065 1.00 13.88 202 ILE A O 1
ATOM 1427 N N . LEU A 1 206 ? -29.358 14.604 -6.842 1.00 11.36 203 LEU A N 1
ATOM 1428 C CA . LEU A 1 206 ? -30.737 15.088 -6.682 1.00 13.66 203 LEU A CA 1
ATOM 1429 C C . LEU A 1 206 ? -30.971 16.318 -7.563 1.00 14.06 203 LEU A C 1
ATOM 1430 O O . LEU A 1 206 ? -31.960 16.392 -8.299 1.00 10.56 203 LEU A O 1
ATOM 1446 N N . TYR A 1 208 ? -29.176 17.328 -10.158 1.00 11.88 205 TYR A N 1
ATOM 1447 C CA . TYR A 1 208 ? -29.043 16.948 -11.556 1.00 15.16 205 TYR A CA 1
ATOM 1448 C C . TYR A 1 208 ? -30.341 16.324 -12.078 1.00 13.83 205 TYR A C 1
ATOM 1449 O O . TYR A 1 208 ? -30.783 16.637 -13.188 1.00 12.44 205 TYR A O 1
ATOM 1458 N N . ILE A 1 209 ? -30.938 15.426 -11.286 1.00 12.00 206 ILE A N 1
ATOM 1459 C CA . ILE A 1 209 ? -32.179 14.770 -11.709 1.00 14.22 206 ILE A CA 1
ATOM 1460 C C . ILE A 1 209 ? -33.278 15.806 -11.916 1.00 14.04 206 ILE A C 1
ATOM 1461 O O . ILE A 1 209 ? -34.038 15.752 -12.897 1.00 12.09 206 ILE A O 1
ATOM 1466 N N . ARG A 1 210 ? -33.368 16.780 -11.009 1.00 11.32 207 ARG A N 1
ATOM 1467 C CA . ARG A 1 210 ? -34.364 17.834 -11.192 1.00 13.17 207 ARG A CA 1
ATOM 1468 C C . ARG A 1 210 ? -34.086 18.614 -12.470 1.00 12.27 207 ARG A C 1
ATOM 1469 O O . ARG A 1 210 ? -35.003 18.899 -13.249 1.00 12.65 207 ARG A O 1
ATOM 1477 N N . ALA A 1 211 ? -32.813 18.948 -12.715 1.00 11.17 208 ALA A N 1
ATOM 1478 C CA . ALA A 1 211 ? -32.472 19.857 -13.805 1.00 12.50 208 ALA A CA 1
ATOM 1479 C C . ALA A 1 211 ? -32.624 19.191 -15.169 1.00 11.23 208 ALA A C 1
ATOM 1480 O O . ALA A 1 211 ? -33.098 19.819 -16.127 1.00 14.14 208 ALA A O 1
ATOM 1482 N N . LYS A 1 212 ? -32.268 17.913 -15.268 1.00 12.52 209 LYS A N 1
ATOM 1483 C CA A LYS A 1 212 ? -32.213 17.193 -16.535 0.50 14.30 209 LYS A CA 1
ATOM 1484 C CA B LYS A 1 212 ? -32.245 17.239 -16.559 0.50 14.24 209 LYS A CA 1
ATOM 1485 C C . LYS A 1 212 ? -33.488 16.416 -16.833 1.00 19.05 209 LYS A C 1
ATOM 1486 O O . LYS A 1 212 ? -33.829 16.215 -18.007 1.00 21.86 209 LYS A O 1
ATOM 1497 N N . HIS A 1 213 ? -34.185 15.960 -15.796 1.00 14.77 210 HIS A N 1
ATOM 1498 C CA . HIS A 1 213 ? -35.376 15.146 -15.976 1.00 17.49 210 HIS A CA 1
ATOM 1499 C C . HIS A 1 213 ? -36.648 15.818 -15.477 1.00 16.47 210 HIS A C 1
ATOM 1500 O O . HIS A 1 213 ? -37.718 15.205 -15.552 1.00 19.10 210 HIS A O 1
ATOM 1507 N N . THR A 1 214 ? -36.557 17.053 -14.990 1.00 14.64 211 THR A N 1
ATOM 1508 C CA . THR A 1 214 ? -37.690 17.828 -14.478 1.00 16.76 211 THR A CA 1
ATOM 1509 C C . THR A 1 214 ? -38.565 16.984 -13.555 1.00 17.69 211 THR A C 1
ATOM 1510 O O . THR A 1 214 ? -39.789 16.940 -13.665 1.00 16.85 211 THR A O 1
ATOM 1514 N N . ILE A 1 215 ? -37.918 16.289 -12.624 1.00 15.22 212 ILE A N 1
ATOM 1515 C CA . ILE A 1 215 ? -38.640 15.465 -11.662 1.00 14.57 212 ILE A CA 1
ATOM 1516 C C . ILE A 1 215 ? -38.037 15.660 -10.278 1.00 20.31 212 ILE A C 1
ATOM 1517 O O . ILE A 1 215 ? -36.813 15.751 -10.123 1.00 16.27 212 ILE A O 1
ATOM 1522 N N . SER A 1 216 ? -38.911 15.725 -9.276 1.00 16.94 213 SER A N 1
ATOM 1523 C CA . SER A 1 216 ? -38.529 15.889 -7.880 1.00 14.01 213 SER A CA 1
ATOM 1524 C C . SER A 1 216 ? -38.348 14.522 -7.235 1.00 16.33 213 SER A C 1
ATOM 1525 O O . SER A 1 216 ? -39.263 13.696 -7.263 1.00 14.40 213 SER A O 1
ATOM 1528 N N . ILE A 1 217 ? -37.156 14.271 -6.686 1.00 12.04 214 ILE A N 1
ATOM 1529 C CA . ILE A 1 217 ? -36.911 13.105 -5.844 1.00 13.61 214 ILE A CA 1
ATOM 1530 C C . ILE A 1 217 ? -36.280 13.582 -4.542 1.00 14.73 214 ILE A C 1
ATOM 1531 O O . ILE A 1 217 ? -35.866 14.732 -4.403 1.00 14.61 214 ILE A O 1
ATOM 1536 N N . GLY A 1 218 ? -36.188 12.665 -3.584 1.00 12.92 215 GLY A N 1
ATOM 1537 C CA . GLY A 1 218 ? -35.528 12.942 -2.330 1.00 15.86 215 GLY A CA 1
ATOM 1538 C C . GLY A 1 218 ? -34.121 12.363 -2.286 1.00 16.73 215 GLY A C 1
ATOM 1539 O O . GLY A 1 218 ? -33.627 11.761 -3.238 1.00 14.66 215 GLY A O 1
ATOM 1540 N N . VAL A 1 219 ? -33.479 12.573 -1.135 1.00 16.07 216 VAL A N 1
ATOM 1541 C CA . VAL A 1 219 ? -32.111 12.101 -0.916 1.00 16.41 216 VAL A CA 1
ATOM 1542 C C . VAL A 1 219 ? -32.041 10.576 -0.837 1.00 18.99 216 VAL A C 1
ATOM 1543 O O . VAL A 1 219 ? -31.035 9.981 -1.239 1.00 21.64 216 VAL A O 1
ATOM 1547 N N . VAL A 1 220 ? -33.082 9.912 -0.321 1.00 21.23 217 VAL A N 1
ATOM 1548 C CA . VAL A 1 220 ? -33.063 8.448 -0.283 1.00 21.14 217 VAL A CA 1
ATOM 1549 C C . VAL A 1 220 ? -32.917 7.890 -1.693 1.00 20.23 217 VAL A C 1
ATOM 1550 O O . VAL A 1 220 ? -32.103 6.995 -1.952 1.00 20.56 217 VAL A O 1
ATOM 1554 N N . THR A 1 221 ? -33.698 8.424 -2.632 1.00 18.61 218 THR A N 1
ATOM 1555 C CA . THR A 1 221 ? -33.614 7.954 -4.010 1.00 18.70 218 THR A CA 1
ATOM 1556 C C . THR A 1 221 ? -32.273 8.322 -4.642 1.00 14.38 218 THR A C 1
ATOM 1557 O O . THR A 1 221 ? -31.673 7.505 -5.353 1.00 16.07 218 THR A O 1
ATOM 1561 N N . ALA A 1 222 ? -31.784 9.540 -4.391 1.00 14.40 219 ALA A N 1
ATOM 1562 C CA . ALA A 1 222 ? -30.507 9.948 -4.970 1.00 12.48 219 ALA A CA 1
ATOM 1563 C C . ALA A 1 222 ? -29.386 9.028 -4.506 1.00 13.49 219 ALA A C 1
ATOM 1564 O O . ALA A 1 222 ? -28.549 8.600 -5.312 1.00 15.27 219 ALA A O 1
ATOM 1566 N N . GLU A 1 223 ? -29.373 8.688 -3.214 1.00 14.84 220 GLU A N 1
ATOM 1567 C CA . GLU A 1 223 ? -28.347 7.784 -2.697 1.00 16.16 220 GLU A CA 1
ATOM 1568 C C . GLU A 1 223 ? -28.475 6.396 -3.309 1.00 17.79 220 GLU A C 1
ATOM 1569 O O . GLU A 1 223 ? -27.463 5.749 -3.616 1.00 17.49 220 GLU A O 1
ATOM 1575 N N . GLN A 1 224 ? -29.707 5.916 -3.491 1.00 18.12 221 GLN A N 1
ATOM 1576 C CA . GLN A 1 224 ? -29.890 4.612 -4.115 1.00 16.91 221 GLN A CA 1
ATOM 1577 C C . GLN A 1 224 ? -29.431 4.628 -5.569 1.00 17.47 221 GLN A C 1
ATOM 1578 O O . GLN A 1 224 ? -28.840 3.653 -6.043 1.00 15.49 221 GLN A O 1
ATOM 1584 N N . ILE A 1 225 ? -29.669 5.721 -6.289 1.00 15.44 222 ILE A N 1
ATOM 1585 C CA . ILE A 1 225 ? -29.134 5.848 -7.643 1.00 11.83 222 ILE A CA 1
ATOM 1586 C C . ILE A 1 225 ? -27.602 5.724 -7.594 1.00 12.16 222 ILE A C 1
ATOM 1587 O O . ILE A 1 225 ? -27.010 4.964 -8.367 1.00 14.89 222 ILE A O 1
ATOM 1614 N N . GLN A 1 228 ? -26.521 2.130 -6.644 1.00 16.12 225 GLN A N 1
ATOM 1615 C CA . GLN A 1 228 ? -26.921 1.077 -7.570 1.00 16.18 225 GLN A CA 1
ATOM 1616 C C . GLN A 1 228 ? -26.312 1.169 -8.965 1.00 16.79 225 GLN A C 1
ATOM 1617 O O . GLN A 1 228 ? -25.990 0.140 -9.552 1.00 19.08 225 GLN A O 1
ATOM 1623 N N . ILE A 1 229 ? -26.163 2.380 -9.509 1.00 16.52 226 ILE A N 1
ATOM 1624 C CA . ILE A 1 229 ? -25.686 2.556 -10.878 1.00 18.66 226 ILE A CA 1
ATOM 1625 C C . ILE A 1 229 ? -24.574 3.586 -10.994 1.00 18.24 226 ILE A C 1
ATOM 1626 O O . ILE A 1 229 ? -24.092 3.837 -12.104 1.00 17.00 226 ILE A O 1
ATOM 1631 N N . GLY A 1 230 ? -24.162 4.209 -9.898 1.00 15.41 227 GLY A N 1
ATOM 1632 C CA . GLY A 1 230 ? -23.068 5.160 -9.970 1.00 18.24 227 GLY A CA 1
ATOM 1633 C C . GLY A 1 230 ? -21.750 4.486 -10.311 1.00 14.72 227 GLY A C 1
ATOM 1634 O O . GLY A 1 230 ? -21.487 3.345 -9.932 1.00 14.75 227 GLY A O 1
ATOM 1635 N N . SER A 1 231 ? -20.913 5.208 -11.058 1.00 12.67 228 SER A N 1
ATOM 1636 C CA . SER A 1 231 ? -19.607 4.702 -11.465 1.00 12.15 228 SER A CA 1
ATOM 1637 C C . SER A 1 231 ? -18.729 5.872 -11.879 1.00 12.42 228 SER A C 1
ATOM 1638 O O . SER A 1 231 ? -19.216 6.961 -12.190 1.00 11.77 228 SER A O 1
ATOM 1641 N N . LEU A 1 232 ? -17.421 5.626 -11.883 1.00 14.02 229 LEU A N 1
ATOM 1642 C CA . LEU A 1 232 ? -16.443 6.604 -12.338 1.00 13.20 229 LEU A CA 1
ATOM 1643 C C . LEU A 1 232 ? -15.699 6.135 -13.580 1.00 15.66 229 LEU A C 1
ATOM 1644 O O . LEU A 1 232 ? -14.820 6.850 -14.078 1.00 12.96 229 LEU A O 1
ATOM 1649 N N . TYR A 1 233 ? -16.051 4.971 -14.103 1.00 13.28 230 TYR A N 1
ATOM 1650 C CA . TYR A 1 233 ? -15.437 4.432 -15.298 1.00 15.84 230 TYR A CA 1
ATOM 1651 C C . TYR A 1 233 ? -16.458 3.495 -15.940 1.00 18.93 230 TYR A C 1
ATOM 1652 O O . TYR A 1 233 ? -17.255 2.882 -15.235 1.00 16.01 230 TYR A O 1
ATOM 1672 N N . GLY A 1 235 ? -18.013 0.413 -16.944 1.00 25.39 232 GLY A N 1
ATOM 1673 C CA . GLY A 1 235 ? -17.807 -0.982 -16.603 1.00 30.75 232 GLY A CA 1
ATOM 1674 C C . GLY A 1 235 ? -18.239 -1.921 -17.712 1.00 30.85 232 GLY A C 1
ATOM 1675 O O . GLY A 1 235 ? -18.722 -1.482 -18.757 1.00 30.49 232 GLY A O 1
ATOM 1687 N N . GLU A 1 237 ? -20.622 -3.873 -17.468 1.00 29.72 234 GLU A N 1
ATOM 1688 C CA . GLU A 1 237 ? -22.069 -3.986 -17.342 1.00 29.99 234 GLU A CA 1
ATOM 1689 C C . GLU A 1 237 ? -22.752 -2.635 -17.523 1.00 32.01 234 GLU A C 1
ATOM 1690 O O . GLU A 1 237 ? -22.432 -1.681 -16.818 1.00 29.83 234 GLU A O 1
ATOM 1696 N N . THR A 1 238 ? -23.683 -2.545 -18.470 1.00 29.04 235 THR A N 1
ATOM 1697 C CA . THR A 1 238 ? -24.476 -1.327 -18.613 1.00 24.77 235 THR A CA 1
ATOM 1698 C C . THR A 1 238 ? -25.689 -1.408 -17.692 1.00 27.76 235 THR A C 1
ATOM 1699 O O . THR A 1 238 ? -26.466 -2.362 -17.769 1.00 28.89 235 THR A O 1
ATOM 1725 N N . MET A 1 241 ? -31.797 2.568 -14.162 1.00 25.74 238 MET A N 1
ATOM 1726 C CA . MET A 1 241 ? -32.715 2.560 -13.029 1.00 29.99 238 MET A CA 1
ATOM 1727 C C . MET A 1 241 ? -34.011 3.256 -13.357 1.00 28.70 238 MET A C 1
ATOM 1728 O O . MET A 1 241 ? -34.005 4.281 -14.032 1.00 25.56 238 MET A O 1
ATOM 1733 N N . VAL A 1 242 ? -35.121 2.707 -12.869 1.00 28.06 239 VAL A N 1
ATOM 1734 C CA . VAL A 1 242 ? -36.391 3.423 -12.828 1.00 28.81 239 VAL A CA 1
ATOM 1735 C C . VAL A 1 242 ? -36.511 4.074 -11.457 1.00 25.36 239 VAL A C 1
ATOM 1736 O O . VAL A 1 242 ? -36.261 3.428 -10.430 1.00 30.65 239 VAL A O 1
ATOM 1740 N N . ILE A 1 243 ? -36.866 5.358 -11.435 1.00 22.81 240 ILE A N 1
ATOM 1741 C CA . ILE A 1 243 ? -37.038 6.097 -10.191 1.00 15.16 240 ILE A CA 1
ATOM 1742 C C . ILE A 1 243 ? -38.437 6.695 -10.161 1.00 16.86 240 ILE A C 1
ATOM 1743 O O . ILE A 1 243 ? -39.032 6.986 -11.202 1.00 18.24 240 ILE A O 1
ATOM 1748 N N . PHE A 1 244 ? -38.940 6.910 -8.947 1.00 19.72 241 PHE A N 1
ATOM 1749 C CA . PHE A 1 244 ? -40.284 7.427 -8.717 1.00 22.31 241 PHE A CA 1
ATOM 1750 C C . PHE A 1 244 ? -40.190 8.790 -8.048 1.00 18.71 241 PHE A C 1
ATOM 1751 O O . PHE A 1 244 ? -39.425 8.960 -7.091 1.00 21.40 241 PHE A O 1
ATOM 1759 N N . GLY A 1 245 ? -40.965 9.745 -8.543 1.00 15.61 242 GLY A N 1
ATOM 1760 C CA . GLY A 1 245 ? -40.967 11.084 -7.994 1.00 13.86 242 GLY A CA 1
ATOM 1761 C C . GLY A 1 245 ? -42.229 11.845 -8.361 1.00 17.27 242 GLY A C 1
ATOM 1762 O O . GLY A 1 245 ? -43.278 11.259 -8.633 1.00 16.23 242 GLY A O 1
ATOM 1763 N N . ARG A 1 246 ? -42.122 13.170 -8.351 1.00 16.20 243 ARG A N 1
ATOM 1764 C CA . ARG A 1 246 ? -43.224 14.037 -8.736 1.00 17.27 243 ARG A CA 1
ATOM 1765 C C . ARG A 1 246 ? -42.774 14.945 -9.865 1.00 22.65 243 ARG A C 1
ATOM 1766 O O . ARG A 1 246 ? -41.661 15.487 -9.836 1.00 18.17 243 ARG A O 1
ATOM 1774 N N . ASP A 1 247 ? -43.648 15.113 -10.854 1.00 19.03 244 ASP A N 1
ATOM 1775 C CA . ASP A 1 247 ? -43.378 16.055 -11.927 1.00 22.64 244 ASP A CA 1
ATOM 1776 C C . ASP A 1 247 ? -43.176 17.437 -11.333 1.00 20.34 244 ASP A C 1
ATOM 1777 O O . ASP A 1 247 ? -43.899 17.841 -10.421 1.00 22.15 244 ASP A O 1
ATOM 1782 N N . VAL A 1 248 ? -42.133 18.135 -11.788 1.00 22.56 245 VAL A N 1
ATOM 1783 C CA . VAL A 1 248 ? -41.884 19.471 -11.266 1.00 19.16 245 VAL A CA 1
ATOM 1784 C C . VAL A 1 248 ? -43.053 20.395 -11.585 1.00 26.05 245 VAL A C 1
ATOM 1785 O O . VAL A 1 248 ? -43.494 21.179 -10.733 1.00 21.92 245 VAL A O 1
ATOM 1789 N N . VAL A 1 249 ? -43.587 20.304 -12.804 1.00 26.07 246 VAL A N 1
ATOM 1790 C CA . VAL A 1 249 ? -44.684 21.182 -13.212 1.00 30.48 246 VAL A CA 1
ATOM 1791 C C . VAL A 1 249 ? -45.974 20.798 -12.497 1.00 30.00 246 VAL A C 1
ATOM 1792 O O . VAL A 1 249 ? -46.547 21.593 -11.741 1.00 28.71 246 VAL A O 1
ATOM 1796 N N . THR A 1 250 ? -46.454 19.574 -12.732 1.00 28.53 247 THR A N 1
ATOM 1797 C CA . THR A 1 250 ? -47.798 19.200 -12.297 1.00 24.03 247 THR A CA 1
ATOM 1798 C C . THR A 1 250 ? -47.861 18.721 -10.854 1.00 23.81 247 THR A C 1
ATOM 1799 O O . THR A 1 250 ? -48.959 18.666 -10.294 1.00 30.08 247 THR A O 1
ATOM 1803 N N . GLY A 1 251 ? -46.729 18.375 -10.231 1.00 25.96 248 GLY A N 1
ATOM 1804 C CA . GLY A 1 251 ? -46.742 17.829 -8.880 1.00 26.73 248 GLY A CA 1
ATOM 1805 C C . GLY A 1 251 ? -47.323 16.430 -8.856 1.00 21.46 248 GLY A C 1
ATOM 1806 O O . GLY A 1 251 ? -47.392 15.764 -7.810 1.00 16.96 248 GLY A O 1
ATOM 1807 N N . MET A 1 252 ? -47.732 15.976 -10.036 1.00 25.11 249 MET A N 1
ATOM 1808 C CA . MET A 1 252 ? -48.324 14.671 -10.207 1.00 18.84 249 MET A CA 1
ATOM 1809 C C . MET A 1 252 ? -47.247 13.595 -10.146 1.00 21.31 249 MET A C 1
ATOM 1810 O O . MET A 1 252 ? -46.067 13.867 -10.393 1.00 17.28 249 MET A O 1
ATOM 1815 N N . PRO A 1 253 ? -47.631 12.356 -9.808 1.00 15.71 250 PRO A N 1
ATOM 1816 C CA . PRO A 1 253 ? -46.681 11.238 -9.836 1.00 19.18 250 PRO A CA 1
ATOM 1817 C C . PRO A 1 253 ? -45.970 11.093 -11.175 1.00 21.83 250 PRO A C 1
ATOM 1818 O O . PRO A 1 253 ? -46.571 11.293 -12.235 1.00 18.21 250 PRO A O 1
ATOM 1833 N N . GLU A 1 255 ? -42.533 8.812 -13.137 1.00 26.24 252 GLU A N 1
ATOM 1834 C CA . GLU A 1 255 ? -41.404 7.897 -13.089 1.00 27.70 252 GLU A CA 1
ATOM 1835 C C . GLU A 1 255 ? -40.549 8.121 -14.325 1.00 34.38 252 GLU A C 1
ATOM 1836 O O . GLU A 1 255 ? -41.063 8.489 -15.376 1.00 33.70 252 GLU A O 1
ATOM 1842 N N . THR A 1 256 ? -39.237 7.930 -14.186 1.00 25.89 253 THR A N 1
ATOM 1843 C CA . THR A 1 256 ? -38.323 8.126 -15.300 1.00 27.85 253 THR A CA 1
ATOM 1844 C C . THR A 1 256 ? -37.163 7.148 -15.159 1.00 25.93 253 THR A C 1
ATOM 1845 O O . THR A 1 256 ? -36.947 6.561 -14.096 1.00 25.52 253 THR A O 1
ATOM 1849 N N . GLU A 1 257 ? -36.431 6.957 -16.254 1.00 28.24 254 GLU A N 1
ATOM 1850 C CA A GLU A 1 257 ? -35.285 6.054 -16.295 0.50 26.61 254 GLU A CA 1
ATOM 1851 C CA B GLU A 1 257 ? -35.287 6.057 -16.266 0.50 26.59 254 GLU A CA 1
ATOM 1852 C C . GLU A 1 257 ? -33.999 6.866 -16.222 1.00 21.07 254 GLU A C 1
ATOM 1853 O O . GLU A 1 257 ? -33.848 7.856 -16.945 1.00 22.74 254 GLU A O 1
ATOM 1864 N N . ILE A 1 258 ? -33.075 6.443 -15.365 1.00 22.39 255 ILE A N 1
ATOM 1865 C CA . ILE A 1 258 ? -31.771 7.085 -15.233 1.00 15.17 255 ILE A CA 1
ATOM 1866 C C . ILE A 1 258 ? -30.723 6.110 -15.753 1.00 16.96 255 ILE A C 1
ATOM 1867 O O . ILE A 1 258 ? -30.713 4.942 -15.358 1.00 16.42 255 ILE A O 1
ATOM 1872 N N . LEU A 1 259 ? -29.859 6.584 -16.644 1.00 15.89 256 LEU A N 1
ATOM 1873 C CA . LEU A 1 259 ? -28.793 5.759 -17.197 1.00 14.60 256 LEU A CA 1
ATOM 1874 C C . LEU A 1 259 ? -27.515 5.931 -16.398 1.00 16.83 256 LEU A C 1
ATOM 1875 O O . LEU A 1 259 ? -27.215 7.026 -15.915 1.00 16.45 256 LEU A O 1
ATOM 1880 N N . ASP A 1 260 ? -26.736 4.850 -16.295 1.00 16.56 257 ASP A N 1
ATOM 1881 C CA . ASP A 1 260 ? -25.472 4.972 -15.573 1.00 18.25 257 ASP A CA 1
ATOM 1882 C C . ASP A 1 260 ? -24.534 5.959 -16.258 1.00 15.73 257 ASP A C 1
ATOM 1883 O O . ASP A 1 260 ? -23.767 6.655 -15.583 1.00 13.36 257 ASP A O 1
ATOM 1888 N N . SER A 1 261 ? -24.615 6.085 -17.585 1.00 14.67 258 SER A N 1
ATOM 1889 C CA . SER A 1 261 ? -23.700 6.977 -18.290 1.00 17.92 258 SER A CA 1
ATOM 1890 C C . SER A 1 261 ? -23.888 8.434 -17.872 1.00 16.94 258 SER A C 1
ATOM 1891 O O . SER A 1 261 ? -22.908 9.184 -17.757 1.00 14.56 258 SER A O 1
ATOM 1894 N N . GLU A 1 262 ? -25.129 8.861 -17.622 1.00 16.08 259 GLU A N 1
ATOM 1895 C CA . GLU A 1 262 ? -25.318 10.257 -17.229 1.00 14.66 259 GLU A CA 1
ATOM 1896 C C . GLU A 1 262 ? -24.870 10.494 -15.790 1.00 13.27 259 GLU A C 1
ATOM 1897 O O . GLU A 1 262 ? -24.395 11.586 -15.462 1.00 13.61 259 GLU A O 1
ATOM 1903 N N . ILE A 1 263 ? -24.993 9.489 -14.926 1.00 12.05 260 ILE A N 1
ATOM 1904 C CA . ILE A 1 263 ? -24.517 9.643 -13.555 1.00 10.85 260 ILE A CA 1
ATOM 1905 C C . ILE A 1 263 ? -22.993 9.583 -13.524 1.00 14.96 260 ILE A C 1
ATOM 1906 O O . ILE A 1 263 ? -22.353 10.265 -12.720 1.00 13.83 260 ILE A O 1
ATOM 1911 N N . ARG A 1 264 ? -22.388 8.790 -14.411 1.00 12.63 261 ARG A N 1
ATOM 1912 C CA . ARG A 1 264 ? -20.930 8.696 -14.445 1.00 10.60 261 ARG A CA 1
ATOM 1913 C C . ARG A 1 264 ? -20.307 10.025 -14.852 1.00 13.98 261 ARG A C 1
ATOM 1914 O O . ARG A 1 264 ? -19.310 10.464 -14.265 1.00 12.30 261 ARG A O 1
ATOM 1922 N N . LYS A 1 265 ? -20.881 10.680 -15.862 1.00 14.53 262 LYS A N 1
ATOM 1923 C CA . LYS A 1 265 ? -20.386 11.991 -16.267 1.00 13.28 262 LYS A CA 1
ATOM 1924 C C . LYS A 1 265 ? -20.423 12.974 -15.097 1.00 14.62 262 LYS A C 1
ATOM 1925 O O . LYS A 1 265 ? -19.470 13.738 -14.878 1.00 15.56 262 LYS A O 1
ATOM 1931 N N . LEU A 1 266 ? -21.509 12.946 -14.324 1.00 13.84 263 LEU A N 1
ATOM 1932 C CA . LEU A 1 266 ? -21.648 13.826 -13.170 1.00 15.16 263 LEU A CA 1
ATOM 1933 C C . LEU A 1 266 ? -20.606 13.503 -12.102 1.00 13.66 263 LEU A C 1
ATOM 1934 O O . LEU A 1 266 ? -19.936 14.400 -11.573 1.00 12.63 263 LEU A O 1
ATOM 1939 N N . LEU A 1 267 ? -20.470 12.220 -11.760 1.00 12.37 264 LEU A N 1
ATOM 1940 C CA . LEU A 1 267 ? -19.518 11.825 -10.723 1.00 11.48 264 LEU A CA 1
ATOM 1941 C C . LEU A 1 267 ? -18.087 12.180 -11.118 1.00 11.82 264 LEU A C 1
ATOM 1942 O O . LEU A 1 267 ? -17.310 12.666 -10.285 1.00 10.32 264 LEU A O 1
ATOM 1947 N N . ILE A 1 268 ? -17.709 11.929 -12.377 1.00 13.78 265 ILE A N 1
ATOM 1948 C CA . ILE A 1 268 ? -16.360 12.286 -12.828 1.00 13.41 265 ILE A CA 1
ATOM 1949 C C . ILE A 1 268 ? -16.118 13.777 -12.624 1.00 14.36 265 ILE A C 1
ATOM 1950 O O . ILE A 1 268 ? -15.077 14.194 -12.092 1.00 13.52 265 ILE A O 1
ATOM 1955 N N . SER A 1 269 ? -17.088 14.606 -13.013 1.00 13.01 266 SER A N 1
ATOM 1956 C CA . SER A 1 269 ? -16.933 16.046 -12.820 1.00 15.28 266 SER A CA 1
ATOM 1957 C C . SER A 1 269 ? -16.795 16.398 -11.340 1.00 14.91 266 SER A C 1
ATOM 1958 O O . SER A 1 269 ? -15.940 17.214 -10.964 1.00 17.05 266 SER A O 1
ATOM 1961 N N . ILE A 1 270 ? -17.618 15.793 -10.480 1.00 12.33 267 ILE A N 1
ATOM 1962 C CA . ILE A 1 270 ? -17.540 16.091 -9.051 1.00 13.43 267 ILE A CA 1
ATOM 1963 C C . ILE A 1 270 ? -16.182 15.686 -8.495 1.00 15.58 267 ILE A C 1
ATOM 1964 O O . ILE A 1 270 ? -15.595 16.395 -7.669 1.00 15.11 267 ILE A O 1
ATOM 1969 N N . PHE A 1 271 ? -15.667 14.538 -8.937 1.00 10.48 268 PHE A N 1
ATOM 1970 C CA . PHE A 1 271 ? -14.431 13.986 -8.390 1.00 13.48 268 PHE A CA 1
ATOM 1971 C C . PHE A 1 271 ? -13.188 14.759 -8.808 1.00 16.02 268 PHE A C 1
ATOM 1972 O O . PHE A 1 271 ? -12.103 14.460 -8.298 1.00 13.22 268 PHE A O 1
ATOM 1980 N N . SER A 1 272 ? -13.307 15.749 -9.702 1.00 14.47 269 SER A N 1
ATOM 1981 C CA . SER A 1 272 ? -12.162 16.624 -9.968 1.00 16.11 269 SER A CA 1
ATOM 1982 C C . SER A 1 272 ? -11.641 17.278 -8.693 1.00 17.82 269 SER A C 1
ATOM 1983 O O . SER A 1 272 ? -10.429 17.503 -8.563 1.00 15.68 269 SER A O 1
ATOM 1986 N N . SER A 1 273 ? -12.526 17.587 -7.739 1.00 14.16 270 SER A N 1
ATOM 1987 C CA . SER A 1 273 ? -12.075 18.162 -6.473 1.00 15.97 270 SER A CA 1
ATOM 1988 C C . SER A 1 273 ? -11.334 17.140 -5.630 1.00 16.21 270 SER A C 1
ATOM 1989 O O . SER A 1 273 ? -10.477 17.506 -4.815 1.00 12.60 270 SER A O 1
ATOM 1992 N N . ILE A 1 274 ? -11.663 15.862 -5.800 1.00 12.62 271 ILE A N 1
ATOM 1993 C CA . ILE A 1 274 ? -11.034 14.829 -4.996 1.00 12.74 271 ILE A CA 1
ATOM 1994 C C . ILE A 1 274 ? -9.674 14.463 -5.579 1.00 14.13 271 ILE A C 1
ATOM 1995 O O . ILE A 1 274 ? -8.696 14.309 -4.842 1.00 12.96 271 ILE A O 1
ATOM 2000 N N . THR A 1 275 ? -9.565 14.383 -6.910 1.00 14.53 272 THR A N 1
ATOM 2001 C CA . THR A 1 275 ? -8.236 14.244 -7.500 1.00 12.51 272 THR A CA 1
ATOM 2002 C C . THR A 1 275 ? -7.376 15.459 -7.179 1.00 12.21 272 THR A C 1
ATOM 2003 O O . THR A 1 275 ? -6.174 15.326 -6.933 1.00 12.03 272 THR A O 1
ATOM 2007 N N . GLN A 1 276 ? -7.974 16.651 -7.156 1.00 13.39 273 GLN A N 1
ATOM 2008 C CA . GLN A 1 276 ? -7.196 17.837 -6.800 1.00 16.91 273 GLN A CA 1
ATOM 2009 C C . GLN A 1 276 ? -6.667 17.733 -5.372 1.00 18.24 273 GLN A C 1
ATOM 2010 O O . GLN A 1 276 ? -5.530 18.126 -5.092 1.00 15.61 273 GLN A O 1
ATOM 2016 N N . LEU A 1 277 ? -7.476 17.195 -4.456 1.00 15.54 274 LEU A N 1
ATOM 2017 C CA . LEU A 1 277 ? -7.025 17.032 -3.080 1.00 15.05 274 LEU A CA 1
ATOM 2018 C C . LEU A 1 277 ? -5.823 16.106 -3.023 1.00 14.29 274 LEU A C 1
ATOM 2019 O O . LEU A 1 277 ? -4.831 16.392 -2.340 1.00 13.19 274 LEU A O 1
ATOM 2024 N N . VAL A 1 278 ? -5.889 14.999 -3.762 1.00 11.29 275 VAL A N 1
ATOM 2025 C CA . VAL A 1 278 ? -4.776 14.051 -3.777 1.00 11.92 275 VAL A CA 1
ATOM 2026 C C . VAL A 1 278 ? -3.515 14.713 -4.325 1.00 13.65 275 VAL A C 1
ATOM 2027 O O . VAL A 1 278 ? -2.424 14.546 -3.771 1.00 14.69 275 VAL A O 1
ATOM 2031 N N . THR A 1 279 ? -3.645 15.490 -5.407 1.00 12.61 276 THR A N 1
ATOM 2032 C CA . THR A 1 279 ? -2.486 16.212 -5.931 1.00 13.76 276 THR A CA 1
ATOM 2033 C C . THR A 1 279 ? -1.944 17.211 -4.912 1.00 15.76 276 THR A C 1
ATOM 2034 O O . THR A 1 279 ? -0.722 17.313 -4.719 1.00 14.23 276 THR A O 1
ATOM 2038 N N . ASP A 1 280 ? -2.842 17.940 -4.238 1.00 14.60 277 ASP A N 1
ATOM 2039 C CA . ASP A 1 280 ? -2.425 18.925 -3.241 1.00 17.06 277 ASP A CA 1
ATOM 2040 C C . ASP A 1 280 ? -1.628 18.268 -2.117 1.00 15.15 277 ASP A C 1
ATOM 2041 O O . ASP A 1 280 ? -0.620 18.822 -1.657 1.00 15.45 277 ASP A O 1
ATOM 2046 N N . ILE A 1 281 ? -2.059 17.086 -1.662 1.00 13.95 278 ILE A N 1
ATOM 2047 C CA . ILE A 1 281 ? -1.289 16.377 -0.637 1.00 14.08 278 ILE A CA 1
ATOM 2048 C C . ILE A 1 281 ? 0.096 16.022 -1.166 1.00 13.11 278 ILE A C 1
ATOM 2049 O O . ILE A 1 281 ? 1.115 16.248 -0.497 1.00 13.17 278 ILE A O 1
ATOM 2054 N N . LEU A 1 282 ? 0.158 15.453 -2.372 1.00 14.00 279 LEU A N 1
ATOM 2055 C CA . LEU A 1 282 ? 1.457 15.070 -2.921 1.00 13.93 279 LEU A CA 1
ATOM 2056 C C . LEU A 1 282 ? 2.384 16.271 -3.024 1.00 13.91 279 LEU A C 1
ATOM 2057 O O . LEU A 1 282 ? 3.578 16.172 -2.729 1.00 14.37 279 LEU A O 1
ATOM 2062 N N . GLU A 1 283 ? 1.850 17.419 -3.438 1.00 15.55 280 GLU A N 1
ATOM 2063 C CA . GLU A 1 283 ? 2.694 18.603 -3.583 1.00 18.32 280 GLU A CA 1
ATOM 2064 C C . GLU A 1 283 ? 3.238 19.085 -2.239 1.00 17.59 280 GLU A C 1
ATOM 2065 O O . GLU A 1 283 ? 4.313 19.703 -2.190 1.00 17.10 280 GLU A O 1
ATOM 2071 N N . SER A 1 284 ? 2.531 18.811 -1.145 1.00 15.04 281 SER A N 1
ATOM 2072 C CA . SER A 1 284 ? 2.986 19.158 0.195 1.00 17.57 281 SER A CA 1
ATOM 2073 C C . SER A 1 284 ? 3.719 18.017 0.893 1.00 16.38 281 SER A C 1
ATOM 2074 O O . SER A 1 284 ? 4.025 18.135 2.083 1.00 16.56 281 SER A O 1
ATOM 2077 N N . THR A 1 285 ? 3.999 16.926 0.197 1.00 13.77 282 THR A N 1
ATOM 2078 C CA . THR A 1 285 ? 4.624 15.777 0.852 1.00 12.74 282 THR A CA 1
ATOM 2079 C C . THR A 1 285 ? 6.143 15.951 0.898 1.00 15.30 282 THR A C 1
ATOM 2080 O O . THR A 1 285 ? 6.762 16.196 -0.141 1.00 15.28 282 THR A O 1
ATOM 2084 N N . PRO A 1 286 ? 6.771 15.850 2.072 1.00 11.57 283 PRO A N 1
ATOM 2085 C CA . PRO A 1 286 ? 8.242 15.846 2.130 1.00 14.37 283 PRO A CA 1
ATOM 2086 C C . PRO A 1 286 ? 8.850 14.825 1.170 1.00 13.31 283 PRO A C 1
ATOM 2087 O O . PRO A 1 286 ? 8.337 13.720 0.991 1.00 14.07 283 PRO A O 1
ATOM 2091 N N . ALA A 1 287 ? 9.976 15.210 0.559 1.00 15.51 284 ALA A N 1
ATOM 2092 C CA . ALA A 1 287 ? 10.477 14.512 -0.627 1.00 15.36 284 ALA A CA 1
ATOM 2093 C C . ALA A 1 287 ? 10.766 13.035 -0.369 1.00 13.20 284 ALA A C 1
ATOM 2094 O O . ALA A 1 287 ? 10.517 12.191 -1.244 1.00 13.73 284 ALA A O 1
ATOM 2096 N N . GLU A 1 288 ? 11.329 12.696 0.797 1.00 14.18 285 GLU A N 1
ATOM 2097 C CA . GLU A 1 288 ? 11.628 11.287 1.044 1.00 11.43 285 GLU A CA 1
ATOM 2098 C C . GLU A 1 288 ? 10.351 10.469 1.133 1.00 15.90 285 GLU A C 1
ATOM 2099 O O . GLU A 1 288 ? 10.316 9.314 0.682 1.00 13.66 285 GLU A O 1
ATOM 2105 N N . LEU A 1 289 ? 9.289 11.064 1.682 1.00 14.01 286 LEU A N 1
ATOM 2106 C CA . LEU A 1 289 ? 8.007 10.377 1.759 1.00 14.22 286 LEU A CA 1
ATOM 2107 C C . LEU A 1 289 ? 7.296 10.349 0.411 1.00 13.62 286 LEU A C 1
ATOM 2108 O O . LEU A 1 289 ? 6.515 9.430 0.158 1.00 11.02 286 LEU A O 1
ATOM 2113 N N . ALA A 1 290 ? 7.566 11.317 -0.465 1.00 13.77 287 ALA A N 1
ATOM 2114 C CA . ALA A 1 290 ? 6.861 11.372 -1.742 1.00 16.04 287 ALA A CA 1
ATOM 2115 C C . ALA A 1 290 ? 7.236 10.194 -2.622 1.00 14.88 287 ALA A C 1
ATOM 2116 O O . ALA A 1 290 ? 6.388 9.669 -3.349 1.00 14.48 287 ALA A O 1
ATOM 2118 N N . GLY A 1 291 ? 8.498 9.758 -2.560 1.00 13.26 288 GLY A N 1
ATOM 2119 C CA . GLY A 1 291 ? 8.899 8.587 -3.316 1.00 13.96 288 GLY A CA 1
ATOM 2120 C C . GLY A 1 291 ? 8.152 7.347 -2.880 1.00 12.18 288 GLY A C 1
ATOM 2121 O O . GLY A 1 291 ? 7.802 6.503 -3.706 1.00 15.53 288 GLY A O 1
ATOM 2122 N N . ASP A 1 292 ? 7.866 7.237 -1.575 1.00 13.62 289 ASP A N 1
ATOM 2123 C CA . ASP A 1 292 ? 7.075 6.115 -1.081 1.00 10.78 289 ASP A CA 1
ATOM 2124 C C . ASP A 1 292 ? 5.652 6.184 -1.604 1.00 12.94 289 ASP A C 1
ATOM 2125 O O . ASP A 1 292 ? 5.079 5.165 -2.003 1.00 15.26 289 ASP A O 1
ATOM 2130 N N . ALA A 1 293 ? 5.063 7.376 -1.571 1.00 13.45 290 ALA A N 1
ATOM 2131 C CA . ALA A 1 293 ? 3.696 7.550 -2.042 1.00 11.23 290 ALA A CA 1
ATOM 2132 C C . ALA A 1 293 ? 3.571 7.201 -3.519 1.00 14.10 290 ALA A C 1
ATOM 2133 O O . ALA A 1 293 ? 2.575 6.602 -3.939 1.00 15.21 290 ALA A O 1
ATOM 2135 N N . VAL A 1 294 ? 4.558 7.587 -4.326 1.00 12.62 291 VAL A N 1
ATOM 2136 C CA . VAL A 1 294 ? 4.482 7.349 -5.767 1.00 13.61 291 VAL A CA 1
ATOM 2137 C C . VAL A 1 294 ? 4.725 5.879 -6.081 1.00 13.08 291 VAL A C 1
ATOM 2138 O O . VAL A 1 294 ? 4.019 5.273 -6.893 1.00 14.72 291 VAL A O 1
ATOM 2142 N N . MET A 1 295 ? 5.746 5.291 -5.463 1.00 13.78 292 MET A N 1
ATOM 2143 C CA . MET A 1 295 ? 6.080 3.901 -5.748 1.00 16.16 292 MET A CA 1
ATOM 2144 C C . MET A 1 295 ? 4.985 2.948 -5.268 1.00 19.22 292 MET A C 1
ATOM 2145 O O . MET A 1 295 ? 4.613 2.007 -5.982 1.00 16.80 292 MET A O 1
ATOM 2150 N N . ASN A 1 296 ? 4.447 3.180 -4.069 1.00 15.52 293 ASN A N 1
ATOM 2151 C CA . ASN A 1 296 ? 3.513 2.229 -3.484 1.00 16.61 293 ASN A CA 1
ATOM 2152 C C . ASN A 1 296 ? 2.065 2.576 -3.780 1.00 16.27 293 ASN A C 1
ATOM 2153 O O . ASN A 1 296 ? 1.210 1.682 -3.765 1.00 16.74 293 ASN A O 1
ATOM 2158 N N . GLY A 1 297 ? 1.781 3.838 -4.048 1.00 13.72 294 GLY A N 1
ATOM 2159 C CA . GLY A 1 297 ? 0.473 4.245 -4.503 1.00 11.48 294 GLY A CA 1
ATOM 2160 C C . GLY A 1 297 ? -0.455 4.643 -3.371 1.00 14.10 294 GLY A C 1
ATOM 2161 O O . GLY A 1 297 ? -0.073 4.860 -2.219 1.00 10.77 294 GLY A O 1
ATOM 2162 N N . LEU A 1 298 ? -1.728 4.704 -3.733 1.00 10.45 295 LEU A N 1
ATOM 2163 C CA . LEU A 1 298 ? -2.780 5.246 -2.893 1.00 14.63 295 LEU A CA 1
ATOM 2164 C C . LEU A 1 298 ? -3.570 4.116 -2.241 1.00 13.67 295 LEU A C 1
ATOM 2165 O O . LEU A 1 298 ? -3.834 3.088 -2.868 1.00 17.20 295 LEU A O 1
ATOM 2170 N N . LEU A 1 299 ? -3.909 4.300 -0.967 1.00 9.24 296 LEU A N 1
ATOM 2171 C CA . LEU A 1 299 ? -4.825 3.425 -0.247 1.00 12.40 296 LEU A CA 1
ATOM 2172 C C . LEU A 1 299 ? -6.128 4.190 -0.056 1.00 11.25 296 LEU A C 1
ATOM 2173 O O . LEU A 1 299 ? -6.105 5.344 0.379 1.00 13.06 296 LEU A O 1
ATOM 2178 N N . VAL A 1 300 ? -7.260 3.568 -0.393 1.00 9.72 297 VAL A N 1
ATOM 2179 C CA . VAL A 1 300 ? -8.528 4.291 -0.416 1.00 9.93 297 VAL A CA 1
ATOM 2180 C C . VAL A 1 300 ? -9.524 3.588 0.488 1.00 10.50 297 VAL A C 1
ATOM 2181 O O . VAL A 1 300 ? -9.773 2.386 0.334 1.00 12.98 297 VAL A O 1
ATOM 2185 N N . SER A 1 301 ? -10.116 4.352 1.412 1.00 11.47 298 SER A N 1
ATOM 2186 C CA . SER A 1 301 ? -11.104 3.809 2.334 1.00 13.46 298 SER A CA 1
ATOM 2187 C C . SER A 1 301 ? -12.304 4.745 2.438 1.00 12.33 298 SER A C 1
ATOM 2188 O O . SER A 1 301 ? -12.396 5.728 1.694 1.00 11.38 298 SER A O 1
ATOM 2191 N N . GLY A 1 302 ? -13.214 4.452 3.368 1.00 12.35 299 GLY A N 1
ATOM 2192 C CA . GLY A 1 302 ? -14.465 5.179 3.468 1.00 12.12 299 GLY A CA 1
ATOM 2193 C C . GLY A 1 302 ? -15.553 4.566 2.601 1.00 11.89 299 GLY A C 1
ATOM 2194 O O . GLY A 1 302 ? -15.296 3.862 1.626 1.00 13.57 299 GLY A O 1
ATOM 2195 N N . GLY A 1 303 ? -16.804 4.882 2.953 1.00 9.59 300 GLY A N 1
ATOM 2196 C CA . GLY A 1 303 ? -17.935 4.244 2.282 1.00 9.50 300 GLY A CA 1
ATOM 2197 C C . GLY A 1 303 ? -17.964 4.508 0.789 1.00 12.77 300 GLY A C 1
ATOM 2198 O O . GLY A 1 303 ? -18.367 3.645 0.000 1.00 12.08 300 GLY A O 1
ATOM 2199 N N . CYS A 1 304 ? -17.538 5.699 0.377 1.00 10.80 301 CYS A N 1
ATOM 2200 C CA . CYS A 1 304 ? -17.536 6.038 -1.037 1.00 11.81 301 CYS A CA 1
ATOM 2201 C C . CYS A 1 304 ? -16.395 5.361 -1.797 1.00 11.14 301 CYS A C 1
ATOM 2202 O O . CYS A 1 304 ? -16.379 5.419 -3.029 1.00 10.39 301 CYS A O 1
ATOM 2205 N N . ALA A 1 305 ? -15.446 4.700 -1.108 1.00 10.15 302 ALA A N 1
ATOM 2206 C CA . ALA A 1 305 ? -14.422 3.930 -1.817 1.00 11.93 302 ALA A CA 1
ATOM 2207 C C . ALA A 1 305 ? -15.019 2.800 -2.637 1.00 14.91 302 ALA A C 1
ATOM 2208 O O . ALA A 1 305 ? -14.336 2.254 -3.517 1.00 14.23 302 ALA A O 1
ATOM 2210 N N . GLN A 1 306 ? -16.284 2.468 -2.396 1.00 13.03 303 GLN A N 1
ATOM 2211 C CA . GLN A 1 306 ? -16.992 1.385 -3.061 1.00 12.51 303 GLN A CA 1
ATOM 2212 C C . GLN A 1 306 ? -17.637 1.796 -4.381 1.00 12.51 303 GLN A C 1
ATOM 2213 O O . GLN A 1 306 ? -18.244 0.939 -5.037 1.00 17.16 303 GLN A O 1
ATOM 2219 N N . ILE A 1 307 ? -17.518 3.066 -4.788 1.00 13.00 304 ILE A N 1
ATOM 2220 C CA . ILE A 1 307 ? -18.086 3.499 -6.064 1.00 12.33 304 ILE A CA 1
ATOM 2221 C C . ILE A 1 307 ? -17.442 2.719 -7.205 1.00 12.90 304 ILE A C 1
ATOM 2222 O O . ILE A 1 307 ? -16.212 2.625 -7.306 1.00 12.68 304 ILE A O 1
ATOM 2227 N N . SER A 1 308 ? -18.280 2.129 -8.060 1.00 11.61 305 SER A N 1
ATOM 2228 C CA . SER A 1 308 ? -17.763 1.316 -9.154 1.00 12.05 305 SER A CA 1
ATOM 2229 C C . SER A 1 308 ? -16.788 2.108 -10.017 1.00 13.81 305 SER A C 1
ATOM 2230 O O . SER A 1 308 ? -17.028 3.272 -10.343 1.00 14.82 305 SER A O 1
ATOM 2233 N N . GLY A 1 309 ? -15.655 1.478 -10.358 1.00 11.61 306 GLY A N 1
ATOM 2234 C CA . GLY A 1 309 ? -14.691 2.076 -11.258 1.00 13.91 306 GLY A CA 1
ATOM 2235 C C . GLY A 1 309 ? -13.761 3.089 -10.625 1.00 16.63 306 GLY A C 1
ATOM 2236 O O . GLY A 1 309 ? -12.982 3.723 -11.342 1.00 12.69 306 GLY A O 1
ATOM 2237 N N . LEU A 1 310 ? -13.842 3.289 -9.316 1.00 12.28 307 LEU A N 1
ATOM 2238 C CA . LEU A 1 310 ? -12.979 4.251 -8.640 1.00 12.29 307 LEU A CA 1
ATOM 2239 C C . LEU A 1 310 ? -11.501 3.940 -8.849 1.00 13.28 307 LEU A C 1
ATOM 2240 O O . LEU A 1 310 ? -10.711 4.837 -9.144 1.00 12.80 307 LEU A O 1
ATOM 2256 N N . GLU A 1 312 ? -9.943 2.200 -11.281 1.00 13.89 309 GLU A N 1
ATOM 2257 C CA . GLU A 1 312 ? -9.580 2.542 -12.663 1.00 12.66 309 GLU A CA 1
ATOM 2258 C C . GLU A 1 312 ? -9.463 4.049 -12.900 1.00 16.39 309 GLU A C 1
ATOM 2259 O O . GLU A 1 312 ? -8.515 4.521 -13.543 1.00 15.98 309 GLU A O 1
ATOM 2265 N N . PHE A 1 313 ? -10.437 4.794 -12.372 1.00 13.48 310 PHE A N 1
ATOM 2266 C CA . PHE A 1 313 ? -10.445 6.247 -12.518 1.00 13.31 310 PHE A CA 1
ATOM 2267 C C . PHE A 1 313 ? -9.175 6.866 -11.934 1.00 14.57 310 PHE A C 1
ATOM 2268 O O . PHE A 1 313 ? -8.505 7.677 -12.588 1.00 14.04 310 PHE A O 1
ATOM 2276 N N . LEU A 1 314 ? -8.829 6.480 -10.699 1.00 14.34 311 LEU A N 1
ATOM 2277 C CA . LEU A 1 314 ? -7.673 7.061 -10.018 1.00 12.77 311 LEU A CA 1
ATOM 2278 C C . LEU A 1 314 ? -6.362 6.569 -10.628 1.00 14.22 311 LEU A C 1
ATOM 2279 O O . LEU A 1 314 ? -5.406 7.348 -10.777 1.00 12.43 311 LEU A O 1
ATOM 2284 N N . GLU A 1 315 ? -6.294 5.284 -10.986 1.00 14.14 312 GLU A N 1
ATOM 2285 C CA . GLU A 1 315 ? -5.074 4.763 -11.599 1.00 15.42 312 GLU A CA 1
ATOM 2286 C C . GLU A 1 315 ? -4.806 5.431 -12.936 1.00 16.75 312 GLU A C 1
ATOM 2287 O O . GLU A 1 315 ? -3.655 5.715 -13.274 1.00 17.02 312 GLU A O 1
ATOM 2293 N N . SER A 1 316 ? -5.856 5.674 -13.726 1.00 12.48 313 SER A N 1
ATOM 2294 C CA . SER A 1 316 ? -5.640 6.327 -15.007 1.00 15.27 313 SER A CA 1
ATOM 2295 C C . SER A 1 316 ? -5.162 7.761 -14.819 1.00 14.35 313 SER A C 1
ATOM 2296 O O . SER A 1 316 ? -4.324 8.247 -15.583 1.00 20.20 313 SER A O 1
ATOM 2299 N N . TYR A 1 317 ? -5.677 8.456 -13.800 1.00 14.16 314 TYR A N 1
ATOM 2300 C CA . TYR A 1 317 ? -5.332 9.861 -13.636 1.00 14.39 314 TYR A CA 1
ATOM 2301 C C . TYR A 1 317 ? -3.943 10.034 -13.038 1.00 16.41 314 TYR A C 1
ATOM 2302 O O . TYR A 1 317 ? -3.190 10.917 -13.468 1.00 18.28 314 TYR A O 1
ATOM 2311 N N . PHE A 1 318 ? -3.600 9.217 -12.044 1.00 12.96 315 PHE A N 1
ATOM 2312 C CA . PHE A 1 318 ? -2.369 9.390 -11.283 1.00 13.45 315 PHE A CA 1
ATOM 2313 C C . PHE A 1 318 ? -1.240 8.475 -11.724 1.00 15.32 315 PHE A C 1
ATOM 2314 O O . PHE A 1 318 ? -0.074 8.766 -11.412 1.00 13.12 315 PHE A O 1
ATOM 2322 N N . GLN A 1 319 ? -1.555 7.372 -12.408 1.00 14.82 316 GLN A N 1
ATOM 2323 C CA . GLN A 1 319 ? -0.541 6.454 -12.928 1.00 21.79 316 GLN A CA 1
ATOM 2324 C C . GLN A 1 319 ? 0.331 5.887 -11.806 1.00 18.51 316 GLN A C 1
ATOM 2325 O O . GLN A 1 319 ? 1.541 5.693 -11.965 1.00 17.93 316 GLN A O 1
ATOM 2331 N N . ILE A 1 320 ? -0.292 5.647 -10.654 1.00 15.44 317 ILE A N 1
ATOM 2332 C CA . ILE A 1 320 ? 0.325 4.935 -9.534 1.00 15.85 317 ILE A CA 1
ATOM 2333 C C . ILE A 1 320 ? -0.630 3.824 -9.123 1.00 14.96 317 ILE A C 1
ATOM 2334 O O . ILE A 1 320 ? -1.810 3.848 -9.506 1.00 13.93 317 ILE A O 1
ATOM 2339 N N . PRO A 1 321 ? -0.157 2.838 -8.363 1.00 12.26 318 PRO A N 1
ATOM 2340 C CA . PRO A 1 321 ? -1.068 1.789 -7.886 1.00 17.89 318 PRO A CA 1
ATOM 2341 C C . PRO A 1 321 ? -2.144 2.368 -6.978 1.00 18.40 318 PRO A C 1
ATOM 2342 O O . PRO A 1 321 ? -1.899 3.300 -6.212 1.00 14.77 318 PRO A O 1
ATOM 2346 N N . VAL A 1 322 ? -3.348 1.811 -7.079 1.00 13.36 319 VAL A N 1
ATOM 2347 C CA . VAL A 1 322 ? -4.439 2.214 -6.194 1.00 15.12 319 VAL A CA 1
ATOM 2348 C C . VAL A 1 322 ? -5.014 0.962 -5.534 1.00 16.49 319 VAL A C 1
ATOM 2349 O O . VAL A 1 322 ? -5.400 0.003 -6.211 1.00 20.22 319 VAL A O 1
ATOM 2364 N N . ILE A 1 324 ? -8.030 -0.318 -3.247 1.00 13.38 321 ILE A N 1
ATOM 2365 C CA . ILE A 1 324 ? -9.318 -0.068 -2.611 1.00 14.40 321 ILE A CA 1
ATOM 2366 C C . ILE A 1 324 ? -9.415 -0.993 -1.402 1.00 13.00 321 ILE A C 1
ATOM 2367 O O . ILE A 1 324 ? -9.331 -2.223 -1.544 1.00 14.34 321 ILE A O 1
ATOM 2372 N N . ALA A 1 325 ? -9.576 -0.416 -0.215 1.00 11.03 322 ALA A N 1
ATOM 2373 C CA . ALA A 1 325 ? -9.657 -1.225 1.001 1.00 12.62 322 ALA A CA 1
ATOM 2374 C C . ALA A 1 325 ? -10.827 -2.200 0.899 1.00 15.35 322 ALA A C 1
ATOM 2375 O O . ALA A 1 325 ? -11.912 -1.828 0.447 1.00 15.08 322 ALA A O 1
ATOM 2388 N N . ASN A 1 327 ? -12.176 -3.446 3.459 1.00 13.52 324 ASN A N 1
ATOM 2389 C CA . ASN A 1 327 ? -12.975 -3.102 4.636 1.00 11.97 324 ASN A CA 1
ATOM 2390 C C . ASN A 1 327 ? -13.202 -1.591 4.706 1.00 15.08 324 ASN A C 1
ATOM 2391 O O . ASN A 1 327 ? -12.885 -0.960 5.722 1.00 13.50 324 ASN A O 1
ATOM 2396 N N . PRO A 1 328 ? -13.758 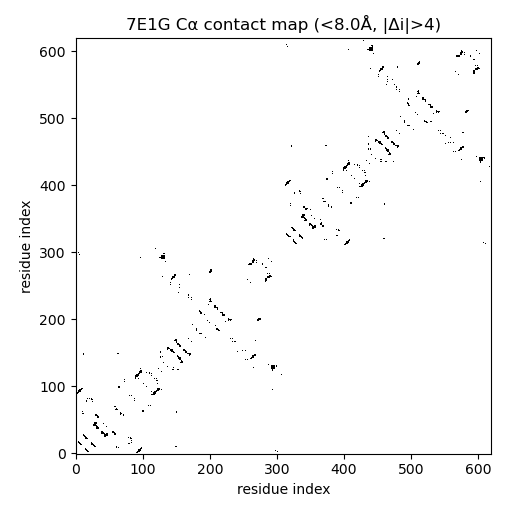-1.006 3.637 1.00 12.53 325 PRO A N 1
ATOM 2397 C CA . PRO A 1 328 ? -13.748 0.460 3.528 1.00 13.62 325 PRO A CA 1
ATOM 2398 C C . PRO A 1 328 ? -14.554 1.171 4.612 1.00 17.36 325 PRO A C 1
ATOM 2399 O O . PRO A 1 328 ? -14.190 2.289 4.991 1.00 14.09 325 PRO A O 1
ATOM 2403 N N . GLN A 1 329 ? -15.623 0.569 5.138 1.00 12.83 326 GLN A N 1
ATOM 2404 C CA . GLN A 1 329 ? -16.383 1.251 6.183 1.00 15.82 326 GLN A CA 1
ATOM 2405 C C . GLN A 1 329 ? -16.016 0.825 7.598 1.00 16.00 326 GLN A C 1
ATOM 2406 O O . GLN A 1 329 ? -16.362 1.540 8.543 1.00 19.95 326 GLN A O 1
ATOM 2412 N N . THR A 1 330 ? -15.310 -0.292 7.782 1.00 12.12 327 THR A N 1
ATOM 2413 C CA . THR A 1 330 ? -14.832 -0.650 9.109 1.00 12.80 327 THR A CA 1
ATOM 2414 C C . THR A 1 330 ? -13.351 -0.348 9.294 1.00 10.18 327 THR A C 1
ATOM 2415 O O . THR A 1 330 ? -12.787 -0.728 10.314 1.00 12.94 327 THR A O 1
ATOM 2419 N N . ALA A 1 331 ? -12.723 0.337 8.334 1.00 12.55 328 ALA A N 1
ATOM 2420 C CA . ALA A 1 331 ? -11.286 0.604 8.422 1.00 14.68 328 ALA A CA 1
ATOM 2421 C C . ALA A 1 331 ? -10.928 1.345 9.702 1.00 13.48 328 ALA A C 1
ATOM 2422 O O . ALA A 1 331 ? -9.935 1.016 10.361 1.00 12.74 328 ALA A O 1
ATOM 2424 N N . VAL A 1 332 ? -11.728 2.340 10.087 1.00 13.64 329 VAL A N 1
ATOM 2425 C CA . VAL A 1 332 ? -11.370 3.126 11.261 1.00 12.34 329 VAL A CA 1
ATOM 2426 C C . VAL A 1 332 ? -11.513 2.290 12.529 1.00 13.39 329 VAL A C 1
ATOM 2427 O O . VAL A 1 332 ? -10.588 2.229 13.344 1.00 13.06 329 VAL A O 1
ATOM 2431 N N . ILE A 1 333 ? -12.646 1.594 12.700 1.00 12.61 330 ILE A N 1
ATOM 2432 C CA . ILE A 1 333 ? -12.788 0.765 13.901 1.00 14.26 330 ILE A CA 1
ATOM 2433 C C . ILE A 1 333 ? -11.747 -0.353 13.904 1.00 13.28 330 ILE A C 1
ATOM 2434 O O . ILE A 1 333 ? -11.202 -0.714 14.954 1.00 13.79 330 ILE A O 1
ATOM 2439 N N . ASP A 1 334 ? -11.427 -0.900 12.731 1.00 10.66 331 ASP A N 1
ATOM 2440 C CA . ASP A 1 334 ? -10.439 -1.970 12.694 1.00 12.32 331 ASP A CA 1
ATOM 2441 C C . ASP A 1 334 ? -9.065 -1.452 13.091 1.00 11.70 331 ASP A C 1
ATOM 2442 O O . ASP A 1 334 ? -8.289 -2.163 13.738 1.00 12.59 331 ASP A O 1
ATOM 2447 N N . GLY A 1 335 ? -8.748 -0.218 12.710 1.00 11.89 332 GLY A N 1
ATOM 2448 C CA . GLY A 1 335 ? -7.507 0.381 13.172 1.00 9.74 332 GLY A CA 1
ATOM 2449 C C . GLY A 1 335 ? -7.514 0.585 14.670 1.00 15.13 332 GLY A C 1
ATOM 2450 O O . GLY A 1 335 ? -6.511 0.352 15.348 1.00 12.54 332 GLY A O 1
ATOM 2451 N N . CYS A 1 336 ? -8.661 1.003 15.202 1.00 12.55 333 CYS A N 1
ATOM 2452 C CA . CYS A 1 336 ? -8.823 1.201 16.634 1.00 10.89 333 CYS A CA 1
ATOM 2453 C C . CYS A 1 336 ? -8.546 -0.104 17.374 1.00 14.81 333 CYS A C 1
ATOM 2454 O O . CYS A 1 336 ? -7.850 -0.122 18.394 1.00 15.34 333 CYS A O 1
ATOM 2457 N N . ILE A 1 337 ? -9.088 -1.209 16.860 1.00 12.89 334 ILE A N 1
ATOM 2458 C CA . ILE A 1 337 ? -8.855 -2.523 17.454 1.00 13.71 334 ILE A CA 1
ATOM 2459 C C . ILE A 1 337 ? -7.369 -2.879 17.387 1.00 14.70 334 ILE A C 1
ATOM 2460 O O . ILE A 1 337 ? -6.788 -3.353 18.367 1.00 15.65 334 ILE A O 1
ATOM 2465 N N . ALA A 1 338 ? -6.731 -2.639 16.236 1.00 16.26 335 ALA A N 1
ATOM 2466 C CA . ALA A 1 338 ? -5.289 -2.872 16.125 1.00 16.29 335 ALA A CA 1
ATOM 2467 C C . ALA A 1 338 ? -4.485 -1.961 17.042 1.00 18.21 335 ALA A C 1
ATOM 2468 O O . ALA A 1 338 ? -3.352 -2.295 17.403 1.00 18.79 335 ALA A O 1
ATOM 2470 N N . TYR A 1 339 ? -5.039 -0.824 17.429 1.00 16.42 336 TYR A N 1
ATOM 2471 C CA . TYR A 1 339 ? -4.334 0.141 18.259 1.00 18.91 336 TYR A CA 1
ATOM 2472 C C . TYR A 1 339 ? -4.430 -0.176 19.752 1.00 20.92 336 TYR A C 1
ATOM 2473 O O . TYR A 1 339 ? -3.891 0.583 20.563 1.00 23.64 336 TYR A O 1
ATOM 2482 N N . GLU A 1 340 ? -5.095 -1.269 20.129 1.00 19.40 337 GLU A N 1
ATOM 2483 C CA . GLU A 1 340 ? -5.364 -1.593 21.530 1.00 20.19 337 GLU A CA 1
ATOM 2484 C C . GLU A 1 340 ? -4.111 -1.670 22.405 1.00 25.39 337 GLU A C 1
ATOM 2485 O O . GLU A 1 340 ? -4.099 -1.127 23.510 1.00 25.15 337 GLU A O 1
ATOM 2502 N N . GLU A 1 342 ? -1.134 -0.330 21.926 1.00 26.96 339 GLU A N 1
ATOM 2503 C CA . GLU A 1 342 ? -0.617 1.025 22.037 1.00 30.50 339 GLU A CA 1
ATOM 2504 C C . GLU A 1 342 ? -1.387 1.828 23.099 1.00 30.62 339 GLU A C 1
ATOM 2505 O O . GLU A 1 342 ? -0.789 2.535 23.904 1.00 31.67 339 GLU A O 1
ATOM 2511 N N . ILE A 1 343 ? -2.716 1.705 23.117 1.00 29.42 340 ILE A N 1
ATOM 2512 C CA . ILE A 1 343 ? -3.489 2.422 24.126 1.00 22.89 340 ILE A CA 1
ATOM 2513 C C . ILE A 1 343 ? -3.282 1.804 25.508 1.00 32.35 340 ILE A C 1
ATOM 2514 O O . ILE A 1 343 ? -3.205 2.521 26.515 1.00 35.97 340 ILE A O 1
ATOM 2519 N N . ARG A 1 344 ? -3.176 0.472 25.581 1.00 31.71 341 ARG A N 1
ATOM 2520 C CA . ARG A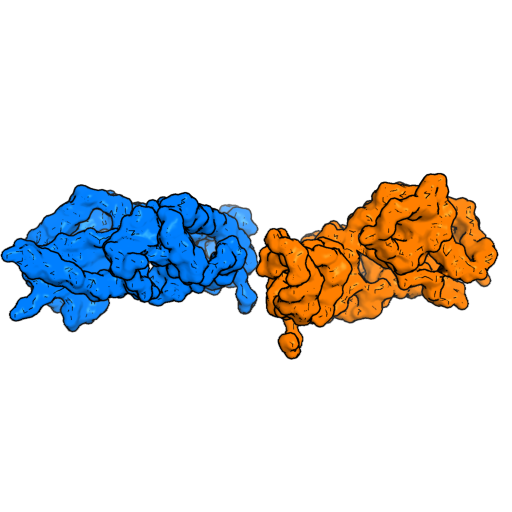 1 344 ? -2.922 -0.182 26.862 1.00 35.89 341 ARG A CA 1
ATOM 2521 C C . ARG A 1 344 ? -1.536 0.151 27.398 1.00 42.60 341 ARG A C 1
ATOM 2522 O O . ARG A 1 344 ? -1.353 0.256 28.618 1.00 48.07 341 ARG A O 1
ATOM 2530 N N . ASP A 1 345 ? -0.551 0.315 26.510 1.00 41.55 342 ASP A N 1
ATOM 2531 C CA . ASP A 1 345 ? 0.785 0.705 26.951 1.00 45.26 342 ASP A CA 1
ATOM 2532 C C . ASP A 1 345 ? 0.805 2.130 27.487 1.00 45.04 342 ASP A C 1
ATOM 2533 O O . ASP A 1 345 ? 1.655 2.464 28.319 1.00 44.61 342 ASP A O 1
ATOM 2538 N N . ARG A 1 346 ? -0.116 2.981 27.023 1.00 43.71 343 ARG A N 1
ATOM 2539 C CA . ARG A 1 346 ? -0.185 4.346 27.537 1.00 44.90 343 ARG A CA 1
ATOM 2540 C C . ARG A 1 346 ? -0.689 4.376 28.973 1.00 49.22 343 ARG A C 1
ATOM 2541 O O . ARG A 1 346 ? -0.373 5.310 29.716 1.00 45.04 343 ARG A O 1
ATOM 2549 N N . LEU A 1 347 ? -1.476 3.375 29.379 1.00 44.99 344 LEU A N 1
ATOM 2550 C CA . LEU A 1 347 ? -1.964 3.340 30.753 1.00 48.18 344 LEU A CA 1
ATOM 2551 C C . LEU A 1 347 ? -0.935 2.727 31.695 1.00 56.48 344 LEU A C 1
ATOM 2552 O O . LEU A 1 347 ? -0.712 3.250 32.793 1.00 55.61 344 LEU A O 1
ATOM 2557 N N . ILE A 1 348 ? -0.311 1.617 31.288 1.00 55.07 345 ILE A N 1
ATOM 2558 C CA . ILE A 1 348 ? 0.751 1.022 32.096 1.00 60.69 345 ILE A CA 1
ATOM 2559 C C . ILE A 1 348 ? 1.837 2.052 32.379 1.00 64.28 345 ILE A C 1
ATOM 2560 O O . ILE A 1 348 ? 2.361 2.135 33.498 1.00 69.96 345 ILE A O 1
ATOM 2565 N N . GLU A 1 349 ? 2.163 2.880 31.382 1.00 61.92 346 GLU A N 1
ATOM 2566 C CA . GLU A 1 349 ? 3.246 3.847 31.523 1.00 62.95 346 GLU A CA 1
ATOM 2567 C C . GLU A 1 349 ? 2.811 5.106 32.259 1.00 65.12 346 GLU A C 1
ATOM 2568 O O . GLU A 1 349 ? 3.654 5.792 32.850 1.00 68.26 346 GLU A O 1
ATOM 2574 N N . GLU A 1 350 ? 1.518 5.432 32.242 1.00 62.22 347 GLU A N 1
ATOM 2575 C CA . GLU A 1 350 ? 1.064 6.562 33.045 1.00 64.00 347 GLU A CA 1
ATOM 2576 C C . GLU A 1 350 ? 1.081 6.258 34.536 1.00 67.72 347 GLU A C 1
ATOM 2577 O O . GLU A 1 350 ? 0.778 7.153 35.334 1.00 69.55 347 GLU A O 1
ATOM 2583 N N . ASN A 1 351 ? 1.423 5.031 34.923 1.00 67.64 348 ASN A N 1
ATOM 2584 C CA . ASN A 1 351 ? 1.742 4.710 36.309 1.00 68.92 348 ASN A CA 1
ATOM 2585 C C . ASN A 1 351 ? 3.242 4.890 36.532 1.00 70.96 348 ASN A C 1
ATOM 2586 O O . ASN A 1 351 ? 3.795 4.438 37.534 1.00 75.36 348 ASN A O 1
ATOM 2591 N N . PRO B 1 21 ? -23.356 6.152 -76.365 1.00 59.74 18 PRO B N 1
ATOM 2592 C CA . PRO B 1 21 ? -23.943 7.264 -75.609 1.00 54.21 18 PRO B CA 1
ATOM 2593 C C . PRO B 1 21 ? -22.896 8.084 -74.857 1.00 44.53 18 PRO B C 1
ATOM 2594 O O . PRO B 1 21 ? -21.695 7.909 -75.064 1.00 45.63 18 PRO B O 1
ATOM 2598 N N . ARG B 1 22 ? -23.366 8.975 -73.992 1.00 42.91 19 ARG B N 1
ATOM 2599 C CA . ARG B 1 22 ? -22.495 9.803 -73.171 1.00 36.70 19 ARG B CA 1
ATOM 2600 C C . ARG B 1 22 ? -21.697 8.949 -72.178 1.00 29.61 19 ARG B C 1
ATOM 2601 O O . ARG B 1 22 ? -22.201 7.940 -71.681 1.00 34.49 19 ARG B O 1
ATOM 2620 N N . PHE B 1 24 ? -20.182 8.152 -68.550 1.00 27.14 21 PHE B N 1
ATOM 2621 C CA . PHE B 1 24 ? -20.557 8.447 -67.172 1.00 24.87 21 PHE B CA 1
ATOM 2622 C C . PHE B 1 24 ? -19.300 8.432 -66.324 1.00 22.03 21 PHE B C 1
ATOM 2623 O O . PHE B 1 24 ? -18.557 7.452 -66.342 1.00 23.65 21 PHE B O 1
ATOM 2631 N N . ILE B 1 25 ? -19.051 9.523 -65.599 1.00 22.09 22 ILE B N 1
ATOM 2632 C CA . ILE B 1 25 ? -17.882 9.649 -64.731 1.00 21.11 22 ILE B CA 1
ATOM 2633 C C . ILE B 1 25 ? -18.378 9.925 -63.321 1.00 22.08 22 ILE B C 1
ATOM 2634 O O . ILE B 1 25 ? -19.123 10.885 -63.098 1.00 20.39 22 ILE B O 1
ATOM 2639 N N . ALA B 1 26 ? -17.966 9.089 -62.373 1.00 16.99 23 ALA B N 1
ATOM 2640 C CA . ALA B 1 26 ? -18.334 9.262 -60.977 1.00 16.51 23 ALA B CA 1
ATOM 2641 C C . ALA B 1 26 ? -17.070 9.471 -60.157 1.00 17.94 23 ALA B C 1
ATOM 2642 O O . ALA B 1 26 ? -16.050 8.819 -60.398 1.00 18.88 23 ALA B O 1
ATOM 2644 N N . ILE B 1 27 ? -17.130 10.398 -59.203 1.00 16.15 24 ILE B N 1
ATOM 2645 C CA . ILE B 1 27 ? -15.977 10.730 -58.380 1.00 17.14 24 ILE B CA 1
ATOM 2646 C C . ILE B 1 27 ? -16.403 10.783 -56.917 1.00 19.49 24 ILE B C 1
ATOM 2647 O O . ILE B 1 27 ? -17.312 11.538 -56.554 1.00 17.27 24 ILE B O 1
ATOM 2652 N N . ASP B 1 28 ? -15.746 9.983 -56.081 1.00 17.82 25 ASP B N 1
ATOM 2653 C CA . ASP B 1 28 ? -15.896 10.051 -54.627 1.00 18.89 25 ASP B CA 1
ATOM 2654 C C . ASP B 1 28 ? -14.715 10.867 -54.131 1.00 18.29 25 ASP B C 1
ATOM 2655 O O . ASP B 1 28 ? -13.591 10.364 -54.067 1.00 17.18 25 ASP B O 1
ATOM 2660 N N . LEU B 1 29 ? -14.973 12.138 -53.819 1.00 16.84 26 LEU B N 1
ATOM 2661 C CA . LEU B 1 29 ? -13.959 13.061 -53.325 1.00 16.84 26 LEU B CA 1
ATOM 2662 C C . LEU B 1 29 ? -13.866 12.894 -51.812 1.00 19.76 26 LEU B C 1
ATOM 2663 O O . LEU B 1 29 ? -14.775 13.291 -51.077 1.00 21.78 26 LEU B O 1
ATOM 2668 N N . GLY B 1 30 ? -12.782 12.289 -51.348 1.00 22.66 27 GLY B N 1
ATOM 2669 C CA . GLY B 1 30 ? -12.667 12.030 -49.928 1.00 19.03 27 GLY B CA 1
ATOM 2670 C C . GLY B 1 30 ? -11.500 12.740 -49.277 1.00 24.76 27 GLY B C 1
ATOM 2671 O O . GLY B 1 30 ? -10.538 13.147 -49.947 1.00 25.24 27 GLY B O 1
ATOM 2672 N N . THR B 1 31 ? -11.578 12.893 -47.956 1.00 19.44 28 THR B N 1
ATOM 2673 C CA . THR B 1 31 ? -10.519 13.591 -47.239 1.00 20.06 28 THR B CA 1
ATOM 2674 C C . THR B 1 31 ? -9.230 12.788 -47.247 1.00 20.45 28 THR B C 1
ATOM 2675 O O . THR B 1 31 ? -8.135 13.358 -47.304 1.00 25.68 28 THR B O 1
ATOM 2679 N N . THR B 1 32 ? -9.342 11.466 -47.182 1.00 23.79 29 THR B N 1
ATOM 2680 C CA . THR B 1 32 ? -8.188 10.575 -47.148 1.00 23.39 29 THR B CA 1
ATOM 2681 C C . THR B 1 32 ? -7.889 9.974 -48.512 1.00 25.81 29 THR B C 1
ATOM 2682 O O . THR B 1 32 ? -6.755 10.069 -48.997 1.00 23.50 29 THR B O 1
ATOM 2686 N N . ASN B 1 33 ? -8.897 9.357 -49.127 1.00 22.76 30 ASN B N 1
ATOM 2687 C CA . ASN B 1 33 ? -8.804 8.705 -50.425 1.00 22.56 30 ASN B CA 1
ATOM 2688 C C . ASN B 1 33 ? -9.883 9.252 -51.342 1.00 24.20 30 ASN B C 1
ATOM 2689 O O . ASN B 1 33 ? -10.917 9.745 -50.895 1.00 18.78 30 ASN B O 1
ATOM 2694 N N . SER B 1 34 ? -9.641 9.126 -52.635 1.00 21.91 31 SER B N 1
ATOM 2695 C CA . SER B 1 34 ? -10.623 9.488 -53.643 1.00 21.81 31 SER B CA 1
ATOM 2696 C C . SER B 1 34 ? -10.693 8.358 -54.653 1.00 20.41 31 SER B C 1
ATOM 2697 O O . SER B 1 34 ? -9.710 7.651 -54.884 1.00 19.97 31 SER B O 1
ATOM 2700 N N . ILE B 1 35 ? -11.873 8.172 -55.228 1.00 17.20 32 ILE B N 1
ATOM 2701 C CA . ILE B 1 35 ? -12.121 7.089 -56.166 1.00 22.12 32 ILE B CA 1
ATOM 2702 C C . ILE B 1 35 ? -12.783 7.679 -57.397 1.00 23.93 32 ILE B C 1
ATOM 2703 O O . ILE B 1 35 ? -13.672 8.531 -57.286 1.00 20.00 32 ILE B O 1
ATOM 2708 N N . ALA B 1 36 ? -12.343 7.233 -58.571 1.00 18.83 33 ALA B N 1
ATOM 2709 C CA . ALA B 1 36 ? -12.927 7.642 -59.837 1.00 19.55 33 ALA B CA 1
ATOM 2710 C C . ALA B 1 36 ? -13.322 6.425 -60.650 1.00 21.62 33 ALA B C 1
ATOM 2711 O O . ALA B 1 36 ? -12.565 5.452 -60.748 1.00 21.70 33 ALA B O 1
ATOM 2713 N N . TYR B 1 37 ? -14.502 6.510 -61.248 1.00 20.01 34 TYR B N 1
ATOM 2714 C CA . TYR B 1 37 ? -15.096 5.448 -62.038 1.00 23.63 34 TYR B CA 1
ATOM 2715 C C . TYR B 1 37 ? -15.537 6.027 -63.372 1.00 25.21 34 TYR B C 1
ATOM 2716 O O . TYR B 1 37 ? -16.079 7.134 -63.425 1.00 21.93 34 TYR B O 1
ATOM 2725 N N . ILE B 1 38 ? -15.308 5.279 -64.448 1.00 26.87 35 ILE B N 1
ATOM 2726 C CA . ILE B 1 38 ? -15.801 5.657 -65.765 1.00 25.24 35 ILE B CA 1
ATOM 2727 C C . ILE B 1 38 ? -16.557 4.468 -66.334 1.00 26.73 35 ILE B C 1
ATOM 2728 O O . ILE B 1 38 ? -15.998 3.371 -66.450 1.00 28.76 35 ILE B O 1
ATOM 2733 N N . GLY B 1 39 ? -17.829 4.678 -66.660 1.00 26.28 36 GLY B N 1
ATOM 2734 C CA . GLY B 1 39 ? -18.647 3.614 -67.199 1.00 32.51 36 GLY B CA 1
ATOM 2735 C C . GLY B 1 39 ? -17.999 3.008 -68.425 1.00 37.46 36 GLY B C 1
ATOM 2736 O O . GLY B 1 39 ? -17.600 3.732 -69.342 1.00 35.36 36 GLY B O 1
ATOM 2737 N N . GLY B 1 40 ? -17.860 1.685 -68.438 1.00 36.87 37 GLY B N 1
ATOM 2738 C CA . GLY B 1 40 ? -17.150 1.002 -69.491 1.00 36.66 37 GLY B CA 1
ATOM 2739 C C . GLY B 1 40 ? -15.685 0.756 -69.208 1.00 39.07 37 GLY B C 1
ATOM 2740 O O . GLY B 1 40 ? -15.075 -0.087 -69.876 1.00 44.77 37 GLY B O 1
ATOM 2741 N N . ARG B 1 41 ? -15.097 1.473 -68.245 1.00 34.48 38 ARG B N 1
ATOM 2742 C CA . ARG B 1 41 ? -13.732 1.221 -67.805 1.00 30.71 38 ARG B CA 1
ATOM 2743 C C . ARG B 1 41 ? -13.634 0.722 -66.372 1.00 36.31 38 ARG B C 1
ATOM 2744 O O . ARG B 1 41 ? -12.620 0.115 -66.018 1.00 37.03 38 ARG B O 1
ATOM 2752 N N . GLY B 1 42 ? -14.641 0.963 -65.545 1.00 34.66 39 GLY B N 1
ATOM 2753 C CA . GLY B 1 42 ? -14.542 0.610 -64.144 1.00 31.74 39 GLY B CA 1
ATOM 2754 C C . GLY B 1 42 ? -13.803 1.667 -63.338 1.00 30.46 39 GLY B C 1
ATOM 2755 O O . GLY B 1 42 ? -13.752 2.847 -63.691 1.00 21.94 39 GLY B O 1
ATOM 2756 N N . ILE B 1 43 ? -13.225 1.221 -62.223 1.00 28.16 40 ILE B N 1
ATOM 2757 C CA . ILE B 1 43 ? -12.485 2.114 -61.340 1.00 29.54 40 ILE B CA 1
ATOM 2758 C C . ILE B 1 43 ? -11.155 2.459 -61.994 1.00 30.60 40 ILE B C 1
ATOM 2759 O O . ILE B 1 43 ? -10.356 1.572 -62.309 1.00 33.35 40 ILE B O 1
ATOM 2764 N N . ILE B 1 44 ? -10.916 3.750 -62.214 1.00 24.41 41 ILE B N 1
ATOM 2765 C CA . ILE B 1 44 ? -9.665 4.212 -62.804 1.00 29.02 41 ILE B CA 1
ATOM 2766 C C . ILE B 1 44 ? -8.745 4.863 -61.788 1.00 28.88 41 ILE B C 1
ATOM 2767 O O . ILE B 1 44 ? -7.601 5.203 -62.136 1.00 29.17 41 ILE B O 1
ATOM 2772 N N . TYR B 1 45 ? -9.196 5.049 -60.551 1.00 24.88 42 TYR B N 1
ATOM 2773 C CA . TYR B 1 45 ? -8.383 5.693 -59.529 1.00 28.70 42 TYR B CA 1
ATOM 2774 C C . TYR B 1 45 ? -8.987 5.335 -58.183 1.00 26.64 42 TYR B C 1
ATOM 2775 O O . TYR B 1 45 ? -10.200 5.472 -57.996 1.00 22.20 42 TYR B O 1
ATOM 2784 N N . ASN B 1 46 ? -8.156 4.821 -57.281 1.00 28.55 43 ASN B N 1
ATOM 2785 C CA . ASN B 1 46 ? -8.573 4.601 -55.904 1.00 28.12 43 ASN B CA 1
ATOM 2786 C C . ASN B 1 46 ? -7.345 4.671 -55.007 1.00 28.29 43 ASN B C 1
ATOM 2787 O O . ASN B 1 46 ? -6.754 3.638 -54.675 1.00 24.20 43 ASN B O 1
ATOM 2792 N N . GLU B 1 47 ? -6.957 5.888 -54.629 1.00 27.35 44 GLU B N 1
ATOM 2793 C CA . GLU B 1 47 ? -5.733 6.129 -53.877 1.00 28.96 44 GLU B CA 1
ATOM 2794 C C . GLU B 1 47 ? -5.921 7.354 -52.995 1.00 26.55 44 GLU B C 1
ATOM 2795 O O . GLU B 1 47 ? -6.976 7.994 -52.991 1.00 25.30 44 GLU B O 1
ATOM 2801 N N . ALA B 1 48 ? -4.845 7.713 -52.303 1.00 21.95 45 ALA B N 1
ATOM 2802 C CA . ALA B 1 48 ? -4.848 8.855 -51.404 1.00 26.12 45 ALA B CA 1
ATOM 2803 C C . ALA B 1 48 ? -5.211 10.135 -52.141 1.00 22.68 45 ALA B C 1
ATOM 2804 O O . ALA B 1 48 ? -4.921 10.300 -53.328 1.00 23.71 45 ALA B O 1
ATOM 2806 N N . SER B 1 49 ? -5.857 11.048 -51.416 1.00 22.07 46 SER B N 1
ATOM 2807 C CA . SER B 1 49 ? -6.230 12.354 -51.954 1.00 24.57 46 SER B CA 1
ATOM 2808 C C . SER B 1 49 ? -5.065 13.324 -51.771 1.00 27.23 46 SER B C 1
ATOM 2809 O O . SER B 1 49 ? -5.154 14.316 -51.048 1.00 25.00 46 SER B O 1
ATOM 2812 N N . VAL B 1 50 ? -3.951 13.001 -52.434 1.00 30.71 47 VAL B N 1
ATOM 2813 C CA . VAL B 1 50 ? -2.706 13.751 -52.306 1.00 29.05 47 VAL B CA 1
ATOM 2814 C C . VAL B 1 50 ? -2.191 14.108 -53.697 1.00 29.58 47 VAL B C 1
ATOM 2815 O O . VAL B 1 50 ? -2.278 13.302 -54.629 1.00 27.60 47 VAL B O 1
ATOM 2819 N N . MET B 1 51 ? -1.634 15.312 -53.823 1.00 30.77 48 MET B N 1
ATOM 2820 C CA . MET B 1 51 ? -1.091 15.829 -55.069 1.00 36.10 48 MET B CA 1
ATOM 2821 C C . MET B 1 51 ? 0.283 16.433 -54.806 1.00 42.67 48 MET B C 1
ATOM 2822 O O . MET B 1 51 ? 0.538 16.972 -53.726 1.00 42.81 48 MET B O 1
ATOM 2827 N N . ALA B 1 52 ? 1.170 16.354 -55.800 1.00 48.39 49 ALA B N 1
ATOM 2828 C CA . ALA B 1 52 ? 2.528 16.871 -55.646 1.00 49.36 49 ALA B CA 1
ATOM 2829 C C . ALA B 1 52 ? 3.010 17.522 -56.935 1.00 50.89 49 ALA B C 1
ATOM 2830 O O . ALA B 1 52 ? 2.975 16.899 -58.000 1.00 53.95 49 ALA B O 1
ATOM 2832 N N . TYR B 1 53 ? 3.468 18.770 -56.825 1.00 57.32 50 TYR B N 1
ATOM 2833 C CA . TYR B 1 53 ? 4.110 19.505 -57.907 1.00 62.08 50 TYR B CA 1
ATOM 2834 C C . TYR B 1 53 ? 5.560 19.806 -57.535 1.00 65.06 50 TYR B C 1
ATOM 2835 O O . TYR B 1 53 ? 5.939 19.762 -56.361 1.00 63.95 50 TYR B O 1
ATOM 2844 N N . GLU B 1 54 ? 6.375 20.121 -58.546 1.00 68.49 51 GLU B N 1
ATOM 2845 C CA . GLU B 1 54 ? 7.701 20.671 -58.285 1.00 70.97 51 GLU B CA 1
ATOM 2846 C C . GLU B 1 54 ? 7.549 22.121 -57.856 1.00 69.88 51 GLU B C 1
ATOM 2847 O O . GLU B 1 54 ? 6.770 22.872 -58.448 1.00 65.90 51 GLU B O 1
ATOM 2853 N N . THR B 1 55 ? 8.286 22.509 -56.819 1.00 68.98 52 THR B N 1
ATOM 2854 C CA . THR B 1 55 ? 7.996 23.761 -56.125 1.00 66.59 52 THR B CA 1
ATOM 2855 C C . THR B 1 55 ? 7.989 24.942 -57.073 1.00 66.47 52 THR B C 1
ATOM 2856 O O . THR B 1 55 ? 8.955 25.183 -57.808 1.00 72.05 52 THR B O 1
ATOM 2860 N N . GLY B 1 56 ? 6.899 25.696 -57.022 1.00 69.54 53 GLY B N 1
ATOM 2861 C CA . GLY B 1 56 ? 6.718 26.834 -57.886 1.00 68.98 53 GLY B CA 1
ATOM 2862 C C . GLY B 1 56 ? 6.170 26.495 -59.248 1.00 69.94 53 GLY B C 1
ATOM 2863 O O . GLY B 1 56 ? 6.259 27.325 -60.160 1.00 73.63 53 GLY B O 1
ATOM 2864 N N . THR B 1 57 ? 5.625 25.298 -59.428 1.00 69.28 54 THR B N 1
ATOM 2865 C CA . THR B 1 57 ? 5.080 24.911 -60.721 1.00 68.38 54 THR B CA 1
ATOM 2866 C C . THR B 1 57 ? 3.678 24.329 -60.607 1.00 70.59 54 THR B C 1
ATOM 2867 O O . THR B 1 57 ? 3.067 24.329 -59.537 1.00 65.16 54 THR B O 1
ATOM 2882 N N . LYS B 1 59 ? 3.369 21.247 -62.362 1.00 67.35 56 LYS B N 1
ATOM 2883 C CA . LYS B 1 59 ? 3.692 20.011 -63.069 1.00 70.17 56 LYS B CA 1
ATOM 2884 C C . LYS B 1 59 ? 3.664 18.817 -62.121 1.00 67.26 56 LYS B C 1
ATOM 2885 O O . LYS B 1 59 ? 4.399 18.762 -61.128 1.00 61.86 56 LYS B O 1
ATOM 2891 N N . LEU B 1 60 ? 2.802 17.863 -62.461 1.00 61.00 57 LEU B N 1
ATOM 2892 C CA . LEU B 1 60 ? 2.460 16.753 -61.578 1.00 56.39 57 LEU B CA 1
ATOM 2893 C C . LEU B 1 60 ? 3.624 15.776 -61.483 1.00 58.14 57 LEU B C 1
ATOM 2894 O O . LEU B 1 60 ? 3.981 15.123 -62.469 1.00 64.72 57 LEU B O 1
ATOM 2899 N N . VAL B 1 61 ? 4.206 15.662 -60.293 1.00 54.15 58 VAL B N 1
ATOM 2900 C CA . VAL B 1 61 ? 5.269 14.703 -60.029 1.00 55.04 58 VAL B CA 1
ATOM 2901 C C . VAL B 1 61 ? 4.726 13.435 -59.392 1.00 61.60 58 VAL B C 1
ATOM 2902 O O . VAL B 1 61 ? 5.214 12.337 -59.663 1.00 66.41 58 VAL B O 1
ATOM 2906 N N . ALA B 1 62 ? 3.722 13.581 -58.537 1.00 50.74 59 ALA B N 1
ATOM 2907 C CA . ALA B 1 62 ? 3.166 12.452 -57.818 1.00 46.56 59 ALA B CA 1
ATOM 2908 C C . ALA B 1 62 ? 1.675 12.681 -57.645 1.00 45.27 59 ALA B C 1
ATOM 2909 O O . ALA B 1 62 ? 1.230 13.811 -57.433 1.00 40.86 59 ALA B O 1
ATOM 2911 N N . LEU B 1 63 ? 0.912 11.604 -57.758 1.00 47.81 60 LEU B N 1
ATOM 2912 C CA . LEU B 1 63 ? -0.526 11.649 -57.558 1.00 41.43 60 LEU B CA 1
ATOM 2913 C C . LEU B 1 63 ? -0.899 10.430 -56.738 1.00 38.60 60 LEU B C 1
ATOM 2914 O O . LEU B 1 63 ? -0.468 9.317 -57.053 1.00 43.41 60 LEU B O 1
ATOM 2919 N N . GLY B 1 64 ? -1.665 10.641 -55.677 1.00 32.63 61 GLY B N 1
ATOM 2920 C CA . GLY B 1 64 ? -2.149 9.516 -54.894 1.00 35.63 61 GLY B CA 1
ATOM 2921 C C . GLY B 1 64 ? -1.071 8.989 -53.979 1.00 37.96 61 GLY B C 1
ATOM 2922 O O . GLY B 1 64 ? -0.381 9.759 -53.309 1.00 37.78 61 GLY B O 1
ATOM 2923 N N . GLU B 1 65 ? -0.920 7.663 -53.946 1.00 37.62 62 GLU B N 1
ATOM 2924 C CA . GLU B 1 65 ? 0.022 7.060 -53.009 1.00 42.66 62 GLU B CA 1
ATOM 2925 C C . GLU B 1 65 ? 1.455 7.463 -53.330 1.00 44.99 62 GLU B C 1
ATOM 2926 O O . GLU B 1 65 ? 2.258 7.686 -52.417 1.00 50.95 62 GLU B O 1
ATOM 2932 N N . ASP B 1 66 ? 1.787 7.587 -54.620 1.00 45.95 63 ASP B N 1
ATOM 2933 C CA . ASP B 1 66 ? 3.079 8.134 -55.020 1.00 46.67 63 ASP B CA 1
ATOM 2934 C C . ASP B 1 66 ? 3.370 9.459 -54.338 1.00 50.04 63 ASP B C 1
ATOM 2935 O O . ASP B 1 66 ? 4.538 9.844 -54.215 1.00 46.88 63 ASP B O 1
ATOM 2940 N N . ALA B 1 67 ? 2.334 10.168 -53.904 1.00 43.46 64 ALA B N 1
ATOM 2941 C CA . ALA B 1 67 ? 2.493 11.440 -53.220 1.00 43.07 64 ALA B CA 1
ATOM 2942 C C . ALA B 1 67 ? 2.308 11.335 -51.710 1.00 44.58 64 ALA B C 1
ATOM 2943 O O . ALA B 1 67 ? 3.020 12.013 -50.965 1.00 49.37 64 ALA B O 1
ATOM 2945 N N . ARG B 1 68 ? 1.387 10.496 -51.231 1.00 45.34 65 ARG B N 1
ATOM 2946 C CA . ARG B 1 68 ? 1.214 10.332 -49.784 1.00 48.92 65 ARG B CA 1
ATOM 2947 C C . ARG B 1 68 ? 2.455 9.700 -49.166 1.00 51.19 65 ARG B C 1
ATOM 2948 O O . ARG B 1 68 ? 2.820 10.020 -48.033 1.00 52.73 65 ARG B O 1
ATOM 2967 N N . LEU B 1 70 ? 5.306 10.366 -49.707 1.00 54.41 67 LEU B N 1
ATOM 2968 C CA . LEU B 1 70 ? 6.358 11.378 -49.635 1.00 57.37 67 LEU B CA 1
ATOM 2969 C C . LEU B 1 70 ? 6.178 12.370 -48.484 1.00 61.40 67 LEU B C 1
ATOM 2970 O O . LEU B 1 70 ? 7.088 13.152 -48.195 1.00 60.46 67 LEU B O 1
ATOM 2975 N N . ILE B 1 71 ? 5.005 12.349 -47.843 1.00 59.43 68 ILE B N 1
ATOM 2976 C CA . ILE B 1 71 ? 4.711 13.322 -46.792 1.00 57.40 68 ILE B CA 1
ATOM 2977 C C . ILE B 1 71 ? 5.712 13.159 -45.658 1.00 63.54 68 ILE B C 1
ATOM 2978 O O . ILE B 1 71 ? 5.801 12.096 -45.032 1.00 63.91 68 ILE B O 1
ATOM 2983 N N . GLY B 1 72 ? 6.476 14.214 -45.393 1.00 66.84 69 GLY B N 1
ATOM 2984 C CA . GLY B 1 72 ? 7.450 14.209 -44.317 1.00 64.29 69 GLY B CA 1
ATOM 2985 C C . GLY B 1 72 ? 8.609 13.257 -44.531 1.00 63.62 69 GLY B C 1
ATOM 2986 O O . GLY B 1 72 ? 9.169 12.727 -43.567 1.00 58.61 69 GLY B O 1
ATOM 2998 N N . THR B 1 74 ? 10.734 14.120 -47.579 1.00 61.54 71 THR B N 1
ATOM 2999 C CA . THR B 1 74 ? 11.685 14.944 -48.334 1.00 62.64 71 THR B CA 1
ATOM 3000 C C . THR B 1 74 ? 11.740 16.395 -47.858 1.00 62.45 71 THR B C 1
ATOM 3001 O O . THR B 1 74 ? 10.858 16.875 -47.144 1.00 65.70 71 THR B O 1
ATOM 3005 N N . HIS B 1 75 ? 12.809 17.079 -48.276 1.00 67.54 72 HIS B N 1
ATOM 3006 C CA . HIS B 1 75 ? 12.971 18.508 -48.044 1.00 70.68 72 HIS B CA 1
ATOM 3007 C C . HIS B 1 75 ? 13.413 19.230 -49.309 1.00 70.28 72 HIS B C 1
ATOM 3008 O O . HIS B 1 75 ? 13.761 20.417 -49.239 1.00 77.32 72 HIS B O 1
ATOM 3015 N N . ASP B 1 76 ? 13.454 18.540 -50.450 1.00 66.18 73 ASP B N 1
ATOM 3016 C CA . ASP B 1 76 ? 13.744 19.168 -51.729 1.00 74.89 73 ASP B CA 1
ATOM 3017 C C . ASP B 1 76 ? 12.515 19.996 -52.093 1.00 75.68 73 ASP B C 1
ATOM 3018 O O . ASP B 1 76 ? 11.699 20.298 -51.227 1.00 79.19 73 ASP B O 1
ATOM 3023 N N . LYS B 1 77 ? 12.359 20.384 -53.348 1.00 73.13 74 LYS B N 1
ATOM 3024 C CA . LYS B 1 77 ? 11.303 21.347 -53.617 1.00 76.44 74 LYS B CA 1
ATOM 3025 C C . LYS B 1 77 ? 10.190 20.726 -54.467 1.00 73.80 74 LYS B C 1
ATOM 3026 O O . LYS B 1 77 ? 9.936 21.060 -55.624 1.00 64.36 74 LYS B O 1
ATOM 3032 N N . ILE B 1 78 ? 9.545 19.752 -53.810 1.00 75.80 75 ILE B N 1
ATOM 3033 C CA . ILE B 1 78 ? 8.225 19.243 -54.172 1.00 67.90 75 ILE B CA 1
ATOM 3034 C C . ILE B 1 78 ? 7.215 19.912 -53.249 1.00 68.25 75 ILE B C 1
ATOM 3035 O O . ILE B 1 78 ? 7.400 19.913 -52.022 1.00 62.32 75 ILE B O 1
ATOM 3040 N N . GLU B 1 79 ? 6.165 20.496 -53.824 1.00 67.61 76 GLU B N 1
ATOM 3041 C CA . GLU B 1 79 ? 5.067 21.090 -53.060 1.00 62.68 76 GLU B CA 1
ATOM 3042 C C . GLU B 1 79 ? 3.886 20.122 -53.059 1.00 54.89 76 GLU B C 1
ATOM 3043 O O . GLU B 1 79 ? 3.403 19.731 -54.127 1.00 52.86 76 GLU B O 1
ATOM 3049 N N . ILE B 1 80 ? 3.410 19.758 -51.868 1.00 43.96 77 ILE B N 1
ATOM 3050 C CA . ILE B 1 80 ? 2.423 18.695 -51.689 1.00 48.60 77 ILE B CA 1
ATOM 3051 C C . ILE B 1 80 ? 1.078 19.310 -51.315 1.00 47.18 77 ILE B C 1
ATOM 3052 O O . ILE B 1 80 ? 1.002 20.153 -50.412 1.00 42.44 77 ILE B O 1
ATOM 3057 N N . TYR B 1 81 ? 0.011 18.866 -51.986 1.00 42.71 78 TYR B N 1
ATOM 3058 C CA . TYR B 1 81 ? -1.324 19.407 -51.762 1.00 42.27 78 TYR B CA 1
ATOM 3059 C C . TYR B 1 81 ? -2.329 18.292 -51.486 1.00 41.80 78 TYR B C 1
ATOM 3060 O O . TYR B 1 81 ? -2.155 17.145 -51.912 1.00 33.61 78 TYR B O 1
ATOM 3069 N N . THR B 1 82 ? -3.396 18.645 -50.771 1.00 35.30 79 THR B N 1
ATOM 3070 C CA . THR B 1 82 ? -4.549 17.771 -50.641 1.00 38.74 79 THR B CA 1
ATOM 3071 C C . THR B 1 82 ? -5.820 18.586 -50.850 1.00 36.73 79 THR B C 1
ATOM 3072 O O . THR B 1 82 ? -5.915 19.727 -50.381 1.00 35.19 79 THR B O 1
ATOM 3076 N N . PRO B 1 83 ? -6.799 18.051 -51.583 1.00 35.76 80 PRO B N 1
ATOM 3077 C CA . PRO B 1 83 ? -8.000 18.852 -51.857 1.00 31.43 80 PRO B CA 1
ATOM 3078 C C . PRO B 1 83 ? -8.814 19.145 -50.614 1.00 34.40 80 PRO B C 1
ATOM 3079 O O . PRO B 1 83 ? -9.400 20.230 -50.513 1.00 38.01 80 PRO B O 1
ATOM 3083 N N . LEU B 1 84 ? -8.851 18.230 -49.651 1.00 30.90 81 LEU B N 1
ATOM 3084 C CA . LEU B 1 84 ? -9.707 18.362 -48.484 1.00 33.96 81 LEU B CA 1
ATOM 3085 C C . LEU B 1 84 ? -8.879 18.270 -47.213 1.00 37.39 81 LEU B C 1
ATOM 3086 O O . LEU B 1 84 ? -8.019 17.394 -47.088 1.00 35.13 81 LEU B O 1
ATOM 3091 N N . ARG B 1 85 ? -9.139 19.179 -46.281 1.00 41.29 82 ARG B N 1
ATOM 3092 C CA . ARG B 1 85 ? -8.571 19.136 -44.939 1.00 45.43 82 ARG B CA 1
ATOM 3093 C C . ARG B 1 85 ? -9.738 18.994 -43.975 1.00 45.27 82 ARG B C 1
ATOM 3094 O O . ARG B 1 85 ? -10.491 19.951 -43.768 1.00 46.91 82 ARG B O 1
ATOM 3102 N N . ASN B 1 86 ? -9.902 17.797 -43.409 1.00 44.52 83 ASN B N 1
ATOM 3103 C CA . ASN B 1 86 ? -10.945 17.533 -42.419 1.00 42.27 83 ASN B CA 1
ATOM 3104 C C . ASN B 1 86 ? -12.333 17.833 -42.981 1.00 44.17 83 ASN B C 1
ATOM 3105 O O . ASN B 1 86 ? -13.139 18.541 -42.373 1.00 46.60 83 ASN B O 1
ATOM 3110 N N . GLY B 1 87 ? -12.606 17.296 -44.166 1.00 37.12 84 GLY B N 1
ATOM 3111 C CA . GLY B 1 87 ? -13.914 17.417 -44.775 1.00 36.55 84 GLY B CA 1
ATOM 3112 C C . GLY B 1 87 ? -14.176 18.706 -45.513 1.00 37.85 84 GLY B C 1
ATOM 3113 O O . GLY B 1 87 ? -15.169 18.784 -46.248 1.00 33.89 84 GLY B O 1
ATOM 3114 N N . ALA B 1 88 ? -13.323 19.713 -45.360 1.00 38.07 85 ALA B N 1
ATOM 3115 C CA . ALA B 1 88 ? -13.558 21.035 -45.918 1.00 33.09 85 ALA B CA 1
ATOM 3116 C C . ALA B 1 88 ? -12.541 21.340 -47.007 1.00 36.29 85 ALA B C 1
ATOM 3117 O O . ALA B 1 88 ? -11.419 20.824 -46.999 1.00 40.23 85 ALA B O 1
ATOM 3119 N N . ILE B 1 89 ? -12.944 22.197 -47.943 1.00 33.65 86 ILE B N 1
ATOM 3120 C CA . ILE B 1 89 ? -12.065 22.577 -49.039 1.00 37.26 86 ILE B CA 1
ATOM 3121 C C . ILE B 1 89 ? -10.886 23.371 -48.496 1.00 42.19 86 ILE B C 1
ATOM 3122 O O . ILE B 1 89 ? -11.063 24.344 -47.750 1.00 42.64 86 ILE B O 1
ATOM 3127 N N . THR B 1 90 ? -9.674 22.948 -48.859 1.00 43.10 87 THR B N 1
ATOM 3128 C CA . THR B 1 90 ? -8.474 23.724 -48.572 1.00 51.48 87 THR B CA 1
ATOM 3129 C C . THR B 1 90 ? -8.448 24.957 -49.464 1.00 45.59 87 THR B C 1
ATOM 3130 O O . THR B 1 90 ? -8.571 26.090 -48.986 1.00 44.54 87 THR B O 1
ATOM 3134 N N . ASP B 1 91 ? -8.295 24.735 -50.765 1.00 41.44 88 ASP B N 1
ATOM 3135 C CA . ASP B 1 91 ? -8.365 25.790 -51.763 1.00 41.21 88 ASP B CA 1
ATOM 3136 C C . ASP B 1 91 ? -9.083 25.231 -52.980 1.00 39.90 88 ASP B C 1
ATOM 3137 O O . ASP B 1 91 ? -8.735 24.148 -53.463 1.00 35.87 88 ASP B O 1
ATOM 3142 N N . LEU B 1 92 ? -10.085 25.972 -53.469 1.00 39.09 89 LEU B N 1
ATOM 3143 C CA . LEU B 1 92 ? -10.965 25.457 -54.516 1.00 37.67 89 LEU B CA 1
ATOM 3144 C C . LEU B 1 92 ? -10.186 25.056 -55.767 1.00 37.19 89 LEU B C 1
ATOM 3145 O O . LEU B 1 92 ? -10.525 24.068 -56.427 1.00 43.73 89 LEU B O 1
ATOM 3150 N N . ARG B 1 93 ? -9.139 25.816 -56.109 1.00 46.26 90 ARG B N 1
ATOM 3151 C CA . ARG B 1 93 ? -8.342 25.517 -57.299 1.00 40.69 90 ARG B CA 1
ATOM 3152 C C . ARG B 1 93 ? -7.581 24.203 -57.159 1.00 41.36 90 ARG B C 1
ATOM 3153 O O . ARG B 1 93 ? -7.485 23.439 -58.125 1.00 37.30 90 ARG B O 1
ATOM 3161 N N . ILE B 1 94 ? -7.036 23.931 -55.974 1.00 38.57 91 ILE B N 1
ATOM 3162 C CA . ILE B 1 94 ? -6.377 22.652 -55.726 1.00 35.84 91 ILE B CA 1
ATOM 3163 C C . ILE B 1 94 ? -7.359 21.498 -55.900 1.00 34.42 91 ILE B C 1
ATOM 3164 O O . ILE B 1 94 ? -7.076 20.514 -56.598 1.00 32.01 91 ILE B O 1
ATOM 3169 N N . ALA B 1 95 ? -8.530 21.602 -55.268 1.00 32.61 92 ALA B N 1
ATOM 3170 C CA . ALA B 1 95 ? -9.543 20.565 -55.431 1.00 32.68 92 ALA B CA 1
ATOM 3171 C C . ALA B 1 95 ? -9.915 20.392 -56.897 1.00 32.95 92 ALA B C 1
ATOM 3172 O O . ALA B 1 95 ? -10.044 19.265 -57.388 1.00 29.32 92 ALA B O 1
ATOM 3174 N N . GLU B 1 96 ? -10.071 21.503 -57.618 1.00 36.00 93 GLU B N 1
ATOM 3175 C CA . GLU B 1 96 ? -10.424 21.430 -59.031 1.00 34.94 93 GLU B CA 1
ATOM 3176 C C . GLU B 1 96 ? -9.309 20.792 -59.853 1.00 31.32 93 GLU B C 1
ATOM 3177 O O . GLU B 1 96 ? -9.576 19.979 -60.744 1.00 35.29 93 GLU B O 1
ATOM 3183 N N . GLU B 1 97 ? -8.055 21.150 -59.572 1.00 35.49 94 GLU B N 1
ATOM 3184 C CA . GLU B 1 97 ? -6.941 20.500 -60.251 1.00 37.89 94 GLU B CA 1
ATOM 3185 C C . GLU B 1 97 ? -6.904 19.008 -59.944 1.00 35.54 94 GLU B C 1
ATOM 3186 O O . GLU B 1 97 ? -6.678 18.190 -60.843 1.00 35.95 94 GLU B O 1
ATOM 3192 N N . PHE B 1 98 ? -7.133 18.635 -58.680 1.00 29.81 95 PHE B N 1
ATOM 3193 C CA . PHE B 1 98 ? -7.081 17.226 -58.304 1.00 31.44 95 PHE B CA 1
ATOM 3194 C C . PHE B 1 98 ? -8.106 16.403 -59.077 1.00 30.77 95 PHE B C 1
ATOM 3195 O O . PHE B 1 98 ? -7.801 15.304 -59.548 1.00 32.38 95 PHE B O 1
ATOM 3203 N N . ILE B 1 99 ? -9.325 16.924 -59.226 1.00 30.04 96 ILE B N 1
ATOM 3204 C CA . ILE B 1 99 ? -10.352 16.207 -59.981 1.00 32.37 96 ILE B CA 1
ATOM 3205 C C . ILE B 1 99 ? -9.909 16.002 -61.428 1.00 32.64 96 ILE B C 1
ATOM 3206 O O . ILE B 1 99 ? -10.135 14.939 -62.016 1.00 32.81 96 ILE B O 1
ATOM 3211 N N . GLN B 1 100 ? -9.238 16.997 -62.012 1.00 38.64 97 GLN B N 1
ATOM 3212 C CA . GLN B 1 100 ? -8.796 16.880 -63.400 1.00 35.31 97 GLN B CA 1
ATOM 3213 C C . GLN B 1 100 ? -7.714 15.818 -63.558 1.00 40.17 97 GLN B C 1
ATOM 3214 O O . GLN B 1 100 ? -7.773 14.989 -64.473 1.00 40.43 97 GLN B O 1
ATOM 3220 N N . HIS B 1 101 ? -6.700 15.841 -62.689 1.00 35.93 98 HIS B N 1
ATOM 3221 C CA . HIS B 1 101 ? -5.654 14.829 -62.767 1.00 37.44 98 HIS B CA 1
ATOM 3222 C C . HIS B 1 101 ? -6.232 13.436 -62.584 1.00 37.25 98 HIS B C 1
ATOM 3223 O O . HIS B 1 101 ? -5.752 12.473 -63.191 1.00 40.80 98 HIS B O 1
ATOM 3230 N N . ILE B 1 102 ? -7.275 13.321 -61.766 1.00 36.32 99 ILE B N 1
ATOM 3231 C CA A ILE B 1 102 ? -7.979 12.051 -61.613 0.50 36.05 99 ILE B CA 1
ATOM 3232 C CA B ILE B 1 102 ? -7.966 12.046 -61.613 0.50 36.05 99 ILE B CA 1
ATOM 3233 C C . ILE B 1 102 ? -8.461 11.543 -62.965 1.00 43.00 99 ILE B C 1
ATOM 3234 O O . ILE B 1 102 ? -8.316 10.356 -63.292 1.00 39.77 99 ILE B O 1
ATOM 3243 N N . GLY B 1 103 ? -9.029 12.440 -63.782 1.00 43.90 100 GLY B N 1
ATOM 3244 C CA . GLY B 1 103 ? -9.557 12.044 -65.077 1.00 42.25 100 GLY B CA 1
ATOM 3245 C C . GLY B 1 103 ? -8.490 11.781 -66.120 1.00 43.44 100 GLY B C 1
ATOM 3246 O O . GLY B 1 103 ? -8.678 10.937 -67.000 1.00 46.48 100 GLY B O 1
ATOM 3247 N N . ASN B 1 104 ? -7.370 12.505 -66.056 1.00 45.33 101 ASN B N 1
ATOM 3248 C CA . ASN B 1 104 ? -6.255 12.205 -66.950 1.00 47.01 101 ASN B CA 1
ATOM 3249 C C . ASN B 1 104 ? -5.779 10.769 -66.783 1.00 48.45 101 ASN B C 1
ATOM 3250 O O . ASN B 1 104 ? -5.319 10.153 -67.752 1.00 48.68 101 ASN B O 1
ATOM 3255 N N . ARG B 1 105 ? -5.904 10.217 -65.571 1.00 46.58 102 ARG B N 1
ATOM 3256 C CA . ARG B 1 105 ? -5.503 8.836 -65.314 1.00 44.63 102 ARG B CA 1
ATOM 3257 C C . ARG B 1 105 ? -6.187 7.854 -66.256 1.00 46.75 102 ARG B C 1
ATOM 3258 O O . ARG B 1 105 ? -5.643 6.780 -66.535 1.00 54.63 102 ARG B O 1
ATOM 3266 N N . ALA B 1 106 ? -7.381 8.199 -66.746 1.00 42.58 103 ALA B N 1
ATOM 3267 C CA . ALA B 1 106 ? -8.091 7.317 -67.669 1.00 50.35 103 ALA B CA 1
ATOM 3268 C C . ALA B 1 106 ? -7.347 7.158 -68.989 1.00 54.47 103 ALA B C 1
ATOM 3269 O O . ALA B 1 106 ? -7.508 6.137 -69.667 1.00 55.49 103 ALA B O 1
ATOM 3271 N N . LYS B 1 107 ? -6.542 8.155 -69.367 1.00 52.29 104 LYS B N 1
ATOM 3272 C CA . LYS B 1 107 ? -5.767 8.132 -70.609 1.00 58.33 104 LYS B CA 1
ATOM 3273 C C . LYS B 1 107 ? -6.665 7.906 -71.827 1.00 59.67 104 LYS B C 1
ATOM 3274 O O . LYS B 1 107 ? -6.386 7.072 -72.690 1.00 60.72 104 LYS B O 1
ATOM 3280 N N . VAL B 1 108 ? -7.762 8.658 -71.889 1.00 57.87 105 VAL B N 1
ATOM 3281 C CA 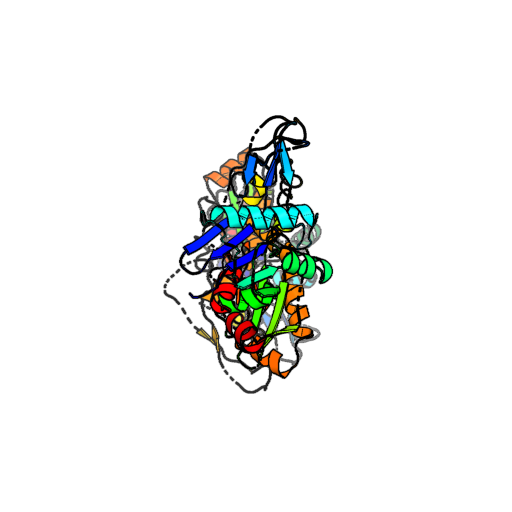. VAL B 1 108 ? -8.639 8.676 -73.055 1.00 59.32 105 VAL B CA 1
ATOM 3282 C C . VAL B 1 108 ? -8.903 10.128 -73.420 1.00 59.42 105 VAL B C 1
ATOM 3283 O O . VAL B 1 108 ? -9.269 10.934 -72.556 1.00 59.82 105 VAL B O 1
ATOM 3287 N N . GLN B 1 109 ? -8.703 10.464 -74.691 1.00 61.81 106 GLN B N 1
ATOM 3288 C CA . GLN B 1 109 ? -8.770 11.858 -75.104 1.00 59.44 106 GLN B CA 1
ATOM 3289 C C . GLN B 1 109 ? -10.188 12.399 -74.962 1.00 57.12 106 GLN B C 1
ATOM 3290 O O . GLN B 1 109 ? -11.167 11.707 -75.254 1.00 58.61 106 GLN B O 1
ATOM 3296 N N . ASP B 1 110 ? -10.283 13.645 -74.502 1.00 54.91 107 ASP B N 1
ATOM 3297 C CA . ASP B 1 110 ? -11.556 14.334 -74.325 1.00 56.57 107 ASP B CA 1
ATOM 3298 C C . ASP B 1 110 ? -12.534 13.495 -73.499 1.00 47.44 107 ASP B C 1
ATOM 3299 O O . ASP B 1 110 ? -13.695 13.291 -73.867 1.00 39.49 107 ASP B O 1
ATOM 3304 N N . VAL B 1 111 ? -12.040 13.023 -72.350 1.00 43.04 108 VAL B N 1
ATOM 3305 C CA . VAL B 1 111 ? -12.836 12.177 -71.466 1.00 36.75 108 VAL B CA 1
ATOM 3306 C C . VAL B 1 111 ? -14.069 12.911 -70.944 1.00 35.00 108 VAL B C 1
ATOM 3307 O O . VAL B 1 111 ? -15.118 12.295 -70.718 1.00 32.73 108 VAL B O 1
ATOM 3311 N N . TRP B 1 112 ? -13.983 14.234 -70.781 1.00 31.65 109 TRP B N 1
ATOM 3312 C CA . TRP B 1 112 ? -15.077 15.014 -70.207 1.00 33.32 109 TRP B CA 1
ATOM 3313 C C . TRP B 1 112 ? -16.120 15.467 -71.223 1.00 26.82 109 TRP B C 1
ATOM 3314 O O . TRP B 1 112 ? -17.227 15.842 -70.823 1.00 27.25 109 TRP B O 1
ATOM 3325 N N . LYS B 1 113 ? -15.805 15.464 -72.517 1.00 37.20 110 LYS B N 1
ATOM 3326 C CA . LYS B 1 113 ? -16.674 16.120 -73.490 1.00 28.79 110 LYS B CA 1
ATOM 3327 C C . LYS B 1 113 ? -17.992 15.376 -73.626 1.00 29.95 110 LYS B C 1
ATOM 3328 O O . LYS B 1 113 ? -18.016 14.191 -73.969 1.00 35.24 110 LYS B O 1
ATOM 3334 N N . GLY B 1 114 ? -19.087 16.086 -73.371 1.00 31.27 111 GLY B N 1
ATOM 3335 C CA . GLY B 1 114 ? -20.409 15.501 -73.391 1.00 27.07 111 GLY B CA 1
ATOM 3336 C C . GLY B 1 114 ? -20.671 14.505 -72.289 1.00 32.86 111 GLY B C 1
ATOM 3337 O O . GLY B 1 114 ? -21.628 13.739 -72.386 1.00 29.63 111 GLY B O 1
ATOM 3338 N N . SER B 1 115 ? -19.857 14.492 -71.240 1.00 28.84 112 SER B N 1
ATOM 3339 C CA . SER B 1 115 ? -19.974 13.472 -70.215 1.00 29.33 112 SER B CA 1
ATOM 3340 C C . SER B 1 115 ? -21.073 13.817 -69.217 1.00 24.76 112 SER B C 1
ATOM 3341 O O . SER B 1 115 ? -21.476 14.971 -69.062 1.00 23.30 112 SER B O 1
ATOM 3344 N N . ILE B 1 116 ? -21.553 12.782 -68.537 1.00 21.65 113 ILE B N 1
ATOM 3345 C CA . ILE B 1 116 ? -22.380 12.915 -67.346 1.00 24.44 113 ILE B CA 1
ATOM 3346 C C . ILE B 1 116 ? -21.466 12.696 -66.155 1.00 23.65 113 ILE B C 1
ATOM 3347 O O . ILE B 1 116 ? -20.803 11.657 -66.068 1.00 24.33 113 ILE B O 1
ATOM 3352 N N . VAL B 1 117 ? -21.416 13.662 -65.239 1.00 20.87 114 VAL B N 1
ATOM 3353 C CA . VAL B 1 117 ? -20.486 13.616 -64.116 1.00 19.99 114 VAL B CA 1
ATOM 3354 C C . VAL B 1 117 ? -21.265 13.647 -62.811 1.00 19.17 114 VAL B C 1
ATOM 3355 O O . VAL B 1 117 ? -22.065 14.560 -62.580 1.00 22.12 114 VAL B O 1
ATOM 3359 N N . LEU B 1 118 ? -21.010 12.663 -61.953 1.00 20.95 115 LEU B N 1
ATOM 3360 C CA . LEU B 1 118 ? -21.554 12.620 -60.603 1.00 16.83 115 LEU B CA 1
ATOM 3361 C C . LEU B 1 118 ? -20.389 12.701 -59.630 1.00 19.07 115 LEU B C 1
ATOM 3362 O O . LEU B 1 118 ? -19.494 11.854 -59.668 1.00 18.18 115 LEU B O 1
ATOM 3367 N N . ILE B 1 119 ? -20.385 13.731 -58.785 1.00 19.22 116 ILE B N 1
ATOM 3368 C CA . ILE B 1 119 ? -19.372 13.910 -57.747 1.00 21.71 116 ILE B CA 1
ATOM 3369 C C . ILE B 1 119 ? -20.046 13.735 -56.396 1.00 21.49 116 ILE B C 1
ATOM 3370 O O . ILE B 1 119 ? -21.047 14.400 -56.113 1.00 16.64 116 ILE B O 1
ATOM 3375 N N . ALA B 1 120 ? -19.485 12.874 -55.552 1.00 18.66 117 ALA B N 1
ATOM 3376 C CA . ALA B 1 120 ? -19.916 12.765 -54.163 1.00 16.66 117 ALA B CA 1
ATOM 3377 C C . ALA B 1 120 ? -18.876 13.447 -53.286 1.00 21.02 117 ALA B C 1
ATOM 3378 O O . ALA B 1 120 ? -17.674 13.233 -53.468 1.00 18.97 117 ALA B O 1
ATOM 3380 N N . CYS B 1 121 ? -19.321 14.269 -52.346 1.00 19.02 118 CYS B N 1
ATOM 3381 C CA . CYS B 1 121 ? -18.360 14.992 -51.526 1.00 18.78 118 CYS B CA 1
ATOM 3382 C C . CYS B 1 121 ? -18.900 15.114 -50.106 1.00 19.96 118 CYS B C 1
ATOM 3383 O O . CYS B 1 121 ? -20.098 14.932 -49.873 1.00 16.97 118 CYS B O 1
ATOM 3386 N N . PRO B 1 122 ? -18.040 15.450 -49.139 1.00 18.94 119 PRO B N 1
ATOM 3387 C CA . PRO B 1 122 ? -18.511 15.638 -47.768 1.00 17.76 119 PRO B CA 1
ATOM 3388 C C . PRO B 1 122 ? -19.484 16.815 -47.655 1.00 23.78 119 PRO B C 1
ATOM 3389 O O . PRO B 1 122 ? -19.423 17.755 -48.451 1.00 20.33 119 PRO B O 1
ATOM 3404 N N . SER B 1 124 ? -19.434 19.160 -45.688 1.00 21.44 121 SER B N 1
ATOM 3405 C CA . SER B 1 124 ? -18.689 20.371 -45.375 1.00 19.20 121 SER B CA 1
ATOM 3406 C C . SER B 1 124 ? -18.292 21.185 -46.600 1.00 22.82 121 SER B C 1
ATOM 3407 O O . SER B 1 124 ? -17.808 22.305 -46.465 1.00 25.17 121 SER B O 1
ATOM 3410 N N . VAL B 1 125 ? -18.433 20.607 -47.788 1.00 19.56 122 VAL B N 1
ATOM 3411 C CA . VAL B 1 125 ? -18.202 21.357 -49.017 1.00 20.38 122 VAL B CA 1
ATOM 3412 C C . VAL B 1 125 ? -19.427 22.226 -49.256 1.00 24.73 122 VAL B C 1
ATOM 3413 O O . VAL B 1 125 ? -20.546 21.719 -49.390 1.00 24.52 122 VAL B O 1
ATOM 3417 N N . THR B 1 126 ? -19.220 23.537 -49.273 1.00 24.50 123 THR B N 1
ATOM 3418 C CA . THR B 1 126 ? -20.320 24.485 -49.304 1.00 24.71 123 THR B CA 1
ATOM 3419 C C . THR B 1 126 ? -21.075 24.405 -50.628 1.00 26.99 123 THR B C 1
ATOM 3420 O O . THR B 1 126 ? -20.577 23.891 -51.633 1.00 23.11 123 THR B O 1
ATOM 3424 N N . GLU B 1 127 ? -22.296 24.943 -50.615 1.00 25.86 124 GLU B N 1
ATOM 3425 C CA . GLU B 1 127 ? -23.117 24.952 -51.822 1.00 26.69 124 GLU B CA 1
ATOM 3426 C C . GLU B 1 127 ? -22.404 25.645 -52.982 1.00 26.83 124 GLU B C 1
ATOM 3427 O O . GLU B 1 127 ? -22.473 25.179 -54.125 1.00 25.35 124 GLU B O 1
ATOM 3433 N N . LEU B 1 128 ? -21.685 26.738 -52.704 1.00 27.11 125 LEU B N 1
ATOM 3434 C CA . LEU B 1 128 ? -20.996 27.454 -53.774 1.00 22.12 125 LEU B CA 1
ATOM 3435 C C . LEU B 1 128 ? -19.710 26.761 -54.193 1.00 26.72 125 LEU B C 1
ATOM 3436 O O . LEU B 1 128 ? -19.272 26.914 -55.338 1.00 25.17 125 LEU B O 1
ATOM 3441 N N . GLU B 1 129 ? -19.085 26.011 -53.288 1.00 21.51 126 GLU B N 1
ATOM 3442 C CA . GLU B 1 129 ? -17.954 25.189 -53.697 1.00 24.60 126 GLU B CA 1
ATOM 3443 C C . GLU B 1 129 ? -18.422 24.027 -54.567 1.00 22.69 126 GLU B C 1
ATOM 3444 O O . GLU B 1 129 ? -17.754 23.663 -55.541 1.00 24.10 126 GLU B O 1
ATOM 3450 N N . ARG B 1 130 ? -19.576 23.442 -54.238 1.00 20.53 127 ARG B N 1
ATOM 3451 C CA . ARG B 1 130 ? -20.144 22.419 -55.108 1.00 19.49 127 ARG B CA 1
ATOM 3452 C C . ARG B 1 130 ? -20.456 22.991 -56.486 1.00 23.86 127 ARG B C 1
ATOM 3453 O O . ARG B 1 130 ? -20.163 22.362 -57.508 1.00 21.68 127 ARG B O 1
ATOM 3461 N N . ARG B 1 131 ? -21.040 24.192 -56.531 1.00 22.71 128 ARG B N 1
ATOM 3462 C CA . ARG B 1 131 ? -21.382 24.800 -57.814 1.00 22.97 128 ARG B CA 1
ATOM 3463 C C . ARG B 1 131 ? -20.137 25.087 -58.637 1.00 24.14 128 ARG B C 1
ATOM 3464 O O . ARG B 1 131 ? -20.156 24.958 -59.869 1.00 23.49 128 ARG B O 1
ATOM 3472 N N . ALA B 1 132 ? -19.045 25.484 -57.975 1.00 23.77 129 ALA B N 1
ATOM 3473 C CA . ALA B 1 132 ? -17.792 25.724 -58.682 1.00 25.37 129 ALA B CA 1
ATOM 3474 C C . ALA B 1 132 ? -17.243 24.446 -59.303 1.00 26.62 129 ALA B C 1
ATOM 3475 O O . ALA B 1 132 ? -16.593 24.498 -60.356 1.00 26.88 129 ALA B O 1
ATOM 3477 N N . MET B 1 133 ? -17.489 23.292 -58.673 1.00 23.73 130 MET B N 1
ATOM 3478 C CA . MET B 1 133 ? -17.104 22.026 -59.290 1.00 22.80 130 MET B CA 1
ATOM 3479 C C . MET B 1 133 ? -17.998 21.699 -60.477 1.00 21.79 130 MET B C 1
ATOM 3480 O O . MET B 1 133 ? -17.513 21.210 -61.506 1.00 24.91 130 MET B O 1
ATOM 3485 N N . VAL B 1 134 ? -19.306 21.947 -60.349 1.00 17.79 131 VAL B N 1
ATOM 3486 C CA . VAL B 1 134 ? -20.212 21.781 -61.484 1.00 18.83 131 VAL B CA 1
ATOM 3487 C C . VAL B 1 134 ? -19.747 22.644 -62.652 1.00 26.31 131 VAL B C 1
ATOM 3488 O O . VAL B 1 134 ? -19.639 22.176 -63.792 1.00 23.75 131 VAL B O 1
ATOM 3492 N N . GLU B 1 135 ? -19.432 23.912 -62.372 1.00 24.35 132 GLU B N 1
ATOM 3493 C CA . GLU B 1 135 ? -19.003 24.831 -63.424 1.00 25.57 132 GLU B CA 1
ATOM 3494 C C . GLU B 1 135 ? -17.698 24.382 -64.060 1.00 25.02 132 GLU B C 1
ATOM 3495 O O . GLU B 1 135 ? -17.549 24.445 -65.287 1.00 26.76 132 GLU B O 1
ATOM 3501 N N . MET B 1 136 ? -16.726 23.959 -63.243 1.00 21.98 133 MET B N 1
ATOM 3502 C CA . MET B 1 136 ? -15.454 23.524 -63.804 1.00 24.09 133 MET B CA 1
ATOM 3503 C C . MET B 1 136 ? -15.655 22.377 -64.779 1.00 22.64 133 MET B C 1
ATOM 3504 O O . MET B 1 136 ? -15.103 22.383 -65.886 1.00 23.68 133 MET B O 1
ATOM 3509 N N . CYS B 1 137 ? -16.457 21.389 -64.390 1.00 22.89 134 CYS B N 1
ATOM 3510 C CA . CYS B 1 137 ? -16.622 20.188 -65.195 1.00 26.79 134 CYS B CA 1
ATOM 3511 C C . CYS B 1 137 ? -17.366 20.509 -66.477 1.00 25.94 134 CYS B C 1
ATOM 3512 O O . CYS B 1 137 ? -17.043 19.968 -67.534 1.00 25.30 134 CYS B O 1
ATOM 3526 N N . HIS B 1 139 ? -17.147 23.331 -67.976 1.00 23.36 136 HIS B N 1
ATOM 3527 C CA . HIS B 1 139 ? -16.174 24.027 -68.817 1.00 27.60 136 HIS B CA 1
ATOM 3528 C C . HIS B 1 139 ? -15.122 23.071 -69.400 1.00 29.75 136 HIS B C 1
ATOM 3529 O O . HIS B 1 139 ? -14.426 23.422 -70.348 1.00 29.56 136 HIS B O 1
ATOM 3536 N N . LEU B 1 140 ? -15.012 21.863 -68.837 1.00 27.15 137 LEU B N 1
ATOM 3537 C CA . LEU B 1 140 ? -14.255 20.793 -69.481 1.00 28.55 137 LEU B CA 1
ATOM 3538 C C . LEU B 1 140 ? -15.047 20.106 -70.586 1.00 29.41 137 LEU B C 1
ATOM 3539 O O . LEU B 1 140 ? -14.483 19.281 -71.313 1.00 29.87 137 LEU B O 1
ATOM 3544 N N . GLY B 1 141 ? -16.335 20.416 -70.719 1.00 25.78 138 GLY B N 1
ATOM 3545 C CA . GLY B 1 141 ? -17.170 19.871 -71.778 1.00 27.25 138 GLY B CA 1
ATOM 3546 C C . GLY B 1 141 ? -18.301 18.973 -71.316 1.00 28.81 138 GLY B C 1
ATOM 3547 O O . GLY B 1 141 ? -19.026 18.442 -72.169 1.00 27.45 138 GLY B O 1
ATOM 3548 N N . ALA B 1 142 ? -18.508 18.774 -70.016 1.00 27.15 139 ALA B N 1
ATOM 3549 C CA . ALA B 1 142 ? -19.532 17.841 -69.564 1.00 28.81 139 ALA B CA 1
ATOM 3550 C C . ALA B 1 142 ? -20.929 18.346 -69.913 1.00 25.76 139 ALA B C 1
ATOM 3551 O O . ALA B 1 142 ? -21.206 19.547 -69.851 1.00 31.40 139 ALA B O 1
ATOM 3553 N N . ASP B 1 143 ? -21.815 17.411 -70.276 1.00 26.19 140 ASP B N 1
ATOM 3554 C CA . ASP B 1 143 ? -23.208 17.751 -70.566 1.00 30.86 140 ASP B CA 1
ATOM 3555 C C . ASP B 1 143 ? -24.037 17.936 -69.300 1.00 33.85 140 ASP B C 1
ATOM 3556 O O . ASP B 1 143 ? -25.025 18.678 -69.315 1.00 29.09 140 ASP B O 1
ATOM 3561 N N . LEU B 1 144 ? -23.674 17.261 -68.213 1.00 25.79 141 LEU B N 1
ATOM 3562 C CA . LEU B 1 144 ? -24.420 17.366 -66.970 1.00 29.48 141 LEU B CA 1
ATOM 3563 C C . LEU B 1 144 ? -23.487 17.023 -65.822 1.00 26.79 141 LEU B C 1
ATOM 3564 O O . LEU B 1 144 ? -22.700 16.077 -65.918 1.00 25.30 141 LEU B O 1
ATOM 3569 N N . VAL B 1 145 ? -23.554 17.810 -64.751 1.00 21.72 142 VAL B N 1
ATOM 3570 C CA . VAL B 1 145 ? -22.739 17.574 -63.562 1.00 24.09 142 VAL B CA 1
ATOM 3571 C C . VAL B 1 145 ? -23.655 17.663 -62.348 1.00 29.69 142 VAL B C 1
ATOM 3572 O O . VAL B 1 145 ? -24.352 18.669 -62.163 1.00 28.85 142 VAL B O 1
ATOM 3576 N N . GLN B 1 146 ? -23.672 16.612 -61.533 1.00 18.18 143 GLN B N 1
ATOM 3577 C CA . GLN B 1 146 ? -24.463 16.594 -60.314 1.00 23.36 143 GLN B CA 1
ATOM 3578 C C . GLN B 1 146 ? -23.539 16.319 -59.138 1.00 22.37 143 GLN B C 1
ATOM 3579 O O . GLN B 1 146 ? -22.618 15.504 -59.238 1.00 19.93 143 GLN B O 1
ATOM 3585 N N . VAL B 1 147 ? -23.767 17.019 -58.034 1.00 20.66 144 VAL B N 1
ATOM 3586 C CA . VAL B 1 147 ? -22.984 16.833 -56.818 1.00 20.65 144 VAL B CA 1
ATOM 3587 C C . VAL B 1 147 ? -23.935 16.407 -55.712 1.00 24.76 144 VAL B C 1
ATOM 3588 O O . VAL B 1 147 ? -25.008 17.001 -55.545 1.00 24.30 144 VAL B O 1
ATOM 3592 N N . GLU B 1 148 ? -23.560 15.359 -54.983 1.00 19.95 145 GLU B N 1
ATOM 3593 C CA . GLU B 1 148 ? -24.361 14.849 -53.881 1.00 21.15 145 GLU B CA 1
ATOM 3594 C C . GLU B 1 148 ? -23.486 14.677 -52.647 1.00 24.79 145 GLU B C 1
ATOM 3595 O O . GLU B 1 148 ? -22.271 14.468 -52.748 1.00 17.89 145 GLU B O 1
ATOM 3601 N N . GLU B 1 149 ? -24.119 14.771 -51.479 1.00 22.19 146 GLU B N 1
ATOM 3602 C CA . GLU B 1 149 ? -23.420 14.491 -50.235 1.00 21.18 146 GLU B CA 1
ATOM 3603 C C . GLU B 1 149 ? -23.046 13.014 -50.183 1.00 19.25 146 GLU B C 1
ATOM 3604 O O . GLU B 1 149 ? -23.848 12.139 -50.542 1.00 14.84 146 GLU B O 1
ATOM 3610 N N . ASP B 1 150 ? -21.816 12.737 -49.739 1.00 17.93 147 ASP B N 1
ATOM 3611 C CA . ASP B 1 150 ? -21.324 11.364 -49.730 1.00 16.78 147 ASP B CA 1
ATOM 3612 C C . ASP B 1 150 ? -22.250 10.447 -48.941 1.00 17.13 147 ASP B C 1
ATOM 3613 O O . ASP B 1 150 ? -22.466 9.292 -49.325 1.00 15.46 147 ASP B O 1
ATOM 3618 N N . THR B 1 151 ? -22.828 10.958 -47.853 1.00 16.25 148 THR B N 1
ATOM 3619 C CA . THR B 1 151 ? -23.704 10.148 -47.018 1.00 19.51 148 THR B CA 1
ATOM 3620 C C . THR B 1 151 ? -24.802 9.479 -47.837 1.00 16.29 148 THR B C 1
ATOM 3621 O O . THR B 1 151 ? -25.118 8.304 -47.619 1.00 17.18 148 THR B O 1
ATOM 3625 N N . LEU B 1 152 ? -25.378 10.207 -48.802 1.00 17.86 149 LEU B N 1
ATOM 3626 C CA . LEU B 1 152 ? -26.456 9.647 -49.611 1.00 17.21 149 LEU B CA 1
ATOM 3627 C C . LEU B 1 152 ? -25.954 8.490 -50.462 1.00 16.27 149 LEU B C 1
ATOM 3628 O O . LEU B 1 152 ? -26.592 7.433 -50.532 1.00 15.50 149 LEU B O 1
ATOM 3633 N N . MET B 1 153 ? -24.794 8.662 -51.099 1.00 18.07 150 MET B N 1
ATOM 3634 C CA . MET B 1 153 ? -24.265 7.605 -51.954 1.00 15.99 150 MET B CA 1
ATOM 3635 C C . MET B 1 153 ? -23.755 6.429 -51.130 1.00 14.32 150 MET B C 1
ATOM 3636 O O . MET B 1 153 ? -23.886 5.270 -51.548 1.00 16.84 150 MET B O 1
ATOM 3641 N N . ALA B 1 154 ? -23.163 6.703 -49.959 1.00 17.95 151 ALA B N 1
ATOM 3642 C CA . ALA B 1 154 ? -22.680 5.625 -49.093 1.00 14.09 151 ALA B CA 1
ATOM 3643 C C . ALA B 1 154 ? -23.797 4.642 -48.767 1.00 15.02 151 ALA B C 1
ATOM 3644 O O . ALA B 1 154 ? -23.627 3.423 -48.904 1.00 17.27 151 ALA B O 1
ATOM 3646 N N . ALA B 1 155 ? -24.956 5.158 -48.351 1.00 16.67 152 ALA B N 1
ATOM 3647 C CA . ALA B 1 155 ? -26.074 4.282 -48.012 1.00 13.31 152 ALA B CA 1
ATOM 3648 C C . ALA B 1 155 ? -26.487 3.440 -49.211 1.00 19.80 152 ALA B C 1
ATOM 3649 O O . ALA B 1 155 ? -26.692 2.228 -49.087 1.00 17.98 152 ALA B O 1
ATOM 3651 N N . LEU B 1 156 ? -26.612 4.070 -50.386 1.00 17.12 153 LEU B N 1
ATOM 3652 C CA . LEU B 1 156 ? -27.014 3.322 -51.574 1.00 13.49 153 LEU B CA 1
ATOM 3653 C C . LEU B 1 156 ? -25.969 2.273 -51.934 1.00 15.33 153 LEU B C 1
ATOM 3654 O O . LEU B 1 156 ? -26.310 1.121 -52.227 1.00 17.10 153 LEU B O 1
ATOM 3659 N N . GLY B 1 157 ? -24.685 2.642 -51.874 1.00 15.08 154 GLY B N 1
ATOM 3660 C CA . GLY B 1 157 ? -23.632 1.698 -52.205 1.00 14.18 154 GLY B CA 1
ATOM 3661 C C . GLY B 1 157 ? -23.529 0.556 -51.220 1.00 16.11 154 GLY B C 1
ATOM 3662 O O . GLY B 1 157 ? -23.125 -0.553 -51.587 1.00 17.12 154 GLY B O 1
ATOM 3663 N N . ALA B 1 158 ? -23.891 0.802 -49.965 1.00 17.86 155 ALA B N 1
ATOM 3664 C CA . ALA B 1 158 ? -23.862 -0.241 -48.952 1.00 14.96 155 ALA B CA 1
ATOM 3665 C C . ALA B 1 158 ? -25.084 -1.141 -49.014 1.00 20.53 155 ALA B C 1
ATOM 3666 O O . ALA B 1 158 ? -25.203 -2.056 -48.191 1.00 19.39 155 ALA B O 1
ATOM 3668 N N . GLY B 1 159 ? -25.992 -0.899 -49.956 1.00 17.26 156 GLY B N 1
ATOM 3669 C CA . GLY B 1 159 ? -27.091 -1.802 -50.222 1.00 16.57 156 GLY B CA 1
ATOM 3670 C C . GLY B 1 159 ? -28.453 -1.327 -49.773 1.00 18.82 156 GLY B C 1
ATOM 3671 O O . GLY B 1 159 ? -29.413 -2.099 -49.863 1.00 18.42 156 GLY B O 1
ATOM 3672 N N . ALA B 1 160 ? -28.571 -0.104 -49.276 1.00 18.09 157 ALA B N 1
ATOM 3673 C CA . ALA B 1 160 ? -29.855 0.378 -48.798 1.00 17.33 157 ALA B CA 1
ATOM 3674 C C . ALA B 1 160 ? -30.643 0.972 -49.955 1.00 17.18 157 ALA B C 1
ATOM 3675 O O . ALA B 1 160 ? -30.080 1.568 -50.879 1.00 16.15 157 ALA B O 1
ATOM 3677 N N . ASN B 1 161 ? -31.960 0.795 -49.905 1.00 17.59 158 ASN B N 1
ATOM 3678 C CA . ASN B 1 161 ? -32.837 1.379 -50.916 1.00 19.53 158 ASN B CA 1
ATOM 3679 C C . ASN B 1 161 ? -33.135 2.815 -50.515 1.00 19.10 158 ASN B C 1
ATOM 3680 O O . ASN B 1 161 ? -34.144 3.106 -49.867 1.00 19.00 158 ASN B O 1
ATOM 3685 N N . ILE B 1 162 ? -32.247 3.728 -50.923 1.00 14.92 159 ILE B N 1
ATOM 3686 C CA . ILE B 1 162 ? -32.407 5.131 -50.586 1.00 16.41 159 ILE B CA 1
ATOM 3687 C C . ILE B 1 162 ? -33.667 5.701 -51.206 1.00 23.76 159 IL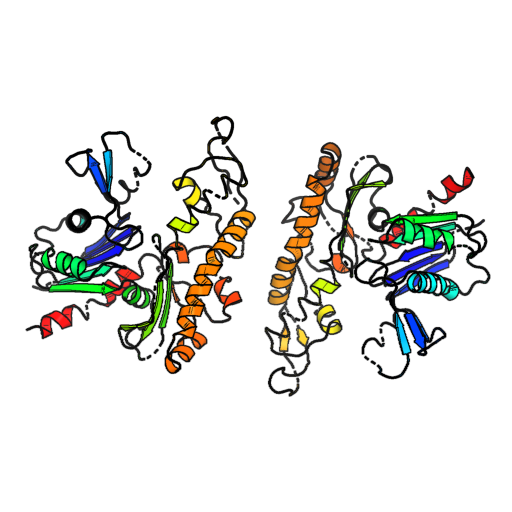E B C 1
ATOM 3688 O O . ILE B 1 162 ? -34.202 6.692 -50.711 1.00 18.78 159 ILE B O 1
ATOM 3693 N N . PHE B 1 163 ? -34.171 5.080 -52.271 1.00 19.32 160 PHE B N 1
ATOM 3694 C CA . PHE B 1 163 ? -35.339 5.623 -52.948 1.00 23.19 160 PHE B CA 1
ATOM 3695 C C . PHE B 1 163 ? -36.642 5.277 -52.248 1.00 19.73 160 PHE B C 1
ATOM 3696 O O . PHE B 1 163 ? -37.650 5.947 -52.492 1.00 27.13 160 PHE B O 1
ATOM 3704 N N . ALA B 1 164 ? -36.651 4.260 -51.396 1.00 21.79 161 ALA B N 1
ATOM 3705 C CA . ALA B 1 164 ? -37.883 3.829 -50.758 1.00 24.97 161 ALA B CA 1
ATOM 3706 C C . ALA B 1 164 ? -38.291 4.816 -49.671 1.00 26.64 161 ALA B C 1
ATOM 3707 O O . ALA B 1 164 ? -37.455 5.554 -49.142 1.00 21.50 161 ALA B O 1
ATOM 3709 N N . PRO B 1 165 ? -39.587 4.865 -49.328 1.00 27.26 162 PRO B N 1
ATOM 3710 C CA . PRO B 1 165 ? -40.071 5.683 -48.206 1.00 28.92 162 PRO B CA 1
ATOM 3711 C C . PRO B 1 165 ? -39.558 5.242 -46.828 1.00 29.76 162 PRO B C 1
ATOM 3712 O O . PRO B 1 165 ? -39.496 6.073 -45.923 1.00 34.62 162 PRO B O 1
ATOM 3727 N N . GLY B 1 167 ? -37.287 4.680 -43.832 1.00 23.75 164 GLY B N 1
ATOM 3728 C CA . GLY B 1 167 ? -36.116 5.422 -43.406 1.00 20.80 164 GLY B CA 1
ATOM 3729 C C . GLY B 1 167 ? -34.889 4.534 -43.407 1.00 19.44 164 GLY B C 1
ATOM 3730 O O . GLY B 1 167 ? -34.934 3.398 -42.929 1.00 22.67 164 GLY B O 1
ATOM 3731 N N . THR B 1 168 ? -33.799 5.058 -43.957 1.00 18.75 165 THR B N 1
ATOM 3732 C CA . THR B 1 168 ? -32.502 4.400 -43.962 1.00 18.92 165 THR B CA 1
ATOM 3733 C C . THR B 1 168 ? -31.579 5.148 -43.015 1.00 14.91 165 THR B C 1
ATOM 3734 O O . THR B 1 168 ? -31.487 6.376 -43.086 1.00 15.80 165 THR B O 1
ATOM 3738 N N . PHE B 1 169 ? -30.899 4.401 -42.142 1.00 18.47 166 PHE B N 1
ATOM 3739 C CA . PHE B 1 169 ? -30.063 4.920 -41.063 1.00 17.79 166 PHE B CA 1
ATOM 3740 C C . PHE B 1 169 ? -28.613 4.566 -41.390 1.00 16.33 166 PHE B C 1
ATOM 3741 O O . PHE B 1 169 ? -28.255 3.383 -41.401 1.00 16.86 166 PHE B O 1
ATOM 3749 N N . ILE B 1 170 ? -27.778 5.577 -41.649 1.00 15.65 167 ILE B N 1
ATOM 3750 C CA . ILE B 1 170 ? -26.433 5.357 -42.177 1.00 16.58 167 ILE B CA 1
ATOM 3751 C C . ILE B 1 170 ? -25.402 6.047 -41.291 1.00 14.91 167 ILE B C 1
ATOM 3752 O O . ILE B 1 170 ? -25.627 7.157 -40.796 1.00 15.76 167 ILE B O 1
ATOM 3757 N N . LEU B 1 171 ? -24.275 5.368 -41.070 1.00 12.57 168 LEU B N 1
ATOM 3758 C CA . LEU B 1 171 ? -23.136 5.912 -40.342 1.00 16.44 168 LEU B CA 1
ATOM 3759 C C . LEU B 1 171 ? -21.898 5.651 -41.186 1.00 13.86 168 LEU B C 1
ATOM 3760 O O . LEU B 1 171 ? -21.612 4.499 -41.528 1.00 14.81 168 LEU B O 1
ATOM 3765 N N . ASP B 1 172 ? -21.199 6.720 -41.558 1.00 12.97 169 ASP B N 1
ATOM 3766 C CA . ASP B 1 172 ? -20.013 6.656 -42.407 1.00 16.16 169 ASP B CA 1
ATOM 3767 C C . ASP B 1 172 ? -18.840 7.212 -41.605 1.00 12.30 169 ASP B C 1
ATOM 3768 O O . ASP B 1 172 ? -18.761 8.426 -41.385 1.00 13.06 169 ASP B O 1
ATOM 3773 N N . ILE B 1 173 ? -17.921 6.335 -41.191 1.00 15.61 170 ILE B N 1
ATOM 3774 C CA . ILE B 1 173 ? -16.762 6.722 -40.384 1.00 16.36 170 ILE B CA 1
ATOM 3775 C C . ILE B 1 173 ? -15.544 6.734 -41.303 1.00 15.74 170 ILE B C 1
ATOM 3776 O O . ILE B 1 173 ? -14.987 5.680 -41.628 1.00 16.56 170 ILE B O 1
ATOM 3781 N N . GLY B 1 174 ? -15.137 7.920 -41.734 1.00 16.76 171 GLY B N 1
ATOM 3782 C CA . GLY B 1 174 ? -14.059 8.095 -42.695 1.00 15.57 171 GLY B CA 1
ATOM 3783 C C . GLY B 1 174 ? -12.754 8.494 -42.034 1.00 19.50 171 GLY B C 1
ATOM 3784 O O . GLY B 1 174 ? -12.513 8.203 -40.858 1.00 18.79 171 GLY B O 1
ATOM 3785 N N . GLY B 1 175 ? -11.892 9.157 -42.803 1.00 17.15 172 GLY B N 1
ATOM 3786 C CA . GLY B 1 175 ? -10.629 9.641 -42.274 1.00 17.74 172 GLY B CA 1
ATOM 3787 C C . GLY B 1 175 ? -10.750 11.006 -41.631 1.00 21.13 172 GLY B C 1
ATOM 3788 O O . GLY B 1 175 ? -10.274 11.217 -40.510 1.00 18.71 172 GLY B O 1
ATOM 3789 N N . GLY B 1 176 ? -11.397 11.943 -42.319 1.00 20.15 173 GLY B N 1
ATOM 3790 C CA . GLY B 1 176 ? -11.501 13.299 -41.812 1.00 22.66 173 GLY B CA 1
ATOM 3791 C C . GLY B 1 176 ? -12.792 13.582 -41.073 1.00 20.56 173 GLY B C 1
ATOM 3792 O O . GLY B 1 176 ? -12.838 14.444 -40.202 1.00 22.08 173 GLY B O 1
ATOM 3804 N N . THR B 1 178 ? -16.716 11.845 -39.588 1.00 14.83 175 THR B N 1
ATOM 3805 C CA . THR B 1 178 ? -17.738 10.833 -39.370 1.00 15.27 175 THR B CA 1
ATOM 3806 C C . THR B 1 178 ? -19.090 11.488 -39.612 1.00 19.18 175 THR B C 1
ATOM 3807 O O . THR B 1 178 ? -19.391 12.530 -39.030 1.00 16.48 175 THR B O 1
ATOM 3811 N N . SER B 1 179 ? -19.913 10.899 -40.464 1.00 16.81 176 SER B N 1
ATOM 3812 C CA . SER B 1 179 ? -21.233 11.456 -40.693 1.00 17.45 176 SER B CA 1
ATOM 3813 C C . SER B 1 179 ? -22.287 10.387 -40.452 1.00 16.03 176 SER B C 1
ATOM 3814 O O . SER B 1 179 ? -22.057 9.195 -40.669 1.00 15.92 176 SER B O 1
ATOM 3817 N N . ALA B 1 180 ? -23.443 10.836 -39.985 1.00 17.34 177 ALA B N 1
ATOM 3818 C CA . ALA B 1 180 ? -24.597 9.982 -39.798 1.00 13.57 177 ALA B CA 1
ATOM 3819 C C . ALA B 1 180 ? -25.797 10.688 -40.402 1.00 18.93 177 ALA B C 1
ATOM 3820 O O . ALA B 1 180 ? -25.823 11.918 -40.496 1.00 17.18 177 ALA B O 1
ATOM 3822 N N . GLY B 1 181 ? -26.772 9.906 -40.845 1.00 16.55 178 GLY B N 1
ATOM 3823 C CA . GLY B 1 181 ? -27.976 10.526 -41.363 1.00 16.92 178 GLY B CA 1
ATOM 3824 C C . GLY B 1 181 ? -29.116 9.550 -41.510 1.00 15.89 178 GLY B C 1
ATOM 3825 O O . GLY B 1 181 ? -28.951 8.335 -41.415 1.00 15.00 178 GLY B O 1
ATOM 3826 N N . ILE B 1 182 ? -30.290 10.121 -41.750 1.00 12.78 179 ILE B N 1
ATOM 3827 C CA . ILE B 1 182 ? -31.494 9.382 -42.094 1.00 14.89 179 ILE B CA 1
ATOM 3828 C C . ILE B 1 182 ? -31.872 9.758 -43.513 1.00 16.63 179 ILE B C 1
ATOM 3829 O O . ILE B 1 182 ? -31.887 10.946 -43.861 1.00 17.64 179 ILE B O 1
ATOM 3834 N N . ILE B 1 183 ? -32.164 8.747 -44.325 1.00 19.42 180 ILE B N 1
ATOM 3835 C CA . ILE B 1 183 ? -32.440 8.904 -45.745 1.00 18.62 180 ILE B CA 1
ATOM 3836 C C . ILE B 1 183 ? -33.839 8.369 -46.014 1.00 18.89 180 ILE B C 1
ATOM 3837 O O . ILE B 1 183 ? -34.259 7.375 -45.409 1.00 18.87 180 ILE B O 1
ATOM 3842 N N . SER B 1 184 ? -34.575 9.051 -46.893 1.00 18.55 181 SER B N 1
ATOM 3843 C CA . SER B 1 184 ? -35.862 8.535 -47.337 1.00 19.83 181 SER B CA 1
ATOM 3844 C C . SER B 1 184 ? -36.215 9.167 -48.675 1.00 21.59 181 SER B C 1
ATOM 3845 O O . SER B 1 184 ? -35.910 10.339 -48.915 1.00 21.21 181 SER B O 1
ATOM 3848 N N . ALA B 1 185 ? -36.840 8.372 -49.541 1.00 22.70 182 ALA B N 1
ATOM 3849 C CA . ALA B 1 185 ? -37.443 8.882 -50.771 1.00 28.24 182 ALA B CA 1
ATOM 3850 C C . ALA B 1 185 ? -36.418 9.599 -51.651 1.00 24.06 182 ALA B C 1
ATOM 3851 O O . ALA B 1 185 ? -36.716 10.619 -52.273 1.00 25.61 182 ALA B O 1
ATOM 3853 N N . GLY B 1 186 ? -35.193 9.070 -51.701 1.00 20.24 183 GLY B N 1
ATOM 3854 C CA . GLY B 1 186 ? -34.196 9.596 -52.609 1.00 22.00 183 GLY B CA 1
ATOM 3855 C C . GLY B 1 186 ? -33.350 10.731 -52.077 1.00 20.98 183 GLY B C 1
ATOM 3856 O O . GLY B 1 186 ? -32.508 11.254 -52.819 1.00 25.66 183 GLY B O 1
ATOM 3857 N N . GLY B 1 187 ? -33.523 11.132 -50.819 1.00 22.45 184 GLY B N 1
ATOM 3858 C CA . GLY B 1 187 ? -32.697 12.207 -50.308 1.00 21.56 184 GLY B CA 1
ATOM 3859 C C . GLY B 1 187 ? -32.423 12.081 -48.827 1.00 18.56 184 GLY B C 1
ATOM 3860 O O . GLY B 1 187 ? -33.026 11.267 -48.125 1.00 20.18 184 GLY B O 1
ATOM 3861 N N . ILE B 1 188 ? -31.508 12.928 -48.361 1.00 18.86 185 ILE B N 1
ATOM 3862 C CA . ILE B 1 188 ? -31.176 13.018 -46.942 1.00 17.74 185 ILE B CA 1
ATOM 3863 C C . ILE B 1 188 ? -32.266 13.794 -46.216 1.00 20.17 185 ILE B C 1
ATOM 3864 O O . ILE B 1 188 ? -32.614 14.910 -46.611 1.00 20.44 185 ILE B O 1
ATOM 3869 N N . VAL B 1 189 ? -32.815 13.199 -45.156 1.00 19.44 186 VAL B N 1
ATOM 3870 C CA . VAL B 1 189 ? -33.777 13.901 -44.312 1.00 18.53 186 VAL B CA 1
ATOM 3871 C C . VAL B 1 189 ? -33.049 14.735 -43.269 1.00 20.16 186 VAL B C 1
ATOM 3872 O O . VAL B 1 189 ? -33.322 15.930 -43.092 1.00 20.09 186 VAL B O 1
ATOM 3876 N N . VAL B 1 190 ? -32.090 14.125 -42.581 1.00 18.69 187 VAL B N 1
ATOM 3877 C CA . VAL B 1 190 ? -31.221 14.841 -41.657 1.00 18.14 187 VAL B CA 1
ATOM 3878 C C . VAL B 1 190 ? -29.850 14.186 -41.709 1.00 17.18 187 VAL B C 1
ATOM 3879 O O . VAL B 1 190 ? -29.738 12.960 -41.775 1.00 16.92 187 VAL B O 1
ATOM 3883 N N . SER B 1 191 ? -28.808 15.001 -41.707 1.00 18.76 188 SER B N 1
ATOM 3884 C CA . SER B 1 191 ? -27.452 14.470 -41.561 1.00 18.33 188 SER B CA 1
ATOM 3885 C C . SER B 1 191 ? -26.575 15.440 -40.790 1.00 23.66 188 SER B C 1
ATOM 3886 O O . SER B 1 191 ? -26.834 16.645 -40.739 1.00 21.21 188 SER B O 1
ATOM 3900 N N . SER B 1 193 ? -22.166 15.836 -39.550 1.00 18.32 190 SER B N 1
ATOM 3901 C CA . SER B 1 193 ? -20.819 15.261 -39.532 1.00 17.78 190 SER B CA 1
ATOM 3902 C C . SER B 1 193 ? -19.950 15.877 -38.422 1.00 25.17 190 SER B C 1
ATOM 3903 O O . SER B 1 193 ? -20.148 17.021 -38.006 1.00 18.10 190 SER B O 1
ATOM 3906 N N . ILE B 1 194 ? -18.987 15.100 -37.923 1.00 17.90 191 ILE B N 1
ATOM 3907 C CA . ILE B 1 194 ? -18.122 15.543 -36.835 1.00 17.69 191 ILE B CA 1
ATOM 3908 C C . ILE B 1 194 ? -16.681 15.238 -37.206 1.00 18.46 191 ILE B C 1
ATOM 3909 O O . ILE B 1 194 ? -16.403 14.410 -38.075 1.00 20.75 191 ILE B O 1
ATOM 3914 N N . LYS B 1 195 ? -15.758 15.930 -36.532 1.00 18.91 192 LYS B N 1
ATOM 3915 C CA . LYS B 1 195 ? -14.337 15.764 -36.790 1.00 19.04 192 LYS B CA 1
ATOM 3916 C C . LYS B 1 195 ? -13.755 14.512 -36.148 1.00 18.09 192 LYS B C 1
ATOM 3917 O O . LYS B 1 195 ? -12.598 14.175 -36.429 1.00 20.66 192 LYS B O 1
ATOM 3923 N N . ILE B 1 196 ? -14.504 13.840 -35.281 1.00 19.32 193 ILE B N 1
ATOM 3924 C CA . ILE B 1 196 ? -14.022 12.626 -34.631 1.00 15.60 193 ILE B CA 1
ATOM 3925 C C . ILE B 1 196 ? -14.129 11.461 -35.608 1.00 19.28 193 ILE B C 1
ATOM 3926 O O . ILE B 1 196 ? -15.194 10.835 -35.740 1.00 16.04 193 ILE B O 1
ATOM 3931 N N . ALA B 1 197 ? -13.033 11.178 -36.311 1.00 14.35 194 ALA B N 1
ATOM 3932 C CA . ALA B 1 197 ? -12.976 10.049 -37.232 1.00 16.45 194 ALA B CA 1
ATOM 3933 C C . ALA B 1 197 ? -11.582 9.438 -37.250 1.00 20.43 194 ALA B C 1
ATOM 3934 O O . ALA B 1 197 ? -10.854 9.515 -36.256 1.00 17.52 194 ALA B O 1
ATOM 3936 N N . GLY B 1 198 ? -11.195 8.866 -38.392 1.00 16.04 195 GLY B N 1
ATOM 3937 C CA . GLY B 1 198 ? -9.988 8.049 -38.436 1.00 15.53 195 GLY B CA 1
ATOM 3938 C C . GLY B 1 198 ? -8.728 8.804 -38.056 1.00 17.03 195 GLY B C 1
ATOM 3939 O O . GLY B 1 198 ? -7.920 8.320 -37.261 1.00 16.85 195 GLY B O 1
ATOM 3940 N N . ASN B 1 199 ? -8.533 9.993 -38.634 1.00 16.26 196 ASN B N 1
ATOM 3941 C CA . ASN B 1 199 ? -7.338 10.783 -38.338 1.00 20.77 196 ASN B CA 1
ATOM 3942 C C . ASN B 1 199 ? -7.283 11.161 -36.863 1.00 19.44 196 ASN B C 1
ATOM 3943 O O . ASN B 1 199 ? -6.236 11.034 -36.212 1.00 19.23 196 ASN B O 1
ATOM 3948 N N . TYR B 1 200 ? -8.406 11.641 -36.322 1.00 18.36 197 TYR B N 1
ATOM 3949 C CA . TYR B 1 200 ? -8.475 11.975 -34.903 1.00 20.44 197 TYR B CA 1
ATOM 3950 C C . TYR B 1 200 ? -8.158 10.765 -34.029 1.00 18.06 197 TYR B C 1
ATOM 3951 O O . TYR B 1 200 ? -7.422 10.881 -33.039 1.00 21.12 197 TYR B O 1
ATOM 3960 N N . ILE B 1 201 ? -8.721 9.601 -34.372 1.00 16.32 198 ILE B N 1
ATOM 3961 C CA . ILE B 1 201 ? -8.452 8.374 -33.625 1.00 15.24 198 ILE B CA 1
ATOM 3962 C C . ILE B 1 201 ? -6.960 8.076 -33.606 1.00 13.98 198 ILE B C 1
ATOM 3963 O O . ILE B 1 201 ? -6.373 7.807 -32.551 1.00 18.31 198 ILE B O 1
ATOM 3968 N N . ASP B 1 202 ? -6.330 8.092 -34.781 1.00 14.54 199 ASP B N 1
ATOM 3969 C CA . ASP B 1 202 ? -4.913 7.752 -34.854 1.00 18.60 199 ASP B CA 1
ATOM 3970 C C . ASP B 1 202 ? -4.062 8.759 -34.091 1.00 18.04 199 ASP B C 1
ATOM 3971 O O . ASP B 1 202 ? -3.062 8.385 -33.466 1.00 18.64 199 ASP B O 1
ATOM 3976 N N . GLU B 1 203 ? -4.447 10.037 -34.112 1.00 18.59 200 GLU B N 1
ATOM 3977 C CA A GLU B 1 203 ? -3.684 11.043 -33.373 0.50 17.53 200 GLU B CA 1
ATOM 3978 C CA B GLU B 1 203 ? -3.679 11.036 -33.374 0.50 17.53 200 GLU B CA 1
ATOM 3979 C C . GLU B 1 203 ? -3.795 10.823 -31.868 1.00 17.83 200 GLU B C 1
ATOM 3980 O O . GLU B 1 203 ? -2.817 11.005 -31.134 1.00 17.05 200 GLU B O 1
ATOM 3991 N N . GLU B 1 204 ? -4.975 10.424 -31.388 1.00 14.36 201 GLU B N 1
ATOM 3992 C CA . GLU B 1 204 ? -5.125 10.120 -29.966 1.00 16.76 201 GLU B CA 1
ATOM 3993 C C . GLU B 1 204 ? -4.309 8.894 -29.580 1.00 16.28 201 GLU B C 1
ATOM 3994 O O . GLU B 1 204 ? -3.753 8.828 -28.476 1.00 17.81 201 GLU B O 1
ATOM 4000 N N . ILE B 1 205 ? -4.249 7.896 -30.462 1.00 15.18 202 ILE B N 1
ATOM 4001 C CA . ILE B 1 205 ? -3.418 6.725 -30.186 1.00 16.34 202 ILE B CA 1
ATOM 4002 C C . ILE B 1 205 ? -1.952 7.136 -30.093 1.00 14.97 202 ILE B C 1
ATOM 4003 O O . ILE B 1 205 ? -1.235 6.741 -29.165 1.00 18.50 202 ILE B O 1
ATOM 4008 N N . LEU B 1 206 ? -1.492 7.936 -31.053 1.00 15.67 203 LEU B N 1
ATOM 4009 C CA . LEU B 1 206 ? -0.140 8.495 -31.046 1.00 17.76 203 LEU B CA 1
ATOM 4010 C C . LEU B 1 206 ? 0.148 9.144 -29.707 1.00 18.76 203 LEU B C 1
ATOM 4011 O O . LEU B 1 206 ? 1.116 8.790 -29.025 1.00 18.60 203 LEU B O 1
ATOM 4027 N N . TYR B 1 208 ? -1.433 8.950 -26.860 1.00 16.35 205 TYR B N 1
ATOM 4028 C CA . TYR B 1 208 ? -1.511 8.031 -25.726 1.00 18.00 205 TYR B CA 1
ATOM 4029 C C . TYR B 1 208 ? -0.221 7.218 -25.620 1.00 18.56 205 TYR B C 1
ATOM 4030 O O . TYR B 1 208 ? 0.355 7.081 -24.544 1.00 17.21 205 TYR B O 1
ATOM 4039 N N . ILE B 1 209 ? 0.243 6.679 -26.747 1.00 15.66 206 ILE B N 1
ATOM 4040 C CA . ILE B 1 209 ? 1.412 5.804 -26.700 1.00 17.72 206 ILE B CA 1
ATOM 4041 C C . ILE B 1 209 ? 2.661 6.592 -26.341 1.00 15.96 206 ILE B C 1
ATOM 4042 O O . ILE B 1 209 ? 3.504 6.128 -25.559 1.00 19.17 206 ILE B O 1
ATOM 4047 N N . ARG B 1 210 ? 2.810 7.785 -26.915 1.00 18.60 207 ARG B N 1
ATOM 4048 C CA A ARG B 1 210 ? 3.972 8.605 -26.594 0.50 19.72 207 ARG B CA 1
ATOM 4049 C CA B ARG B 1 210 ? 3.966 8.618 -26.596 0.50 19.72 207 ARG B CA 1
ATOM 4050 C C . ARG B 1 210 ? 4.041 8.902 -25.100 1.00 21.66 207 ARG B C 1
ATOM 4051 O O . ARG B 1 210 ? 5.109 8.778 -24.487 1.00 23.40 207 ARG B O 1
ATOM 4066 N N . ALA B 1 211 ? 2.908 9.272 -24.489 1.00 18.47 208 ALA B N 1
ATOM 4067 C CA . ALA B 1 211 ? 2.887 9.541 -23.052 1.00 20.58 208 ALA B CA 1
ATOM 4068 C C . ALA B 1 211 ? 3.099 8.269 -22.240 1.00 26.41 208 ALA B C 1
ATOM 4069 O O . ALA B 1 211 ? 3.966 8.225 -21.358 1.00 27.58 208 ALA B O 1
ATOM 4071 N N . LYS B 1 212 ? 2.314 7.224 -22.523 1.00 20.58 209 LYS B N 1
ATOM 4072 C CA . LYS B 1 212 ? 2.285 6.039 -21.669 1.00 20.47 209 LYS B CA 1
ATOM 4073 C C . LYS B 1 212 ? 3.524 5.171 -21.830 1.00 23.53 209 LYS B C 1
ATOM 4074 O O . LYS B 1 212 ? 3.948 4.523 -20.866 1.00 26.37 209 LYS B O 1
ATOM 4080 N N . HIS B 1 213 ? 4.100 5.116 -23.029 1.00 21.80 210 HIS B N 1
ATOM 4081 C CA . HIS B 1 213 ? 5.238 4.250 -23.305 1.00 22.85 210 HIS B CA 1
ATOM 4082 C C . HIS B 1 213 ? 6.528 5.035 -23.515 1.00 18.35 210 HIS B C 1
ATOM 4083 O O . HIS B 1 213 ? 7.545 4.435 -23.886 1.00 19.55 210 HIS B O 1
ATOM 4090 N N . THR B 1 214 ? 6.499 6.355 -23.296 1.00 19.26 211 THR B N 1
ATOM 4091 C CA . THR B 1 214 ? 7.639 7.265 -23.466 1.00 17.03 211 THR B CA 1
ATOM 4092 C C . THR B 1 214 ? 8.490 6.902 -24.680 1.00 19.31 211 THR B C 1
ATOM 4093 O O . THR B 1 214 ? 9.710 6.725 -24.598 1.00 17.87 211 THR B O 1
ATOM 4097 N N . ILE B 1 215 ? 7.832 6.812 -25.830 1.00 15.07 212 ILE B N 1
ATOM 4098 C CA . ILE B 1 215 ? 8.483 6.440 -27.081 1.00 16.03 212 ILE B CA 1
ATOM 4099 C C . ILE B 1 215 ? 7.963 7.352 -28.183 1.00 20.53 212 ILE B C 1
ATOM 4100 O O . ILE B 1 215 ? 6.787 7.726 -28.185 1.00 16.98 212 ILE B O 1
ATOM 4105 N N . SER B 1 216 ? 8.839 7.728 -29.111 1.00 19.90 213 SER B N 1
ATOM 4106 C CA . SER B 1 216 ? 8.375 8.449 -30.286 1.00 20.06 213 SER B CA 1
ATOM 4107 C C . SER B 1 216 ? 7.497 7.539 -31.144 1.00 20.58 213 SER B C 1
ATOM 4108 O O . SER B 1 216 ? 7.637 6.312 -31.139 1.00 19.80 213 SER B O 1
ATOM 4111 N N . ILE B 1 217 ? 6.578 8.153 -31.884 1.00 17.10 214 ILE B N 1
ATOM 4112 C CA . ILE B 1 217 ? 5.668 7.405 -32.744 1.00 18.21 214 ILE B CA 1
ATOM 4113 C C . ILE B 1 217 ? 5.051 8.358 -33.757 1.00 19.52 214 ILE B C 1
ATOM 4114 O O . ILE B 1 217 ? 4.639 9.472 -33.409 1.00 20.39 214 ILE B O 1
ATOM 4119 N N . GLY B 1 218 ? 5.011 7.937 -35.025 1.00 20.78 215 GLY B N 1
ATOM 4120 C CA . GLY B 1 218 ? 4.375 8.704 -36.071 1.00 21.93 215 GLY B CA 1
ATOM 4121 C C . GLY B 1 218 ? 2.941 8.254 -36.338 1.00 22.55 215 GLY B C 1
ATOM 4122 O O . GLY B 1 218 ? 2.487 7.205 -35.887 1.00 22.94 215 GLY B O 1
ATOM 4123 N N . VAL B 1 219 ? 2.221 9.089 -37.094 1.00 19.05 216 VAL B N 1
ATOM 4124 C CA . VAL B 1 219 ? 0.809 8.810 -37.350 1.00 19.15 216 VAL B CA 1
ATOM 4125 C C . VAL B 1 219 ? 0.637 7.535 -38.167 1.00 20.25 216 VAL B C 1
ATOM 4126 O O . VAL B 1 219 ? -0.380 6.844 -38.038 1.00 22.15 216 VAL B O 1
ATOM 4130 N N . VAL B 1 220 ? 1.595 7.217 -39.035 1.00 18.27 217 VAL B N 1
ATOM 4131 C CA . VAL B 1 220 ? 1.480 6.017 -39.852 1.00 23.28 217 VAL B CA 1
ATOM 4132 C C . VAL B 1 220 ? 1.603 4.769 -38.988 1.00 21.71 217 VAL B C 1
ATOM 4133 O O . VAL B 1 220 ? 0.893 3.778 -39.196 1.00 21.73 217 VAL B O 1
ATOM 4137 N N . THR B 1 221 ? 2.497 4.795 -38.001 1.00 19.48 218 THR B N 1
ATOM 4138 C CA . THR B 1 221 ? 2.576 3.671 -37.071 1.00 17.42 218 THR B CA 1
ATOM 4139 C C . THR B 1 221 ? 1.344 3.625 -36.167 1.00 19.62 218 THR B C 1
ATOM 4140 O O . THR B 1 221 ? 0.814 2.542 -35.882 1.00 18.16 218 THR B O 1
ATOM 4144 N N . ALA B 1 222 ? 0.857 4.789 -35.729 1.00 18.58 219 ALA B N 1
ATOM 4145 C CA . ALA B 1 222 ? -0.381 4.821 -34.955 1.00 18.70 219 ALA B CA 1
ATOM 4146 C C . ALA B 1 222 ? -1.531 4.216 -35.750 1.00 16.67 219 ALA B C 1
ATOM 4147 O O . ALA B 1 222 ? -2.312 3.421 -35.214 1.00 15.18 219 ALA B O 1
ATOM 4149 N N . GLU B 1 223 ? -1.625 4.554 -37.042 1.00 17.15 220 GLU B N 1
ATOM 4150 C CA . GLU B 1 223 ? -2.644 3.952 -37.899 1.00 18.20 220 GLU B CA 1
ATOM 4151 C C . GLU B 1 223 ? -2.476 2.441 -37.982 1.00 17.12 220 GLU B C 1
ATOM 4152 O O . GLU B 1 223 ? -3.460 1.692 -37.936 1.00 17.79 220 GLU B O 1
ATOM 4158 N N . GLN B 1 224 ? -1.233 1.968 -38.099 1.00 16.45 221 GLN B N 1
ATOM 4159 C CA . GLN B 1 224 ? -1.011 0.531 -38.229 1.00 18.43 221 GLN B CA 1
ATOM 4160 C C . GLN B 1 224 ? -1.411 -0.205 -36.955 1.00 17.71 221 GLN B C 1
ATOM 4161 O O . GLN B 1 224 ? -2.013 -1.280 -37.017 1.00 18.44 221 GLN B O 1
ATOM 4167 N N . ILE B 1 225 ? -1.086 0.357 -35.799 1.00 13.00 222 ILE B N 1
ATOM 4168 C CA . ILE B 1 225 ? -1.505 -0.213 -34.522 1.00 14.52 222 ILE B CA 1
ATOM 4169 C C . ILE B 1 225 ? -3.013 -0.369 -34.468 1.00 19.85 222 ILE B C 1
ATOM 4170 O O . ILE B 1 225 ? -3.529 -1.412 -34.055 1.00 15.55 222 ILE B O 1
ATOM 4197 N N . GLN B 1 228 ? -4.109 -3.146 -36.834 1.00 19.35 225 GLN B N 1
ATOM 4198 C CA . GLN B 1 228 ? -3.581 -4.464 -36.492 1.00 17.17 225 GLN B CA 1
ATOM 4199 C C . GLN B 1 228 ? -4.141 -5.049 -35.195 1.00 19.05 225 GLN B C 1
ATOM 4200 O O . GLN B 1 228 ? -4.454 -6.243 -35.128 1.00 23.24 225 GLN B O 1
ATOM 4206 N N . ILE B 1 229 ? -4.231 -4.229 -34.147 1.00 16.21 226 ILE B N 1
ATOM 4207 C CA . ILE B 1 229 ? -4.692 -4.696 -32.844 1.00 19.65 226 ILE B CA 1
ATOM 4208 C C . ILE B 1 229 ? -5.818 -3.850 -32.269 1.00 19.60 226 ILE B C 1
ATOM 4209 O O . ILE B 1 229 ? -6.283 -4.138 -31.165 1.00 19.27 226 ILE B O 1
ATOM 4214 N N . GLY B 1 230 ? -6.270 -2.814 -32.974 1.00 20.62 227 GLY B N 1
ATOM 4215 C CA . GLY B 1 230 ? -7.374 -2.010 -32.476 1.00 19.04 227 GLY B CA 1
ATOM 4216 C C . GLY B 1 230 ? -8.698 -2.751 -32.544 1.00 18.37 227 GLY B C 1
ATOM 4217 O O . GLY B 1 230 ? -8.938 -3.580 -33.427 1.00 20.39 227 GLY B O 1
ATOM 4218 N N . SER B 1 231 ? -9.573 -2.442 -31.588 1.00 17.49 228 SER B N 1
ATOM 4219 C CA . SER B 1 231 ? -10.844 -3.142 -31.447 1.00 18.09 228 SER B CA 1
ATOM 4220 C C . SER B 1 231 ? -11.746 -2.348 -30.516 1.00 16.20 228 SER B C 1
ATOM 4221 O O . SER B 1 231 ? -11.273 -1.561 -29.693 1.00 15.61 228 SER B O 1
ATOM 4224 N N . LEU B 1 232 ? -13.056 -2.555 -30.669 1.00 15.59 229 LEU B N 1
ATOM 4225 C CA . LEU B 1 232 ? -14.051 -1.954 -29.791 1.00 17.26 229 LEU B CA 1
ATOM 4226 C C . LEU B 1 232 ? -14.754 -2.983 -28.922 1.00 20.46 229 LEU B C 1
ATOM 4227 O O . LEU B 1 232 ? -15.592 -2.616 -28.087 1.00 19.72 229 LEU B O 1
ATOM 4232 N N . TYR B 1 233 ? -14.418 -4.254 -29.087 1.00 14.38 230 TYR B N 1
ATOM 4233 C CA . TYR B 1 233 ? -15.121 -5.355 -28.467 1.00 20.37 230 TYR B CA 1
ATOM 4234 C C . TYR B 1 233 ? -14.168 -6.533 -28.438 1.00 22.79 230 TYR B C 1
ATOM 4235 O O . TYR B 1 233 ? -13.293 -6.637 -29.308 1.00 23.05 230 TYR B O 1
ATOM 4255 N N . GLY B 1 235 ? -12.356 -10.039 -28.878 1.00 23.65 232 GLY B N 1
ATOM 4256 C CA . GLY B 1 235 ? -12.227 -10.896 -30.042 1.00 27.17 232 GLY B CA 1
ATOM 4257 C C . GLY B 1 235 ? -12.010 -12.344 -29.647 1.00 24.52 232 GLY B C 1
ATOM 4258 O O . GLY B 1 235 ? -12.206 -12.702 -28.488 1.00 25.97 232 GLY B O 1
ATOM 4270 N N . GLU B 1 237 ? -9.183 -13.832 -29.620 1.00 20.42 234 GLU B N 1
ATOM 4271 C CA . GLU B 1 237 ? -7.860 -13.992 -29.028 1.00 20.16 234 GLU B CA 1
ATOM 4272 C C . GLU B 1 237 ? -7.291 -12.656 -28.572 1.00 21.54 234 GLU B C 1
ATOM 4273 O O . GLU B 1 237 ? -7.709 -11.599 -29.053 1.00 22.26 234 GLU B O 1
ATOM 4279 N N . THR B 1 238 ? -6.333 -12.694 -27.654 1.00 18.11 235 THR B N 1
ATOM 4280 C CA . THR B 1 238 ? -5.612 -11.479 -27.298 1.00 21.75 235 THR B CA 1
ATOM 4281 C C . THR B 1 238 ? -4.601 -11.171 -28.389 1.00 26.21 235 THR B C 1
ATOM 4282 O O . THR B 1 238 ? -4.008 -12.084 -28.978 1.00 21.99 235 THR B O 1
ATOM 4308 N N . MET B 1 241 ? 1.507 -6.156 -30.100 1.00 23.93 238 MET B N 1
ATOM 4309 C CA . MET B 1 241 ? 2.530 -5.919 -31.105 1.00 19.99 238 MET B CA 1
ATOM 4310 C C . MET B 1 241 ? 3.612 -5.019 -30.565 1.00 20.55 238 MET B C 1
ATOM 4311 O O . MET B 1 241 ? 3.372 -4.186 -29.688 1.00 20.60 238 MET B O 1
ATOM 4316 N N . VAL B 1 242 ? 4.803 -5.189 -31.112 1.00 18.35 239 VAL B N 1
ATOM 4317 C CA . VAL B 1 242 ? 5.965 -4.407 -30.719 1.00 16.20 239 VAL B CA 1
ATOM 4318 C C . VAL B 1 242 ? 6.147 -3.287 -31.726 1.00 15.94 239 VAL B C 1
ATOM 4319 O O . VAL B 1 242 ? 6.029 -3.502 -32.939 1.00 19.48 239 VAL B O 1
ATOM 4323 N N . ILE B 1 243 ? 6.431 -2.088 -31.229 1.00 15.51 240 ILE B N 1
ATOM 4324 C CA . ILE B 1 243 ? 6.780 -0.973 -32.089 1.00 15.41 240 ILE B CA 1
ATOM 4325 C C . ILE B 1 243 ? 8.157 -0.464 -31.695 1.00 16.81 240 ILE B C 1
ATOM 4326 O O . ILE B 1 243 ? 8.654 -0.710 -30.594 1.00 16.72 240 ILE B O 1
ATOM 4331 N N . PHE B 1 244 ? 8.749 0.287 -32.612 1.00 18.02 241 PHE B N 1
ATOM 4332 C CA . PHE B 1 244 ? 10.108 0.772 -32.497 1.00 16.86 241 PHE B CA 1
ATOM 4333 C C . PHE B 1 244 ? 10.117 2.284 -32.624 1.00 17.14 241 PHE B C 1
ATOM 4334 O O . PHE B 1 244 ? 9.319 2.874 -33.366 1.00 19.14 241 PHE B O 1
ATOM 4342 N N . GLY B 1 245 ? 11.037 2.904 -31.905 1.00 17.31 242 GLY B N 1
ATOM 4343 C CA . GLY B 1 245 ? 11.087 4.346 -31.883 1.00 20.72 242 GLY B CA 1
ATOM 4344 C C . GLY B 1 245 ? 12.265 4.813 -31.070 1.00 18.05 242 GLY B C 1
ATOM 4345 O O . GLY B 1 245 ? 13.210 4.065 -30.815 1.00 19.96 242 GLY B O 1
ATOM 4346 N N . ARG B 1 246 ? 12.178 6.053 -30.635 1.00 20.71 243 ARG B N 1
ATOM 4347 C CA A ARG B 1 246 ? 13.230 6.698 -29.864 0.50 21.42 243 ARG B CA 1
ATOM 4348 C CA B ARG B 1 246 ? 13.232 6.684 -29.862 0.50 21.42 243 ARG B CA 1
ATOM 4349 C C . ARG B 1 246 ? 12.717 6.969 -28.456 1.00 19.78 243 ARG B C 1
ATOM 4350 O O . ARG B 1 246 ? 11.594 7.450 -28.285 1.00 19.65 243 ARG B O 1
ATOM 4365 N N . ASP B 1 247 ? 13.526 6.627 -27.449 1.00 19.82 244 ASP B N 1
ATOM 4366 C CA . ASP B 1 247 ? 13.181 6.940 -26.065 1.00 18.64 244 ASP B CA 1
ATOM 4367 C C . ASP B 1 247 ? 13.021 8.448 -25.903 1.00 26.52 244 ASP B C 1
ATOM 4368 O O . ASP B 1 247 ? 13.960 9.206 -26.157 1.00 25.65 244 ASP B O 1
ATOM 4373 N N . VAL B 1 248 ? 11.833 8.904 -25.492 1.00 18.96 245 VAL B N 1
ATOM 4374 C CA . VAL B 1 248 ? 11.607 10.346 -25.467 1.00 23.78 245 VAL B CA 1
ATOM 4375 C C . VAL B 1 248 ? 12.406 11.060 -24.385 1.00 27.25 245 VAL B C 1
ATOM 4376 O O . VAL B 1 248 ? 12.481 12.292 -24.405 1.00 28.85 245 VAL B O 1
ATOM 4380 N N . VAL B 1 249 ? 12.998 10.334 -23.443 1.00 25.61 246 VAL B N 1
ATOM 4381 C CA . VAL B 1 249 ? 13.836 10.936 -22.407 1.00 30.51 246 VAL B CA 1
ATOM 4382 C C . VAL B 1 249 ? 15.312 10.888 -22.782 1.00 35.11 246 VAL B C 1
ATOM 4383 O O . VAL B 1 249 ? 16.011 11.899 -22.708 1.00 41.95 246 VAL B O 1
ATOM 4387 N N . THR B 1 250 ? 15.806 9.719 -23.200 1.00 35.09 247 THR B N 1
ATOM 4388 C CA . THR B 1 250 ? 17.231 9.546 -23.468 1.00 32.00 247 THR B CA 1
ATOM 4389 C C . THR B 1 250 ? 17.609 9.731 -24.929 1.00 34.73 247 THR B C 1
ATOM 4390 O O . THR B 1 250 ? 18.780 10.003 -25.215 1.00 40.62 247 THR B O 1
ATOM 4394 N N . GLY B 1 251 ? 16.666 9.594 -25.854 1.00 28.09 248 GLY B N 1
ATOM 4395 C CA . GLY B 1 251 ? 16.986 9.629 -27.262 1.00 30.35 248 GLY B CA 1
ATOM 4396 C C . GLY B 1 251 ? 17.537 8.338 -27.808 1.00 26.81 248 GLY B C 1
ATOM 4397 O O . GLY B 1 251 ? 17.701 8.216 -29.029 1.00 31.52 248 GLY B O 1
ATOM 4398 N N . MET B 1 252 ? 17.805 7.368 -26.950 1.00 25.40 249 MET B N 1
ATOM 4399 C CA . MET B 1 252 ? 18.294 6.086 -27.407 1.00 25.43 249 MET B CA 1
ATOM 4400 C C . MET B 1 252 ? 17.173 5.305 -28.089 1.00 24.13 249 MET B C 1
ATOM 4401 O O . MET B 1 252 ? 15.990 5.519 -27.803 1.00 19.60 249 MET B O 1
ATOM 4406 N N . PRO B 1 253 ? 17.522 4.401 -29.010 1.00 21.07 250 PRO B N 1
ATOM 4407 C CA . PRO B 1 253 ? 16.545 3.471 -29.589 1.00 19.86 250 PRO B CA 1
ATOM 4408 C C . PRO B 1 253 ? 15.711 2.755 -28.527 1.00 20.05 250 PRO B C 1
ATOM 4409 O O . PRO B 1 253 ? 16.219 2.396 -27.465 1.00 17.52 250 PRO B O 1
ATOM 4424 N N . GLU B 1 255 ? 12.155 -0.055 -28.001 1.00 17.73 252 GLU B N 1
ATOM 4425 C CA . GLU B 1 255 ? 10.982 -0.776 -28.480 1.00 16.08 252 GLU B CA 1
ATOM 4426 C C . GLU B 1 255 ? 10.051 -0.988 -27.302 1.00 20.09 252 GLU B C 1
ATOM 4427 O O . GLU B 1 255 ? 10.471 -0.938 -26.142 1.00 19.31 252 GLU B O 1
ATOM 4433 N N . THR B 1 256 ? 8.772 -1.196 -27.595 1.00 15.66 253 THR B N 1
ATOM 4434 C CA . THR B 1 256 ? 7.787 -1.369 -26.546 1.00 20.50 253 THR B CA 1
ATOM 4435 C C . THR B 1 256 ? 6.638 -2.189 -27.112 1.00 17.53 253 THR B C 1
ATOM 4436 O O . THR B 1 256 ? 6.334 -2.120 -28.305 1.00 16.10 253 THR B O 1
ATOM 4440 N N . GLU B 1 257 ? 6.040 -2.999 -26.255 1.00 16.71 254 GLU B N 1
ATOM 4441 C CA . GLU B 1 257 ? 4.897 -3.817 -26.639 1.00 18.62 254 GLU B CA 1
ATOM 4442 C C . GLU B 1 257 ? 3.607 -3.066 -26.339 1.00 18.67 254 GLU B C 1
ATOM 4443 O O . GLU B 1 257 ? 3.436 -2.540 -25.234 1.00 19.07 254 GLU B O 1
ATOM 4449 N N . ILE B 1 258 ? 2.709 -3.010 -27.324 1.00 16.45 255 ILE B N 1
ATOM 4450 C CA . ILE B 1 258 ? 1.390 -2.400 -27.172 1.00 18.26 255 ILE B CA 1
ATOM 4451 C C . ILE B 1 258 ? 0.364 -3.523 -27.096 1.00 18.66 255 ILE B C 1
ATOM 4452 O O . ILE B 1 258 ? 0.383 -4.443 -27.920 1.00 17.14 255 ILE B O 1
ATOM 4457 N N . LEU B 1 259 ? -0.531 -3.446 -26.116 1.00 18.82 256 LEU B N 1
ATOM 4458 C CA . LEU B 1 259 ? -1.526 -4.488 -25.891 1.00 13.17 256 LEU B CA 1
ATOM 4459 C C . LEU B 1 259 ? -2.858 -4.070 -26.488 1.00 17.34 256 LEU B C 1
ATOM 4460 O O . LEU B 1 259 ? -3.227 -2.899 -26.423 1.00 17.75 256 LEU B O 1
ATOM 4465 N N . ASP B 1 260 ? -3.591 -5.035 -27.048 1.00 16.72 257 ASP B N 1
ATOM 4466 C CA . ASP B 1 260 ? -4.915 -4.708 -27.571 1.00 16.38 257 ASP B CA 1
ATOM 4467 C C . ASP B 1 260 ? -5.807 -4.085 -26.502 1.00 17.59 257 ASP B C 1
ATOM 4468 O O . ASP B 1 260 ? -6.611 -3.198 -26.808 1.00 15.37 257 ASP B O 1
ATOM 4473 N N . SER B 1 261 ? -5.658 -4.511 -25.242 1.00 16.81 258 SER B N 1
ATOM 4474 C CA . SER B 1 261 ? -6.486 -3.982 -24.160 1.00 21.39 258 SER B CA 1
ATOM 4475 C C . SER B 1 261 ? -6.340 -2.472 -23.997 1.00 18.31 258 SER B C 1
ATOM 4476 O O . SER B 1 261 ? -7.337 -1.776 -23.752 1.00 20.06 258 SER B O 1
ATOM 4479 N N . GLU B 1 262 ? -5.117 -1.935 -24.105 1.00 16.62 259 GLU B N 1
ATOM 4480 C CA . GLU B 1 262 ? -4.985 -0.492 -23.898 1.00 18.99 259 GLU B CA 1
ATOM 4481 C C . GLU B 1 262 ? -5.532 0.302 -25.087 1.00 18.84 259 GLU B C 1
ATOM 4482 O O . GLU B 1 262 ? -6.051 1.411 -24.903 1.00 20.37 259 GLU B O 1
ATOM 4488 N N . ILE B 1 263 ? -5.454 -0.251 -26.298 1.00 13.03 260 ILE B N 1
ATOM 4489 C CA . ILE B 1 263 ? -6.041 0.423 -27.454 1.00 14.39 260 ILE B CA 1
ATOM 4490 C C . ILE B 1 263 ? -7.564 0.333 -27.400 1.00 13.26 260 ILE B C 1
ATOM 4491 O O . ILE B 1 263 ? -8.267 1.291 -27.744 1.00 13.93 260 ILE B O 1
ATOM 4496 N N . ARG B 1 264 ? -8.098 -0.804 -26.952 1.00 13.56 261 ARG B N 1
ATOM 4497 C CA . ARG B 1 264 ? -9.555 -0.947 -26.890 1.00 14.00 261 ARG B CA 1
ATOM 4498 C C . ARG B 1 264 ? -10.166 0.062 -25.922 1.00 17.10 261 ARG B C 1
ATOM 4499 O O . ARG B 1 264 ? -11.218 0.652 -26.207 1.00 16.56 261 ARG B O 1
ATOM 4507 N N . LYS B 1 265 ? -9.523 0.270 -24.770 1.00 14.63 262 LYS B N 1
ATOM 4508 C CA . LYS B 1 265 ? -10.031 1.233 -23.800 1.00 15.98 262 LYS B CA 1
ATOM 4509 C C . LYS B 1 265 ? -10.061 2.635 -24.395 1.00 19.28 262 LYS B C 1
ATOM 4510 O O . LYS B 1 265 ? -11.044 3.376 -24.233 1.00 16.85 262 LYS B O 1
ATOM 4516 N N . LEU B 1 266 ? -8.995 3.004 -25.105 1.00 16.15 263 LEU B N 1
ATOM 4517 C CA . LEU B 1 266 ? -8.934 4.310 -25.756 1.00 17.42 263 LEU B CA 1
ATOM 4518 C C . LEU B 1 266 ? -9.995 4.439 -26.844 1.00 15.32 263 LEU B C 1
ATOM 4519 O O . LEU B 1 266 ? -10.684 5.461 -26.934 1.00 18.37 263 LEU B O 1
ATOM 4524 N N . LEU B 1 267 ? -10.112 3.426 -27.709 1.00 14.36 264 LEU B N 1
ATOM 4525 C CA . LEU B 1 267 ? -11.091 3.486 -28.796 1.00 13.67 264 LEU B CA 1
ATOM 4526 C C . LEU B 1 267 ? -12.514 3.594 -28.262 1.00 18.09 264 LEU B C 1
ATOM 4527 O O . LEU B 1 267 ? -13.337 4.332 -28.813 1.00 16.23 264 LEU B O 1
ATOM 4532 N N . ILE B 1 268 ? -12.831 2.854 -27.200 1.00 15.95 265 ILE B N 1
ATOM 4533 C CA . ILE B 1 268 ? -14.171 2.948 -26.628 1.00 16.66 265 ILE B CA 1
ATOM 4534 C C . ILE B 1 268 ? -14.438 4.363 -26.133 1.00 16.87 265 ILE B C 1
ATOM 4535 O O . ILE B 1 268 ? -15.519 4.923 -26.354 1.00 20.63 265 ILE B O 1
ATOM 4540 N N . SER B 1 269 ? -13.455 4.968 -25.468 1.00 15.26 266 SER B N 1
ATOM 4541 C CA . SER B 1 269 ? -13.614 6.331 -24.971 1.00 18.53 266 SER B CA 1
ATOM 4542 C C . SER B 1 269 ? -13.813 7.325 -26.110 1.00 18.11 266 SER B C 1
ATOM 4543 O O . SER B 1 269 ? -14.696 8.197 -26.048 1.00 18.60 266 SER B O 1
ATOM 4546 N N . ILE B 1 270 ? -12.999 7.217 -27.162 1.00 16.67 267 ILE B N 1
ATOM 4547 C CA . ILE B 1 270 ? -13.153 8.123 -28.298 1.00 15.58 267 ILE B CA 1
ATOM 4548 C C . ILE B 1 270 ? -14.528 7.951 -28.943 1.00 16.52 267 ILE B C 1
ATOM 4549 O O . ILE B 1 270 ? -15.157 8.926 -29.378 1.00 16.84 267 ILE B O 1
ATOM 4554 N N . PHE B 1 271 ? -15.029 6.717 -28.994 1.00 14.84 268 PHE B N 1
ATOM 4555 C CA . PHE B 1 271 ? -16.258 6.467 -29.741 1.00 18.21 268 PHE B CA 1
ATOM 4556 C C . PHE B 1 271 ? -17.509 6.999 -29.039 1.00 20.96 268 PHE B C 1
ATOM 4557 O O . PHE B 1 271 ? -18.582 7.004 -29.651 1.00 18.88 268 PHE B O 1
ATOM 4565 N N . SER B 1 272 ? -17.392 7.474 -27.793 1.00 18.59 269 SER B N 1
ATOM 4566 C CA . SER B 1 272 ? -18.515 8.159 -27.142 1.00 17.34 269 SER B CA 1
ATOM 4567 C C . SER B 1 272 ? -19.050 9.304 -27.996 1.00 21.95 269 SER B C 1
ATOM 4568 O O . SER B 1 272 ? -20.263 9.557 -28.018 1.00 20.40 269 SER B O 1
ATOM 4571 N N . SER B 1 273 ? -18.166 10.020 -28.698 1.00 18.15 270 SER B N 1
ATOM 4572 C CA . SER B 1 273 ? -18.624 11.113 -29.553 1.00 21.08 270 SER B CA 1
ATOM 4573 C C . SER B 1 273 ? -19.344 10.592 -30.792 1.00 18.79 270 SER B C 1
ATOM 4574 O O . SER B 1 273 ? -20.231 11.266 -31.330 1.00 18.31 270 SER B O 1
ATOM 4577 N N . ILE B 1 274 ? -18.961 9.412 -31.277 1.00 16.85 271 ILE B N 1
ATOM 4578 C CA . ILE B 1 274 ? -19.600 8.830 -32.453 1.00 16.51 271 ILE B CA 1
ATOM 4579 C C . ILE B 1 274 ? -20.950 8.222 -32.083 1.00 16.02 271 ILE B C 1
ATOM 4580 O O . ILE B 1 274 ? -21.923 8.353 -32.835 1.00 18.31 271 ILE B O 1
ATOM 4585 N N . THR B 1 275 ? -21.069 7.606 -30.904 1.00 18.44 272 THR B N 1
ATOM 4586 C CA . THR B 1 275 ? -22.396 7.162 -30.480 1.00 23.06 272 THR B CA 1
ATOM 4587 C C . THR B 1 275 ? -23.309 8.357 -30.197 1.00 20.13 272 THR B C 1
ATOM 4588 O O . THR B 1 275 ? -24.511 8.318 -30.501 1.00 17.18 272 THR B O 1
ATOM 4592 N N . GLN B 1 276 ? -22.756 9.438 -29.637 1.00 19.07 273 GLN B N 1
ATOM 4593 C CA . GLN B 1 276 ? -23.562 10.635 -29.407 1.00 20.62 273 GLN B CA 1
ATOM 4594 C C . GLN B 1 276 ? -24.087 11.203 -30.719 1.00 19.82 273 GLN B C 1
ATOM 4595 O O . GLN B 1 276 ? -25.232 11.671 -30.789 1.00 20.67 273 GLN B O 1
ATOM 4601 N N . LEU B 1 277 ? -23.264 11.168 -31.771 1.00 17.76 274 LEU B N 1
ATOM 4602 C CA . LEU B 1 277 ? -23.714 11.606 -33.088 1.00 17.14 274 LEU B CA 1
ATOM 4603 C C . LEU B 1 277 ? -24.929 10.806 -33.541 1.00 18.42 274 LEU B C 1
ATOM 4604 O O . LEU B 1 277 ? -25.926 11.377 -33.997 1.00 18.03 274 LEU B O 1
ATOM 4609 N N . VAL B 1 278 ? -24.862 9.476 -33.411 1.00 19.05 275 VAL B N 1
ATOM 4610 C CA . VAL B 1 278 ? -25.979 8.624 -33.824 1.00 15.26 275 VAL B CA 1
ATOM 4611 C C . VAL B 1 278 ? -27.233 8.965 -33.030 1.00 16.99 275 VAL B C 1
ATOM 4612 O O . VAL B 1 278 ? -28.328 9.081 -33.593 1.00 18.75 275 VAL B O 1
ATOM 4616 N N . THR B 1 279 ? -27.100 9.130 -31.709 1.00 16.85 276 THR B N 1
ATOM 4617 C CA . THR B 1 279 ? -28.248 9.528 -30.898 1.00 18.07 276 THR B CA 1
ATOM 4618 C C . THR B 1 279 ? -28.774 10.897 -31.321 1.00 18.68 276 THR B C 1
ATOM 4619 O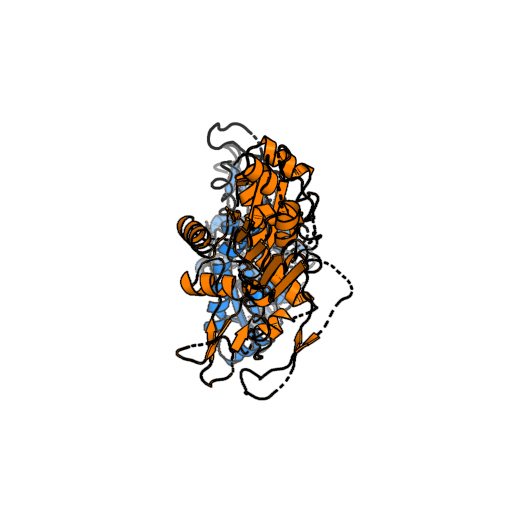 O . THR B 1 279 ? -29.990 11.099 -31.419 1.00 19.54 276 THR B O 1
ATOM 4623 N N . ASP B 1 280 ? -27.870 11.848 -31.588 1.00 20.04 277 ASP B N 1
ATOM 4624 C CA . ASP B 1 280 ? -28.299 13.182 -32.002 1.00 19.58 277 ASP B CA 1
ATOM 4625 C C . ASP B 1 280 ? -29.088 13.139 -33.306 1.00 23.33 277 ASP B C 1
ATOM 4626 O O . ASP B 1 280 ? -30.089 13.849 -33.454 1.00 19.14 277 ASP B O 1
ATOM 4631 N N . ILE B 1 281 ? -28.661 12.311 -34.264 1.00 17.05 278 ILE B N 1
ATOM 4632 C CA . ILE B 1 281 ? -29.413 12.200 -35.515 1.00 20.06 278 ILE B CA 1
ATOM 4633 C C . ILE B 1 281 ? -30.801 11.636 -35.248 1.00 18.02 278 ILE B C 1
ATOM 4634 O O . ILE B 1 281 ? -31.809 12.152 -35.747 1.00 20.23 278 ILE B O 1
ATOM 4639 N N . LEU B 1 282 ? -30.874 10.571 -34.449 1.00 15.26 279 LEU B N 1
ATOM 4640 C CA . LEU B 1 282 ? -32.165 9.955 -34.152 1.00 19.64 279 LEU B CA 1
ATOM 4641 C C . LEU B 1 282 ? -33.123 10.956 -33.522 1.00 20.39 279 LEU B C 1
ATOM 4642 O O . LEU B 1 282 ? -34.304 11.020 -33.886 1.00 21.09 279 LEU B O 1
ATOM 4647 N N . GLU B 1 283 ? -32.627 11.769 -32.587 1.00 22.33 280 GLU B N 1
ATOM 4648 C CA . GLU B 1 283 ? -33.492 12.752 -31.943 1.00 24.40 280 GLU B CA 1
ATOM 4649 C C . GLU B 1 283 ? -34.012 13.791 -32.934 1.00 23.60 280 GLU B C 1
ATOM 4650 O O . GLU B 1 283 ? -35.104 14.341 -32.749 1.00 23.08 280 GLU B O 1
ATOM 4656 N N . SER B 1 284 ? -33.255 14.065 -33.993 1.00 19.79 281 SER B N 1
ATOM 4657 C CA . SER B 1 284 ? -33.631 15.018 -35.030 1.00 21.21 281 SER B CA 1
ATOM 4658 C C . SER B 1 284 ? -34.536 14.420 -36.099 1.00 18.47 281 SER B C 1
ATOM 4659 O O . SER B 1 284 ? -34.929 15.137 -37.024 1.00 23.60 281 SER B O 1
ATOM 4662 N N . THR B 1 285 ? -34.858 13.135 -36.014 1.00 20.08 282 THR B N 1
ATOM 4663 C CA . THR B 1 285 ? -35.539 12.442 -37.100 1.00 19.75 282 THR B CA 1
ATOM 4664 C C . THR B 1 285 ? -37.049 12.465 -36.879 1.00 16.52 282 THR B C 1
ATOM 4665 O O . THR B 1 285 ? -37.507 12.244 -35.757 1.00 19.96 282 THR B O 1
ATOM 4669 N N . PRO B 1 286 ? -37.850 12.724 -37.912 1.00 19.51 283 PRO B N 1
ATOM 4670 C CA . PRO B 1 286 ? -39.308 12.620 -37.748 1.00 21.21 283 PRO B CA 1
ATOM 4671 C C . PRO B 1 286 ? -39.693 11.244 -37.218 1.00 19.87 283 PRO B C 1
ATOM 4672 O O . PRO B 1 286 ? -39.083 10.230 -37.570 1.00 21.47 283 PRO B O 1
ATOM 4676 N N . ALA B 1 287 ? -40.714 11.223 -36.357 1.00 20.84 284 ALA B N 1
ATOM 4677 C CA . ALA B 1 287 ? -41.020 10.035 -35.561 1.00 23.32 284 ALA B CA 1
ATOM 4678 C C . ALA B 1 287 ? -41.206 8.789 -36.423 1.00 22.28 284 ALA B C 1
ATOM 4679 O O . ALA B 1 287 ? -40.677 7.719 -36.104 1.00 24.46 284 ALA B O 1
ATOM 4681 N N . GLU B 1 288 ? -41.971 8.894 -37.513 1.00 20.79 285 GLU B N 1
ATOM 4682 C CA . GLU B 1 288 ? -42.196 7.705 -38.333 1.00 24.21 285 GLU B CA 1
ATOM 4683 C C . GLU B 1 288 ? -40.891 7.167 -38.911 1.00 21.40 285 GLU B C 1
ATOM 4684 O O . GLU B 1 288 ? -40.673 5.950 -38.949 1.00 18.55 285 GLU B O 1
ATOM 4690 N N . LEU B 1 289 ? -40.014 8.057 -39.380 1.00 20.53 286 LEU B N 1
ATOM 4691 C CA . LEU B 1 289 ? -38.726 7.613 -39.908 1.00 18.55 286 LEU B CA 1
ATOM 4692 C C . LEU B 1 289 ? -37.812 7.090 -38.805 1.00 22.39 286 LEU B C 1
ATOM 4693 O O . LEU B 1 289 ? -37.001 6.186 -39.048 1.00 17.15 286 LEU B O 1
ATOM 4698 N N . ALA B 1 290 ? -37.913 7.644 -37.596 1.00 17.48 287 ALA B N 1
ATOM 4699 C CA . ALA B 1 290 ? -37.116 7.132 -36.482 1.00 17.10 287 ALA B CA 1
ATOM 4700 C C . ALA B 1 290 ? -37.499 5.696 -36.149 1.00 22.07 287 ALA B C 1
ATOM 4701 O O . ALA B 1 290 ? -36.641 4.882 -35.778 1.00 19.96 287 ALA B O 1
ATOM 4703 N N . GLY B 1 291 ? -38.786 5.367 -36.275 1.00 16.69 288 GLY B N 1
ATOM 4704 C CA . GLY B 1 291 ? -39.211 3.991 -36.072 1.00 18.61 288 GLY B CA 1
ATOM 4705 C C . GLY B 1 291 ? -38.631 3.038 -37.104 1.00 15.95 288 GLY B C 1
ATOM 4706 O O . GLY B 1 291 ? -38.265 1.907 -36.777 1.00 20.25 288 GLY B O 1
ATOM 4707 N N . ASP B 1 292 ? -38.568 3.470 -38.371 1.00 15.68 289 ASP B N 1
ATOM 4708 C CA . ASP B 1 292 ? -37.910 2.663 -39.394 1.00 17.09 289 ASP B CA 1
ATOM 4709 C C . ASP B 1 292 ? -36.455 2.441 -39.035 1.00 17.73 289 ASP B C 1
ATOM 4710 O O . ASP B 1 292 ? -35.927 1.329 -39.165 1.00 18.50 289 ASP B O 1
ATOM 4715 N N . ALA B 1 293 ? -35.789 3.514 -38.617 1.00 18.23 290 ALA B N 1
ATOM 4716 C CA . ALA B 1 293 ? -34.374 3.452 -38.293 1.00 19.63 290 ALA B CA 1
ATOM 4717 C C . ALA B 1 293 ? -34.113 2.491 -37.142 1.00 18.40 290 ALA B C 1
ATOM 4718 O O . ALA B 1 293 ? -33.138 1.729 -37.164 1.00 20.09 290 ALA B O 1
ATOM 4720 N N . VAL B 1 294 ? -34.964 2.522 -36.119 1.00 17.07 291 VAL B N 1
ATOM 4721 C CA . VAL B 1 294 ? -34.746 1.657 -34.970 1.00 16.18 291 VAL B CA 1
ATOM 4722 C C . VAL B 1 294 ? -35.061 0.213 -35.330 1.00 19.73 291 VAL B C 1
ATOM 4723 O O . VAL B 1 294 ? -34.339 -0.714 -34.941 1.00 17.48 291 VAL B O 1
ATOM 4727 N N . MET B 1 295 ? -36.136 -0.006 -36.088 1.00 19.97 292 MET B N 1
ATOM 4728 C CA . MET B 1 295 ? -36.544 -1.372 -36.398 1.00 18.71 292 MET B CA 1
ATOM 4729 C C . MET B 1 295 ? -35.541 -2.053 -37.323 1.00 22.60 292 MET B C 1
ATOM 4730 O O . MET B 1 295 ? -35.151 -3.205 -37.091 1.00 26.79 292 MET B O 1
ATOM 4735 N N . ASN B 1 296 ? -35.119 -1.359 -38.382 1.00 18.70 293 ASN B N 1
ATOM 4736 C CA . ASN B 1 296 ? -34.182 -1.918 -39.345 1.00 22.65 293 ASN B CA 1
ATOM 4737 C C . ASN B 1 296 ? -32.734 -1.748 -38.923 1.00 21.36 293 ASN B C 1
ATOM 4738 O O . ASN B 1 296 ? -31.878 -2.528 -39.359 1.00 26.33 293 ASN B O 1
ATOM 4743 N N . GLY B 1 297 ? -32.447 -0.760 -38.099 1.00 18.82 294 GLY B N 1
ATOM 4744 C CA . GLY B 1 297 ? -31.125 -0.624 -37.524 1.00 18.06 294 GLY B CA 1
ATOM 4745 C C . GLY B 1 297 ? -30.184 0.216 -38.362 1.00 15.84 294 GLY B C 1
ATOM 4746 O O . GLY B 1 297 ? -30.555 0.891 -39.325 1.00 17.92 294 GLY B O 1
ATOM 4747 N N . LEU B 1 298 ? -28.913 0.128 -37.984 1.00 14.71 295 LEU B N 1
ATOM 4748 C CA . LEU B 1 298 ? -27.857 0.996 -38.482 1.00 19.00 295 LEU B CA 1
ATOM 4749 C C . LEU B 1 298 ? -27.039 0.297 -39.563 1.00 16.46 295 LEU B C 1
ATOM 4750 O O . LEU B 1 298 ? -26.689 -0.877 -39.428 1.00 18.27 295 LEU B O 1
ATOM 4755 N N . LEU B 1 299 ? -26.733 1.027 -40.631 1.00 15.79 296 LEU B N 1
ATOM 4756 C CA . LEU B 1 299 ? -25.832 0.577 -41.685 1.00 16.06 296 LEU B CA 1
ATOM 4757 C C . LEU B 1 299 ? -24.547 1.384 -41.578 1.00 17.06 296 LEU B C 1
ATOM 4758 O O . LEU B 1 299 ? -24.603 2.608 -41.471 1.00 15.37 296 LEU B O 1
ATOM 4763 N N . VAL B 1 300 ? -23.394 0.713 -41.573 1.00 16.18 297 VAL B N 1
ATOM 4764 C CA . VAL B 1 300 ? -22.128 1.379 -41.274 1.00 15.04 297 VAL B CA 1
ATOM 4765 C C . VAL B 1 300 ? -21.147 1.177 -42.423 1.00 13.36 297 VAL B C 1
ATOM 4766 O O . VAL B 1 300 ? -20.892 0.040 -42.841 1.00 16.59 297 VAL B O 1
ATOM 4770 N N . SER B 1 301 ? -20.570 2.281 -42.902 1.00 13.32 298 SER B N 1
ATOM 4771 C CA . SER B 1 301 ? -19.594 2.265 -43.984 1.00 13.50 298 SER B CA 1
ATOM 4772 C C . SER B 1 301 ? -18.450 3.201 -43.618 1.00 16.20 298 SER B C 1
ATOM 4773 O O . SER B 1 301 ? -18.392 3.742 -42.509 1.00 13.81 298 SER B O 1
ATOM 4776 N N . GLY B 1 302 ? -17.576 3.440 -44.591 1.00 13.45 299 GLY B N 1
ATOM 4777 C CA . GLY B 1 302 ? -16.355 4.187 -44.385 1.00 15.20 299 GLY B CA 1
ATOM 4778 C C . GLY B 1 302 ? -15.218 3.278 -43.958 1.00 15.22 299 GLY B C 1
ATOM 4779 O O . GLY B 1 302 ? -15.422 2.186 -43.429 1.00 17.63 299 GLY B O 1
ATOM 4780 N N . GLY B 1 303 ? -13.995 3.755 -44.189 1.00 14.15 300 GLY B N 1
ATOM 4781 C CA . GLY B 1 303 ? -12.819 2.957 -43.859 1.00 17.13 300 GLY B CA 1
ATOM 4782 C C . GLY B 1 303 ? -12.790 2.449 -42.430 1.00 17.20 300 GLY B C 1
ATOM 4783 O O . GLY B 1 303 ? -12.331 1.331 -42.173 1.00 17.41 300 GLY B O 1
ATOM 4784 N N . CYS B 1 304 ? -13.271 3.254 -41.476 1.00 13.12 301 CYS B N 1
ATOM 4785 C CA . CYS B 1 304 ? -13.204 2.868 -40.070 1.00 15.63 301 CYS B CA 1
ATOM 4786 C C . CYS B 1 304 ? -14.313 1.898 -39.685 1.00 17.50 301 CYS B C 1
ATOM 4787 O O . CYS B 1 304 ? -14.331 1.413 -38.547 1.00 15.52 301 CYS B O 1
ATOM 4790 N N . ALA B 1 305 ? -15.241 1.595 -40.596 1.00 15.28 302 ALA B N 1
ATOM 4791 C CA . ALA B 1 305 ? -16.228 0.562 -40.303 1.00 15.63 302 ALA B CA 1
ATOM 4792 C C . ALA B 1 305 ? -15.582 -0.806 -40.148 1.00 15.55 302 ALA B C 1
ATOM 4793 O O . ALA B 1 305 ? -16.221 -1.722 -39.625 1.00 16.28 302 ALA B O 1
ATOM 4795 N N . GLN B 1 306 ? -14.320 -0.948 -40.556 1.00 18.54 303 GLN B N 1
ATOM 4796 C CA . GLN B 1 306 ? -13.583 -2.201 -40.460 1.00 16.13 303 GLN B CA 1
ATOM 4797 C C . GLN B 1 306 ? -12.943 -2.430 -39.093 1.00 18.68 303 GLN B C 1
ATOM 4798 O O . GLN B 1 306 ? -12.349 -3.488 -38.894 1.00 19.06 303 GLN B O 1
ATOM 4804 N N . ILE B 1 307 ? -13.040 -1.480 -38.157 1.00 17.73 304 ILE B N 1
ATOM 4805 C CA . ILE B 1 307 ? -12.473 -1.680 -36.821 1.00 19.00 304 ILE B CA 1
ATOM 4806 C C . ILE B 1 307 ? -13.086 -2.922 -36.192 1.00 17.20 304 ILE B C 1
ATOM 4807 O O . ILE B 1 307 ? -14.314 -3.072 -36.142 1.00 15.19 304 ILE B O 1
ATOM 4812 N N . SER B 1 308 ? -12.234 -3.844 -35.740 1.00 17.54 305 SER B N 1
ATOM 4813 C CA . SER B 1 308 ? -12.738 -5.087 -35.167 1.00 15.92 305 SER B CA 1
ATOM 4814 C C . SER B 1 308 ? -13.648 -4.796 -33.982 1.00 18.06 305 SER B C 1
ATOM 4815 O O . SER B 1 308 ? -13.389 -3.889 -33.187 1.00 18.77 305 SER B O 1
ATOM 4818 N N . GLY B 1 309 ? -14.733 -5.562 -33.880 1.00 17.05 306 GLY B N 1
ATOM 4819 C CA . GLY B 1 309 ? -15.681 -5.409 -32.800 1.00 18.47 306 GLY B CA 1
ATOM 4820 C C . GLY B 1 309 ? -16.671 -4.270 -32.945 1.00 15.29 306 GLY B C 1
ATOM 4821 O O . GLY B 1 309 ? -17.520 -4.104 -32.061 1.00 17.06 306 GLY B O 1
ATOM 4822 N N . LEU B 1 310 ? -16.594 -3.478 -34.014 1.00 17.05 307 LEU B N 1
ATOM 4823 C CA . LEU B 1 310 ? -17.481 -2.318 -34.163 1.00 14.54 307 LEU B CA 1
ATOM 4824 C C . LEU B 1 310 ? -18.956 -2.708 -34.167 1.00 16.19 307 LEU B C 1
ATOM 4825 O O . LEU B 1 310 ? -19.769 -2.046 -33.517 1.00 13.23 307 LEU B O 1
ATOM 4841 N N . GLU B 1 312 ? -20.516 -5.409 -32.836 1.00 15.53 309 GLU B N 1
ATOM 4842 C CA . GLU B 1 312 ? -20.914 -5.804 -31.492 1.00 15.89 309 GLU B CA 1
ATOM 4843 C C . GLU B 1 312 ? -20.971 -4.613 -30.534 1.00 19.28 309 GLU B C 1
ATOM 4844 O O . GLU B 1 312 ? -21.868 -4.539 -29.700 1.00 17.74 309 GLU B O 1
ATOM 4850 N N . PHE B 1 313 ? -20.009 -3.690 -30.653 1.00 16.86 310 PHE B N 1
ATOM 4851 C CA . PHE B 1 313 ? -20.006 -2.501 -29.801 1.00 14.51 310 PHE B CA 1
ATOM 4852 C C . PHE B 1 313 ? -21.268 -1.679 -30.011 1.00 19.46 310 PHE B C 1
ATOM 4853 O O . PHE B 1 313 ? -21.914 -1.251 -29.047 1.00 17.07 310 PHE B O 1
ATOM 4861 N N . LEU B 1 314 ? -21.649 -1.475 -31.277 1.00 15.86 311 LEU B N 1
ATOM 4862 C CA . LEU B 1 314 ? -22.819 -0.658 -31.583 1.00 17.01 311 LEU B CA 1
ATOM 4863 C C . LEU B 1 314 ? -24.116 -1.378 -31.235 1.00 17.92 311 LEU B C 1
ATOM 4864 O O . LEU B 1 314 ? -25.048 -0.759 -30.707 1.00 18.42 311 LEU B O 1
ATOM 4869 N N . GLU B 1 315 ? -24.207 -2.677 -31.545 1.00 18.83 312 GLU B N 1
ATOM 4870 C CA . GLU B 1 315 ? -25.386 -3.457 -31.168 1.00 21.27 312 GLU B CA 1
ATOM 4871 C C . GLU B 1 315 ? -25.626 -3.404 -29.667 1.00 23.66 312 GLU B C 1
ATOM 4872 O O . GLU B 1 315 ? -26.765 -3.252 -29.210 1.00 20.48 312 GLU B O 1
ATOM 4878 N N . SER B 1 316 ? -24.563 -3.561 -28.881 1.00 19.74 313 SER B N 1
ATOM 4879 C CA A SER B 1 316 ? -24.717 -3.580 -27.430 0.50 24.20 313 SER B CA 1
ATOM 4880 C CA B SER B 1 316 ? -24.724 -3.581 -27.431 0.50 24.19 313 SER B CA 1
ATOM 4881 C C . SER B 1 316 ? -25.114 -2.210 -26.893 1.00 22.31 313 SER B C 1
ATOM 4882 O O . SER B 1 316 ? -25.898 -2.113 -25.943 1.00 24.91 313 SER B O 1
ATOM 4887 N N . TYR B 1 317 ? -24.588 -1.135 -27.488 1.00 18.47 314 TYR B N 1
ATOM 4888 C CA . TYR B 1 317 ? -24.915 0.195 -26.984 1.00 18.32 314 TYR B CA 1
ATOM 4889 C C . TYR B 1 317 ? -26.334 0.609 -27.370 1.00 18.90 314 TYR B C 1
ATOM 4890 O O . TYR B 1 317 ? -27.079 1.140 -26.538 1.00 21.73 314 TYR B O 1
ATOM 4899 N N . PHE B 1 318 ? -26.722 0.382 -28.624 1.00 18.34 315 PHE B N 1
ATOM 4900 C CA . PHE B 1 318 ? -27.986 0.896 -29.141 1.00 17.47 315 PHE B CA 1
ATOM 4901 C C . PHE B 1 318 ? -29.123 -0.117 -29.099 1.00 20.24 315 PHE B C 1
ATOM 4902 O O . PHE B 1 318 ? -30.290 0.293 -29.146 1.00 20.08 315 PHE B O 1
ATOM 4910 N N . GLN B 1 319 ? -28.816 -1.416 -29.009 1.00 20.16 316 GLN B N 1
ATOM 4911 C CA . GLN B 1 319 ? -29.839 -2.469 -28.951 1.00 21.45 316 GLN B CA 1
ATOM 4912 C C . GLN B 1 319 ? -30.725 -2.459 -30.195 1.00 18.95 316 GLN B C 1
ATOM 4913 O O . GLN B 1 319 ? -31.948 -2.640 -30.122 1.00 18.84 316 GLN B O 1
ATOM 4919 N N . ILE B 1 320 ? -30.098 -2.234 -31.346 1.00 19.24 317 ILE B N 1
ATOM 4920 C CA . ILE B 1 320 ? -30.752 -2.328 -32.650 1.00 17.38 317 ILE B CA 1
ATOM 4921 C C . ILE B 1 320 ? -29.850 -3.146 -33.565 1.00 17.25 317 ILE B C 1
ATOM 4922 O O . ILE B 1 320 ? -28.657 -3.331 -33.274 1.00 19.31 317 ILE B O 1
ATOM 4927 N N . PRO B 1 321 ? -30.384 -3.653 -34.678 1.00 21.09 318 PRO B N 1
ATOM 4928 C CA . PRO B 1 321 ? -29.523 -4.345 -35.643 1.00 19.14 318 PRO B CA 1
ATOM 4929 C C . PRO B 1 321 ? -28.458 -3.406 -36.183 1.00 19.90 318 PRO B C 1
ATOM 4930 O O . PRO B 1 321 ? -28.702 -2.217 -36.387 1.00 16.42 318 PRO B O 1
ATOM 4934 N N . VAL B 1 322 ? -27.274 -3.956 -36.424 1.00 19.36 319 VAL B N 1
ATOM 4935 C CA . VAL B 1 322 ? -26.198 -3.203 -37.045 1.00 14.28 319 VAL B CA 1
ATOM 4936 C C . VAL B 1 322 ? -25.617 -4.034 -38.182 1.00 20.90 319 VAL B C 1
ATOM 4937 O O . VAL B 1 322 ? -25.292 -5.207 -37.999 1.00 22.86 319 VAL B O 1
ATOM 4952 N N . ILE B 1 324 ? -22.521 -4.051 -40.934 1.00 16.29 321 ILE B N 1
ATOM 4953 C CA . ILE B 1 324 ? -21.287 -3.492 -41.451 1.00 15.52 321 ILE B CA 1
ATOM 4954 C C . ILE B 1 324 ? -21.271 -3.689 -42.958 1.00 19.49 321 ILE B C 1
ATOM 4955 O O . ILE B 1 324 ? -21.400 -4.822 -43.425 1.00 23.29 321 ILE B O 1
ATOM 4960 N N . ALA B 1 325 ? -21.112 -2.605 -43.718 1.00 18.29 322 ALA B N 1
ATOM 4961 C CA . ALA B 1 325 ? -21.013 -2.710 -45.176 1.00 20.39 322 ALA B CA 1
ATOM 4962 C C . ALA B 1 325 ? -19.902 -3.675 -45.587 1.00 19.46 322 ALA B C 1
ATOM 4963 O O . ALA B 1 325 ? -18.805 -3.646 -45.020 1.00 22.77 322 ALA B O 1
ATOM 4976 N N . ASN B 1 327 ? -18.555 -3.545 -48.365 1.00 21.43 324 ASN B N 1
ATOM 4977 C CA . ASN B 1 327 ? -17.709 -2.697 -49.179 1.00 24.42 324 ASN B CA 1
ATOM 4978 C C . ASN B 1 327 ? -17.447 -1.337 -48.522 1.00 25.29 324 ASN B C 1
ATOM 4979 O O . ASN B 1 327 ? -17.675 -0.302 -49.150 1.00 20.31 324 ASN B O 1
ATOM 4984 N N . PRO B 1 328 ? -16.953 -1.322 -47.279 1.00 20.00 325 PRO B N 1
ATOM 4985 C CA . PRO B 1 328 ? -17.016 -0.071 -46.503 1.00 17.07 325 PRO B CA 1
ATOM 4986 C C . PRO B 1 328 ? -16.252 1.086 -47.129 1.00 19.18 325 PRO B C 1
ATOM 4987 O O . PRO B 1 328 ? -16.667 2.240 -46.966 1.00 17.30 325 PRO B O 1
ATOM 4991 N N . GLN B 1 329 ? -15.155 0.829 -47.841 1.00 19.00 326 GLN B N 1
ATOM 4992 C CA . GLN B 1 329 ? -14.385 1.928 -48.408 1.00 17.30 326 GLN B CA 1
ATOM 4993 C C . GLN B 1 329 ? -14.785 2.279 -49.829 1.00 20.37 326 GLN B C 1
ATOM 4994 O O . GLN B 1 329 ? -14.424 3.363 -50.304 1.00 24.02 326 GLN B O 1
ATOM 5000 N N . THR B 1 330 ? -15.519 1.407 -50.518 1.00 17.55 327 THR B N 1
ATOM 5001 C CA . THR B 1 330 ? -16.012 1.726 -51.851 1.00 19.85 327 THR B CA 1
ATOM 5002 C C . THR B 1 330 ? -17.511 1.974 -51.859 1.00 19.06 327 THR B C 1
ATOM 5003 O O . THR B 1 330 ? -18.105 2.082 -52.936 1.00 18.27 327 THR B O 1
ATOM 5007 N N . ALA B 1 331 ? -18.134 2.078 -50.682 1.00 17.98 328 ALA B N 1
ATOM 5008 C CA . ALA B 1 331 ? -19.583 2.258 -50.622 1.00 19.41 328 ALA B CA 1
ATOM 5009 C C . ALA B 1 331 ? -20.022 3.518 -51.360 1.00 17.65 328 ALA B C 1
ATOM 5010 O O . ALA B 1 331 ? -21.045 3.509 -52.057 1.00 17.06 328 ALA B O 1
ATOM 5012 N N . VAL B 1 332 ? -19.271 4.613 -51.215 1.00 17.64 329 VAL B N 1
ATOM 5013 C CA . VAL B 1 332 ? -19.685 5.862 -51.845 1.00 17.87 329 VAL B CA 1
ATOM 5014 C C . VAL B 1 332 ? -19.571 5.761 -53.362 1.00 21.09 329 VAL B C 1
ATOM 5015 O O . VAL B 1 332 ? -20.484 6.160 -54.092 1.00 20.39 329 VAL B O 1
ATOM 5019 N N . ILE B 1 333 ? -18.473 5.201 -53.869 1.00 19.05 330 ILE B N 1
ATOM 5020 C CA . ILE B 1 333 ? -18.386 5.077 -55.320 1.00 19.85 330 ILE B CA 1
ATOM 5021 C C . ILE B 1 333 ? -19.351 4.012 -55.828 1.00 16.21 330 ILE B C 1
ATOM 5022 O O . ILE B 1 333 ? -19.865 4.114 -56.946 1.00 18.66 330 ILE B O 1
ATOM 5027 N N . ASP B 1 334 ? -19.633 2.983 -55.025 1.00 15.46 331 ASP B N 1
ATOM 5028 C CA . ASP B 1 334 ? -20.615 1.996 -55.442 1.00 17.58 331 ASP B CA 1
ATOM 5029 C C . ASP B 1 334 ? -22.017 2.597 -55.478 1.00 18.97 331 ASP B C 1
ATOM 5030 O O . ASP B 1 334 ? -22.841 2.194 -56.305 1.00 20.07 331 ASP B O 1
ATOM 5035 N N . GLY B 1 335 ? -22.307 3.553 -54.590 1.00 16.32 332 GLY B N 1
ATOM 5036 C CA . GLY B 1 335 ? -23.573 4.268 -54.685 1.00 20.46 332 GLY B CA 1
ATOM 5037 C C . GLY B 1 335 ? -23.652 5.109 -55.944 1.00 17.34 332 GLY B C 1
ATOM 5038 O O . GLY B 1 335 ? -24.683 5.138 -56.625 1.00 16.30 332 GLY B O 1
ATOM 5039 N N . CYS B 1 336 ? -22.557 5.793 -56.273 1.00 16.86 333 CYS B N 1
ATOM 5040 C CA . CYS B 1 336 ? -22.498 6.580 -57.495 1.00 17.65 333 CYS B CA 1
ATOM 5041 C C . CYS B 1 336 ? -22.777 5.697 -58.705 1.00 17.31 333 CYS B C 1
ATOM 5042 O O . CYS B 1 336 ? -23.543 6.065 -59.598 1.00 18.73 333 CYS B O 1
ATOM 5045 N N . ILE B 1 337 ? -22.168 4.507 -58.727 1.00 19.32 334 ILE B N 1
ATOM 5046 C CA . ILE B 1 337 ? -22.357 3.552 -59.822 1.00 19.12 334 ILE B CA 1
ATOM 5047 C C . ILE B 1 337 ? -23.809 3.095 -59.895 1.00 20.45 334 ILE B C 1
ATOM 5048 O O . ILE B 1 337 ? -24.421 3.095 -60.968 1.00 20.84 334 ILE B O 1
ATOM 5053 N N . ALA B 1 338 ? -24.384 2.691 -58.754 1.00 19.44 335 ALA B N 1
ATOM 5054 C CA . ALA B 1 338 ? -25.795 2.313 -58.734 1.00 21.57 335 ALA B CA 1
ATOM 5055 C C . ALA B 1 338 ? -26.688 3.464 -59.171 1.00 17.48 335 ALA B C 1
ATOM 5056 O O . ALA B 1 338 ? -27.782 3.235 -59.699 1.00 21.20 335 ALA B O 1
ATOM 5058 N N . TYR B 1 339 ? -26.242 4.702 -58.960 1.00 19.80 336 TYR B N 1
ATOM 5059 C CA . TYR B 1 339 ? -27.027 5.892 -59.253 1.00 17.02 336 TYR B CA 1
ATOM 5060 C C . TYR B 1 339 ? -27.026 6.268 -60.731 1.00 17.90 336 TYR B C 1
ATOM 5061 O O . TYR B 1 339 ? -27.809 7.140 -61.122 1.00 22.30 336 TYR B O 1
ATOM 5070 N N . GLU B 1 340 ? -26.188 5.637 -61.548 1.00 18.61 337 GLU B N 1
ATOM 5071 C CA . GLU B 1 340 ? -26.017 6.041 -62.947 1.00 21.20 337 GLU B CA 1
ATOM 5072 C C . GLU B 1 340 ? -27.350 6.150 -63.688 1.00 24.80 337 GLU B C 1
ATOM 5073 O O . GLU B 1 340 ? -27.612 7.155 -64.353 1.00 25.99 337 GLU B O 1
ATOM 5090 N N . GLU B 1 342 ? -30.369 6.632 -62.536 1.00 21.87 339 GLU B N 1
ATOM 5091 C CA . GLU B 1 342 ? -31.144 7.763 -62.045 1.00 25.88 339 GLU B CA 1
ATOM 5092 C C . GLU B 1 342 ? -30.780 9.059 -62.761 1.00 31.17 339 GLU B C 1
ATOM 5093 O O . GLU B 1 342 ? -31.660 9.818 -63.161 1.00 34.33 339 GLU B O 1
ATOM 5099 N N . ILE B 1 343 ? -29.480 9.309 -62.922 1.00 29.13 340 ILE B N 1
ATOM 5100 C CA . ILE B 1 343 ? -29.042 10.529 -63.591 1.00 30.71 340 ILE B CA 1
ATOM 5101 C C . ILE B 1 343 ? -29.259 10.430 -65.094 1.00 39.65 340 ILE B C 1
ATOM 5102 O O . ILE B 1 343 ? -29.634 11.413 -65.741 1.00 40.50 340 ILE B O 1
ATOM 5107 N N . ARG B 1 344 ? -29.034 9.248 -65.677 1.00 35.50 341 ARG B N 1
ATOM 5108 C CA . ARG B 1 344 ? -29.291 9.081 -67.105 1.00 35.72 341 ARG B CA 1
ATOM 5109 C C . ARG B 1 344 ? -30.774 9.215 -67.421 1.00 39.74 341 ARG B C 1
ATOM 5110 O O . ARG B 1 344 ? -31.143 9.876 -68.398 1.00 50.65 341 ARG B O 1
ATOM 5118 N N . ASP B 1 345 ? -31.639 8.593 -66.614 1.00 37.30 342 ASP B N 1
ATOM 5119 C CA . ASP B 1 345 ? -33.080 8.732 -66.817 1.00 41.10 342 ASP B CA 1
ATOM 5120 C C . ASP B 1 345 ? -33.508 10.192 -66.745 1.00 51.15 342 ASP B C 1
ATOM 5121 O O . ASP B 1 345 ? -34.320 10.651 -67.557 1.00 53.04 342 ASP B O 1
ATOM 5126 N N . ARG B 1 346 ? -32.979 10.936 -65.773 1.00 48.57 343 ARG B N 1
ATOM 5127 C CA . ARG B 1 346 ? -33.355 12.339 -65.641 1.00 51.76 343 ARG B CA 1
ATOM 5128 C C . ARG B 1 346 ? -32.882 13.145 -66.841 1.00 53.78 343 ARG B C 1
ATOM 5129 O O . ARG B 1 346 ? -33.642 13.942 -67.403 1.00 59.83 343 ARG B O 1
ATOM 5137 N N . LEU B 1 347 ? -31.625 12.943 -67.251 1.00 55.55 344 LEU B N 1
ATOM 5138 C CA . LEU B 1 347 ? -31.098 13.641 -68.420 1.00 58.68 344 LEU B CA 1
ATOM 5139 C C . LEU B 1 347 ? -31.865 13.284 -69.687 1.00 59.44 344 LEU B C 1
ATOM 5140 O O . LEU B 1 347 ? -31.825 14.038 -70.664 1.00 66.81 344 LEU B O 1
ATOM 5145 N N . ILE B 1 348 ? -32.547 12.136 -69.710 1.00 57.14 345 ILE B N 1
ATOM 5146 C CA . ILE B 1 348 ? -33.320 11.786 -70.899 1.00 58.56 345 ILE B CA 1
ATOM 5147 C C . ILE B 1 348 ? -34.357 12.867 -71.185 1.00 65.82 345 ILE B C 1
ATOM 5148 O O . ILE B 1 348 ? -34.450 13.383 -72.306 1.00 75.29 345 ILE B O 1
ATOM 5153 N N . GLU B 1 349 ? -35.127 13.242 -70.159 1.00 68.70 346 GLU B N 1
ATOM 5154 C CA . GLU B 1 349 ? -36.130 14.301 -70.273 1.00 71.03 346 GLU B CA 1
ATOM 5155 C C . GLU B 1 349 ? -35.561 15.530 -70.978 1.00 73.64 346 GLU B C 1
ATOM 5156 O O . GLU B 1 349 ? -36.116 16.014 -71.970 1.00 70.26 346 GLU B O 1
ATOM 5162 N N . GLU B 1 350 ? -34.455 16.047 -70.456 1.00 73.91 347 GLU B N 1
ATOM 5163 C CA . GLU B 1 350 ? -33.590 17.023 -71.118 1.00 74.48 347 GLU B CA 1
ATOM 5164 C C . GLU B 1 350 ? -33.515 16.799 -72.631 1.00 73.58 347 GLU B C 1
ATOM 5165 O O . GLU B 1 350 ? -32.600 16.135 -73.111 1.00 70.77 347 GLU B O 1
#